Protein AF-A0A0N0D772-F1 (afdb_monomer_lite)

Secondary structure (DSSP, 8-state):
--SHHHHHHHHHHHHHTTSSS---------------SS----EEEETPBPP-B-TT-PBPPGGGB-TTT-B--TTTEEEETTTTEEEE-SSEEEEEEEEBTTS-EEEEEEEEEEEESSPPEEEEE-TT--PPPEE-TTSSEEEEE--SSSBPPPSSGGG--TTS-EEEEETTEEEEE--S----EEEEEEEESS-TT-GGGEEEEEEEEEEESS-SS--EEEETTPBP--SSPPPHHHHTTT-EEEESSSSS--STT---EEE---TT-TTTT-EEE-S-BS-GGGSEEEEEEE-GGG-EEEEEEEEEEEE--SS-TTTS------SSSSPPPPEEEPTTS--EEEEEEESSTT--EEEEEETTEEEEEE-S-SEEEEEEEEETTTTTSSEEEE-

Sequence (395 aa):
MKKICLMILLLLLCTNAFAEMDNGVSRYGMMEWGTDPWGDTNIFRFGEEIPLEDMQGNALTWDNINWEETILPSPHVIKVTHAKKIFTGDIGKFTINWSLTNGVKFIREYETGDTPAKDPVIIYYNTETKAPQVNISSIPKKKLHYNSLVNEPPDDPKDEDPTKKYMDVSRELITAKGPDDITLTYIILQCDEHNPDSENDFLGIEIIQIKEYIPDVPDEEVHVGSRLFPFRNFSDSDVYSGIYAHILTGNDAIGEGKKLIYQHNVANSPQYKYVWAIGENDNPAKMEIIWMRKGIRDVEWPYEYRQYTSRWPLDAPEKYQLYVRGDETVQGPSVTIPSDLNPEIVKQNFISAFHDAEVSVSAKGHIFKTNGSPGWVLLKYATGPQPGRFWVGFE

pLDDT: mean 83.37, std 18.25, range [31.27, 97.88]

Foldseek 3Di:
DVPPVVVVVVVVVVVVVPVPPPPPPPPPPPPPPPPPPPDDAQEAEAFDWDFQADPVRHGDFLLQFPPVPKDDDPPQWDDLPLLSIITGFEAAKDKIFTATPVGDTDIGIYGYHHHHPDQAFEAADDPDDPDDWWAQVLQPDKDKRDHPQEDDQDPDVVPDDQAHWYWDCPPRTTHIGHDQPDDWDKIKMWGFQHDSNHSVGGQGIGIYTYHHPDFPDDAEEDAAQDWDDDPDDDPPVQLVQDKAKDWSAQCDLDPPGHRQKDADCDPQASRHRTIGGHDFDPDQVRTWIFIWGADGSRTITGNGIYTYGYDHDPDCCVVDPDDDFDPDPDTDAWDADAQQKDKDFRDWDFPDPVKDWDWAADPRHITIDIDDGDTDTKIWIAGDPPGNRHHIGID

Radius of gyration: 27.89 Å; chains: 1; bounding box: 60×58×84 Å

Structure (mmCIF, N/CA/C/O backbone):
data_AF-A0A0N0D772-F1
#
_entry.id   AF-A0A0N0D772-F1
#
loop_
_atom_site.group_PDB
_atom_site.id
_atom_site.type_symbol
_atom_site.label_atom_id
_atom_site.label_alt_id
_atom_site.label_comp_id
_atom_site.label_asym_id
_atom_site.label_entity_id
_atom_site.label_seq_id
_atom_site.pdbx_PDB_ins_code
_atom_site.Cartn_x
_atom_site.Cartn_y
_atom_site.Cartn_z
_atom_site.occupancy
_atom_site.B_iso_or_equiv
_atom_site.auth_seq_id
_atom_site.auth_comp_id
_atom_site.auth_asym_id
_atom_site.auth_atom_id
_atom_site.pdbx_PDB_model_num
ATOM 1 N N . MET A 1 1 ? -0.936 -28.942 -38.586 1.00 41.19 1 MET A N 1
ATOM 2 C CA . MET A 1 1 ? -0.401 -29.663 -37.406 1.00 41.19 1 MET A CA 1
ATOM 3 C C . MET A 1 1 ? 0.941 -29.146 -36.859 1.00 41.19 1 MET A C 1
ATOM 5 O O . MET A 1 1 ? 1.228 -29.447 -35.717 1.00 41.19 1 MET A O 1
ATOM 9 N N . LYS A 1 2 ? 1.728 -28.309 -37.564 1.00 37.78 2 LYS A N 1
ATOM 10 C CA . LYS A 1 2 ? 2.999 -27.738 -37.040 1.00 37.78 2 LYS A CA 1
ATOM 11 C C . LYS A 1 2 ? 2.887 -26.406 -36.259 1.00 37.78 2 LYS A C 1
ATOM 13 O O . LYS A 1 2 ? 3.903 -25.879 -35.833 1.00 37.78 2 LYS A O 1
ATOM 18 N N . LYS A 1 3 ? 1.680 -25.857 -36.058 1.00 37.44 3 LYS A N 1
ATOM 19 C CA . LYS A 1 3 ? 1.467 -24.569 -35.355 1.00 37.44 3 LYS A CA 1
ATOM 20 C C . LYS A 1 3 ? 1.206 -24.694 -33.844 1.00 37.44 3 LYS A C 1
ATOM 22 O O . LYS A 1 3 ? 1.274 -23.692 -33.152 1.00 37.44 3 LYS A O 1
ATOM 27 N N . ILE A 1 4 ? 0.953 -25.900 -33.328 1.00 38.31 4 ILE A N 1
ATOM 28 C CA . ILE A 1 4 ? 0.631 -26.115 -31.902 1.00 38.31 4 ILE A CA 1
ATOM 29 C C . ILE A 1 4 ? 1.900 -26.311 -31.046 1.00 38.31 4 ILE A C 1
ATOM 31 O O . ILE A 1 4 ? 1.901 -25.962 -29.872 1.00 38.31 4 ILE A O 1
ATOM 35 N N . CYS A 1 5 ? 3.025 -26.753 -31.625 1.00 34.69 5 CYS A N 1
ATOM 36 C CA . CYS A 1 5 ? 4.267 -26.950 -30.862 1.00 34.69 5 CYS A CA 1
ATOM 37 C C . CYS A 1 5 ? 4.992 -25.653 -30.462 1.00 34.69 5 CYS A C 1
ATOM 39 O O . CYS A 1 5 ? 5.739 -25.678 -29.492 1.00 34.69 5 CYS A O 1
ATOM 41 N N . LEU A 1 6 ? 4.780 -24.526 -31.154 1.00 38.41 6 LEU A N 1
ATOM 42 C CA . LEU A 1 6 ? 5.487 -23.277 -30.827 1.00 38.41 6 LEU A CA 1
ATOM 43 C C . LEU A 1 6 ? 4.849 -22.533 -29.638 1.00 38.41 6 LEU A C 1
ATOM 45 O O . LEU A 1 6 ? 5.562 -21.939 -28.840 1.00 38.41 6 LEU A O 1
ATOM 49 N N . MET A 1 7 ? 3.525 -22.641 -29.459 1.00 37.19 7 MET A N 1
ATOM 50 C CA . MET A 1 7 ? 2.833 -22.077 -28.288 1.00 37.19 7 MET A CA 1
ATOM 51 C C . MET A 1 7 ? 3.170 -22.821 -26.991 1.00 37.19 7 MET A C 1
ATOM 53 O O . MET A 1 7 ? 3.253 -22.195 -25.942 1.00 37.19 7 MET A O 1
ATOM 57 N N . ILE A 1 8 ? 3.414 -24.135 -27.057 1.00 40.94 8 ILE A N 1
ATOM 58 C CA . ILE A 1 8 ? 3.824 -24.922 -25.884 1.00 40.94 8 ILE A CA 1
ATOM 59 C C . ILE A 1 8 ? 5.274 -24.594 -25.491 1.00 40.94 8 ILE A C 1
ATOM 61 O O . ILE A 1 8 ? 5.576 -24.534 -24.306 1.00 40.94 8 ILE A O 1
ATOM 65 N N . LEU A 1 9 ? 6.153 -24.291 -26.456 1.00 38.09 9 LEU A N 1
ATOM 66 C CA . LEU A 1 9 ? 7.538 -23.905 -26.165 1.00 38.09 9 LEU A CA 1
ATOM 67 C C . LEU A 1 9 ? 7.649 -22.488 -25.566 1.00 38.09 9 LEU A C 1
ATOM 69 O O . LEU A 1 9 ? 8.492 -22.267 -24.704 1.00 38.09 9 LEU A O 1
ATOM 73 N N . LEU A 1 10 ? 6.772 -21.552 -25.960 1.00 40.00 10 LEU A N 1
ATOM 74 C CA . LEU A 1 10 ? 6.711 -20.221 -25.339 1.00 40.00 10 LEU A CA 1
ATOM 75 C C . LEU A 1 10 ? 6.108 -20.265 -23.923 1.00 40.00 10 LEU A C 1
ATOM 77 O O . LEU A 1 10 ? 6.593 -19.566 -23.040 1.00 40.00 10 LEU A O 1
ATOM 81 N N . LEU A 1 11 ? 5.112 -21.129 -23.675 1.00 37.97 11 LEU A N 1
ATOM 82 C CA . LEU A 1 11 ? 4.590 -21.345 -22.318 1.00 37.97 11 LEU A CA 1
ATOM 83 C C . LEU A 1 11 ? 5.617 -22.017 -21.389 1.00 37.97 11 LEU A C 1
ATOM 85 O O . LEU A 1 11 ? 5.654 -21.682 -20.211 1.00 37.97 11 LEU A O 1
ATOM 89 N N . LEU A 1 12 ? 6.477 -22.902 -21.910 1.00 35.94 12 LEU A N 1
ATOM 90 C CA . LEU A 1 12 ? 7.550 -23.546 -21.135 1.00 35.94 12 LEU A CA 1
ATOM 91 C C . LEU A 1 12 ? 8.741 -22.618 -20.833 1.00 35.94 12 LEU A C 1
ATOM 93 O O . LEU A 1 12 ? 9.416 -22.802 -19.821 1.00 35.94 12 LEU A O 1
ATOM 97 N N . LEU A 1 13 ? 8.988 -21.600 -21.664 1.00 38.12 13 LEU A N 1
ATOM 98 C CA . LEU A 1 13 ? 10.008 -20.580 -21.390 1.00 38.12 13 LEU A CA 1
ATOM 99 C C . LEU A 1 13 ? 9.526 -19.538 -20.369 1.00 38.12 13 LEU A C 1
ATOM 101 O O . LEU A 1 13 ? 10.320 -19.091 -19.546 1.00 38.12 13 LEU A O 1
ATOM 105 N N . CYS A 1 14 ? 8.225 -19.227 -20.328 1.00 37.94 14 CYS A N 1
ATOM 106 C CA . CYS A 1 14 ? 7.662 -18.370 -19.280 1.00 37.94 14 CYS A CA 1
ATOM 107 C C . CYS A 1 14 ? 7.604 -19.048 -17.898 1.00 37.94 14 CYS A C 1
ATOM 109 O O . CYS A 1 14 ? 7.660 -18.345 -16.895 1.00 37.94 14 CYS A O 1
ATOM 111 N N . THR A 1 15 ? 7.532 -20.383 -17.816 1.00 36.00 15 THR A N 1
ATOM 112 C CA . THR A 1 15 ? 7.575 -21.096 -16.525 1.00 36.00 15 THR A CA 1
ATOM 113 C C . THR A 1 15 ? 8.991 -21.288 -15.982 1.00 36.00 15 THR A C 1
ATOM 115 O O . THR A 1 15 ? 9.167 -21.301 -14.770 1.00 36.00 15 THR A O 1
ATOM 118 N N . ASN A 1 16 ? 10.012 -21.390 -16.841 1.00 32.59 16 ASN A N 1
ATOM 119 C CA . ASN A 1 16 ? 11.394 -21.592 -16.383 1.00 32.59 16 ASN A CA 1
ATOM 120 C C . ASN A 1 16 ? 12.110 -20.291 -15.989 1.00 32.59 16 ASN A C 1
ATOM 122 O O . ASN A 1 16 ? 12.996 -20.339 -15.145 1.00 32.59 16 ASN A O 1
ATOM 126 N N . ALA A 1 17 ? 11.686 -19.130 -16.500 1.00 38.84 17 ALA A N 1
ATOM 127 C CA . ALA A 1 17 ? 12.181 -17.833 -16.021 1.00 38.84 17 ALA A CA 1
ATOM 128 C C . ALA A 1 17 ? 11.658 -17.452 -14.615 1.00 38.84 17 ALA A C 1
ATOM 130 O O . ALA A 1 17 ? 12.123 -16.479 -14.031 1.00 38.84 17 ALA A O 1
ATOM 131 N N . PHE A 1 18 ? 10.711 -18.218 -14.060 1.00 42.06 18 PHE A N 1
ATOM 132 C CA . PHE A 1 18 ? 10.199 -18.050 -12.693 1.00 42.06 18 PHE A CA 1
ATOM 133 C C . PHE A 1 18 ? 10.819 -19.026 -11.676 1.00 42.06 18 PHE A C 1
ATOM 135 O O . PHE A 1 18 ? 10.530 -18.924 -10.490 1.00 42.06 18 PHE A O 1
ATOM 142 N N . ALA A 1 19 ? 11.683 -19.953 -12.110 1.00 34.72 19 ALA A N 1
ATOM 143 C CA . ALA A 1 19 ? 12.221 -21.017 -11.257 1.00 34.72 19 ALA A CA 1
ATOM 144 C C . ALA A 1 19 ? 13.585 -20.698 -10.600 1.00 34.72 19 ALA A C 1
ATOM 146 O O . ALA A 1 19 ? 14.115 -21.536 -9.877 1.00 34.72 19 ALA A O 1
ATOM 147 N N . GLU A 1 20 ? 14.157 -19.506 -10.813 1.00 35.88 20 GLU A N 1
ATOM 148 C CA . GLU A 1 20 ? 15.493 -19.129 -10.299 1.00 35.88 20 GLU A CA 1
ATOM 149 C C . GLU A 1 20 ? 15.500 -17.937 -9.320 1.00 35.88 20 GLU A C 1
ATOM 151 O O . GLU A 1 20 ? 16.535 -17.322 -9.079 1.00 35.88 20 GLU A O 1
ATOM 156 N N . MET A 1 21 ? 14.367 -17.649 -8.670 1.00 38.44 21 MET A N 1
ATOM 157 C CA . MET A 1 21 ? 14.293 -16.741 -7.510 1.00 38.44 21 MET A CA 1
ATOM 158 C C . MET A 1 21 ? 13.787 -17.450 -6.243 1.00 38.44 21 MET A C 1
ATOM 160 O O . MET A 1 21 ? 13.085 -16.857 -5.435 1.00 38.44 21 MET A O 1
ATOM 164 N N . ASP A 1 2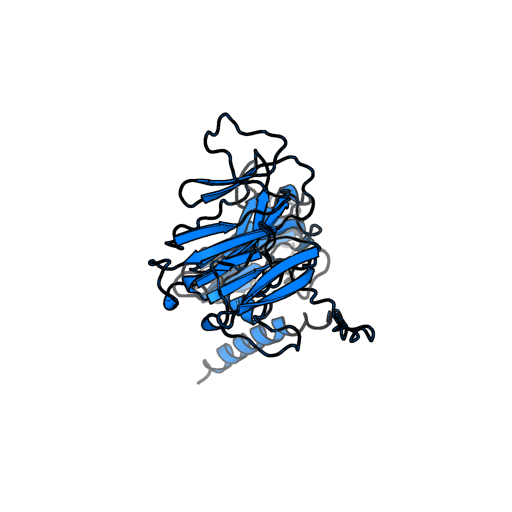2 ? 14.158 -18.720 -6.045 1.00 36.88 22 ASP A N 1
ATOM 165 C CA . ASP A 1 22 ? 13.683 -19.530 -4.909 1.00 36.88 22 ASP A CA 1
ATOM 166 C C . ASP A 1 22 ? 14.828 -20.147 -4.082 1.00 36.88 22 ASP A C 1
ATOM 168 O O . ASP A 1 22 ? 14.834 -21.327 -3.753 1.00 36.88 22 ASP A O 1
ATOM 172 N N . ASN A 1 23 ? 15.857 -19.351 -3.765 1.00 33.88 23 ASN A N 1
ATOM 173 C CA . ASN A 1 23 ? 16.928 -19.747 -2.830 1.00 33.88 23 ASN A CA 1
ATOM 174 C C . ASN A 1 23 ? 17.295 -18.643 -1.826 1.00 33.88 23 ASN A C 1
ATOM 176 O O . ASN A 1 23 ? 18.426 -18.541 -1.353 1.00 33.88 23 ASN A O 1
ATOM 180 N N . GLY A 1 24 ? 16.303 -17.834 -1.467 1.00 33.56 24 GLY A N 1
ATOM 181 C CA . GLY A 1 24 ? 16.378 -16.865 -0.383 1.00 33.56 24 GLY A CA 1
ATOM 182 C C . GLY A 1 24 ? 15.265 -17.093 0.626 1.00 33.56 24 GLY A C 1
ATOM 183 O O . GLY A 1 24 ? 14.633 -16.127 1.036 1.00 33.56 24 GLY A O 1
ATOM 184 N N . VAL A 1 25 ? 14.989 -18.351 1.002 1.00 35.34 25 VAL A N 1
ATOM 185 C CA . VAL A 1 25 ? 14.146 -18.650 2.167 1.00 35.34 25 VAL A CA 1
ATOM 186 C C . VAL A 1 25 ? 14.867 -18.077 3.383 1.00 35.34 25 VAL A C 1
ATOM 188 O O . VAL A 1 25 ? 15.677 -18.744 4.035 1.00 35.34 25 VAL A O 1
ATOM 191 N N . SER A 1 26 ? 14.594 -16.808 3.681 1.00 36.91 26 SER A N 1
ATOM 192 C CA . SER A 1 26 ? 14.757 -16.289 5.018 1.00 36.91 26 SER A CA 1
ATOM 193 C C . SER A 1 26 ? 13.885 -17.186 5.880 1.00 36.91 26 SER A C 1
ATOM 195 O O . SER A 1 26 ? 12.657 -17.208 5.804 1.00 36.91 26 SER A O 1
ATOM 197 N N . ARG A 1 27 ? 14.560 -18.025 6.663 1.00 34.03 27 ARG A N 1
ATOM 198 C CA . ARG A 1 27 ? 13.983 -18.647 7.840 1.00 34.03 27 ARG A CA 1
ATOM 199 C C . ARG A 1 27 ? 13.551 -17.503 8.755 1.00 34.03 27 ARG A C 1
ATOM 201 O O . ARG A 1 27 ? 14.263 -17.162 9.694 1.00 34.03 27 ARG A O 1
ATOM 208 N N . TYR A 1 28 ? 12.392 -16.909 8.490 1.00 38.12 28 TYR A N 1
ATOM 209 C CA . TYR A 1 28 ? 11.564 -16.411 9.566 1.00 38.12 28 TYR A CA 1
ATOM 210 C C . TYR A 1 28 ? 11.218 -17.656 10.356 1.00 38.12 28 TYR A C 1
ATOM 212 O O . TYR A 1 28 ? 10.336 -18.432 9.993 1.00 38.12 28 TYR A O 1
ATOM 220 N N . GLY A 1 29 ? 12.038 -17.917 11.375 1.00 34.28 29 GLY A N 1
ATOM 221 C CA . GLY A 1 29 ? 11.661 -18.840 12.414 1.00 34.28 29 GLY A CA 1
ATOM 222 C C . GLY A 1 29 ? 10.266 -18.421 12.831 1.00 34.28 29 GLY A C 1
ATOM 223 O O . GLY A 1 29 ? 10.069 -17.292 13.281 1.00 34.28 29 GLY A O 1
ATOM 224 N N . MET A 1 30 ? 9.299 -19.315 12.642 1.00 31.27 30 MET A N 1
ATOM 225 C CA . MET A 1 30 ? 8.180 -19.355 13.557 1.00 31.27 30 MET A CA 1
ATOM 226 C C . MET A 1 30 ? 8.838 -19.443 14.930 1.00 31.27 30 MET A C 1
ATOM 228 O O . MET A 1 30 ? 9.332 -20.499 15.320 1.00 31.27 30 MET A O 1
ATOM 232 N N . MET A 1 31 ? 8.971 -18.298 15.602 1.00 37.09 31 MET A N 1
ATOM 233 C CA . MET A 1 31 ? 9.077 -18.291 17.043 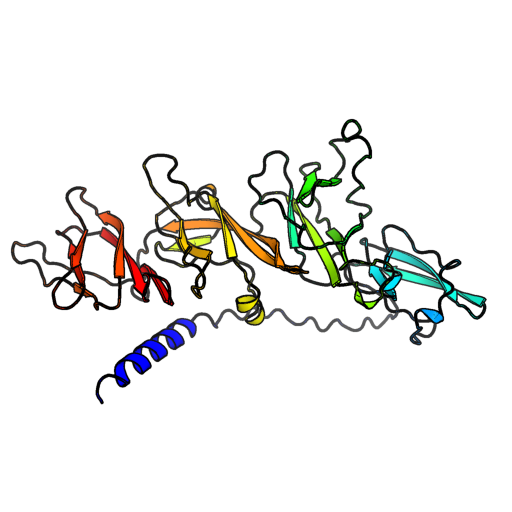1.00 37.09 31 MET A CA 1
ATOM 234 C C . MET A 1 31 ? 7.807 -19.001 17.475 1.00 37.09 31 MET A C 1
ATOM 236 O O . MET A 1 31 ? 6.715 -18.437 17.421 1.00 37.09 31 MET A O 1
ATOM 240 N N . GLU A 1 32 ? 7.947 -20.290 17.782 1.00 37.28 32 GLU A N 1
ATOM 241 C CA . GLU A 1 32 ? 7.067 -20.944 18.725 1.00 37.28 32 GLU A CA 1
ATOM 242 C C . GLU A 1 32 ? 7.082 -20.020 19.933 1.00 37.28 32 GLU A C 1
ATOM 244 O O . GLU A 1 32 ? 8.088 -19.916 20.639 1.00 37.28 32 GLU A O 1
ATOM 249 N N . TRP A 1 33 ? 6.019 -19.227 20.061 1.00 46.59 33 TRP A N 1
ATOM 250 C CA . TRP A 1 33 ? 5.774 -18.416 21.231 1.00 46.59 33 TRP A CA 1
ATOM 251 C C . TRP A 1 33 ? 5.792 -19.399 22.387 1.00 46.59 33 TRP A C 1
ATOM 253 O O . TRP A 1 33 ? 4.879 -20.213 22.532 1.00 46.59 33 TRP A O 1
ATOM 263 N N . GLY A 1 34 ? 6.907 -19.399 23.120 1.00 37.78 34 GLY A N 1
ATOM 264 C CA . GLY A 1 34 ? 7.041 -20.173 24.334 1.00 37.78 34 GLY A CA 1
ATOM 265 C C . GLY A 1 34 ? 5.851 -19.794 25.187 1.00 37.78 34 GLY A C 1
ATOM 266 O O . GLY A 1 34 ? 5.691 -18.624 25.525 1.00 37.78 34 GLY A O 1
ATOM 267 N N . THR A 1 35 ? 4.980 -20.763 25.448 1.00 42.25 35 THR A N 1
ATOM 268 C CA . THR A 1 35 ? 3.912 -20.620 26.426 1.00 42.25 35 THR A CA 1
ATOM 269 C C . THR A 1 35 ? 4.588 -20.175 27.710 1.00 42.25 35 THR A C 1
ATOM 271 O O . THR A 1 35 ? 5.331 -20.967 28.299 1.00 42.25 35 THR A O 1
ATOM 274 N N . ASP A 1 36 ? 4.429 -18.902 28.071 1.00 45.81 36 ASP A N 1
ATOM 275 C CA . ASP A 1 36 ? 4.971 -18.374 29.311 1.00 45.81 36 ASP A CA 1
ATOM 276 C C . ASP A 1 36 ? 4.448 -19.278 30.439 1.00 45.81 36 ASP A C 1
ATOM 278 O O . ASP A 1 36 ? 3.232 -19.434 30.588 1.00 45.81 36 ASP A O 1
ATOM 282 N N . PRO A 1 37 ? 5.332 -19.965 31.185 1.00 45.09 37 PRO A N 1
ATOM 283 C CA . PRO A 1 37 ? 4.916 -20.840 32.274 1.00 45.09 37 PRO A CA 1
ATOM 284 C C . PRO A 1 37 ? 4.299 -20.063 33.452 1.00 45.09 37 PRO A C 1
ATOM 286 O O . PRO A 1 37 ? 3.809 -20.689 34.394 1.00 45.09 37 PRO A O 1
ATOM 289 N N . TRP A 1 38 ? 4.289 -18.728 33.399 1.00 47.34 38 TRP A N 1
ATOM 290 C CA . TRP A 1 38 ? 3.615 -17.831 34.333 1.00 47.34 38 TRP A CA 1
ATOM 291 C C . TRP A 1 38 ? 2.407 -17.193 33.637 1.00 47.34 38 TRP A C 1
ATOM 293 O O . TRP A 1 38 ? 2.489 -16.092 33.107 1.00 47.34 38 TRP A O 1
ATOM 303 N N . GLY A 1 39 ? 1.298 -17.934 33.592 1.00 50.47 39 GLY A N 1
ATOM 304 C CA . GLY A 1 39 ? 0.083 -17.554 32.870 1.00 50.47 39 GLY A CA 1
ATOM 305 C C . GLY A 1 39 ? -0.462 -16.145 33.152 1.00 50.47 39 GLY A C 1
ATOM 306 O O . GLY A 1 39 ? -0.204 -15.543 34.194 1.00 50.47 39 GLY A O 1
ATOM 307 N N . ASP A 1 40 ? -1.297 -15.702 32.208 1.00 54.41 40 ASP A N 1
ATOM 308 C CA . ASP A 1 40 ? -2.269 -14.602 32.305 1.00 54.41 40 ASP A CA 1
ATOM 309 C C . ASP A 1 40 ? -1.824 -13.178 31.926 1.00 54.41 40 ASP A C 1
ATOM 311 O O . ASP A 1 40 ? -2.352 -12.207 32.470 1.00 54.41 40 ASP A O 1
ATOM 315 N N . THR A 1 41 ? -0.964 -12.988 30.923 1.00 58.72 41 THR A N 1
ATOM 316 C CA . THR A 1 41 ? -1.017 -11.728 30.157 1.00 58.72 41 THR A CA 1
ATOM 317 C C . THR A 1 41 ? -1.715 -11.960 28.823 1.00 58.72 41 THR A C 1
ATOM 319 O O . THR A 1 41 ? -1.176 -12.547 27.887 1.00 58.72 41 THR A O 1
ATOM 322 N N . ASN A 1 42 ? -2.964 -11.492 28.747 1.00 84.19 42 ASN A N 1
ATOM 323 C CA . ASN A 1 42 ? -3.716 -11.346 27.503 1.00 84.19 42 ASN A CA 1
ATOM 324 C C . ASN A 1 42 ? -3.075 -10.219 26.678 1.00 84.19 42 ASN A C 1
ATOM 326 O O . ASN A 1 42 ? -3.572 -9.088 26.669 1.00 84.19 42 ASN A O 1
ATOM 330 N N . ILE A 1 43 ? -1.919 -10.514 26.079 1.00 92.00 43 ILE A N 1
ATOM 331 C CA . ILE A 1 43 ? -1.200 -9.598 25.198 1.00 92.00 43 ILE A CA 1
ATOM 332 C C . ILE A 1 43 ? -1.826 -9.710 23.813 1.00 92.00 43 ILE A C 1
ATOM 334 O O . ILE A 1 43 ? -1.656 -10.708 23.115 1.00 92.00 43 ILE A O 1
ATOM 338 N N . PHE A 1 44 ? -2.535 -8.664 23.424 1.00 95.56 44 PHE A N 1
ATOM 339 C CA . PHE A 1 44 ? -3.137 -8.516 22.112 1.00 95.56 44 PHE A CA 1
ATOM 340 C C . PHE A 1 44 ? -2.238 -7.710 21.186 1.00 95.56 44 PHE A C 1
ATOM 342 O O . PHE A 1 44 ? -1.434 -6.877 21.606 1.00 95.56 44 PHE A O 1
ATOM 349 N N . ARG A 1 45 ? -2.414 -7.914 19.891 1.00 96.00 45 ARG A N 1
ATOM 350 C CA . ARG A 1 45 ? -1.895 -7.036 18.848 1.00 96.00 45 ARG A CA 1
ATOM 351 C C . ARG A 1 45 ? -2.776 -5.794 18.720 1.00 96.00 45 ARG A C 1
ATOM 353 O O . ARG A 1 45 ? -3.953 -5.807 19.078 1.00 96.00 45 ARG A O 1
ATOM 360 N N . PHE A 1 46 ? -2.226 -4.710 18.186 1.00 95.81 46 PHE A N 1
ATOM 361 C CA . PHE A 1 46 ? -2.989 -3.491 17.910 1.00 95.81 46 PHE A CA 1
ATOM 362 C C . PHE A 1 46 ? -4.065 -3.752 16.843 1.00 95.81 46 PHE A C 1
ATOM 364 O O . PHE A 1 46 ? -3.759 -4.289 15.778 1.00 95.81 46 PHE A O 1
ATOM 371 N N . GLY A 1 47 ? -5.318 -3.374 17.104 1.00 96.25 47 GLY A N 1
ATOM 372 C CA . GLY A 1 47 ? -6.467 -3.673 16.245 1.00 96.25 47 GLY A CA 1
ATOM 373 C C . GLY A 1 47 ? -6.965 -5.118 16.320 1.00 96.25 47 GLY A C 1
ATOM 374 O O . GLY A 1 47 ? -7.779 -5.517 15.490 1.00 96.25 47 GLY A O 1
ATOM 375 N N . GLU A 1 48 ? -6.489 -5.920 17.272 1.00 96.81 48 GLU A N 1
ATOM 376 C CA . GLU A 1 48 ? -7.001 -7.274 17.489 1.00 96.81 48 GLU A CA 1
ATOM 377 C C . GLU A 1 48 ? -8.373 -7.237 18.174 1.00 96.81 48 GLU A C 1
ATOM 379 O O . GLU A 1 48 ? -8.649 -6.358 18.994 1.00 96.81 48 GLU A O 1
ATOM 384 N N . GLU A 1 49 ? -9.248 -8.180 17.816 1.00 97.19 49 GLU A N 1
ATOM 385 C CA . GLU A 1 49 ? -10.545 -8.348 18.471 1.00 97.19 49 GLU A CA 1
ATOM 386 C C . GLU A 1 49 ? -10.339 -8.909 19.882 1.00 97.19 49 GLU A C 1
ATOM 388 O O . GLU A 1 49 ? -9.683 -9.934 20.057 1.00 97.19 49 GLU A O 1
ATOM 393 N N . ILE A 1 50 ? -10.905 -8.246 20.890 1.00 96.25 50 ILE A N 1
ATOM 394 C CA . ILE A 1 50 ? -10.806 -8.699 22.279 1.00 96.25 50 ILE A CA 1
ATOM 395 C C . ILE A 1 50 ? -11.923 -9.731 22.516 1.00 96.25 50 ILE A C 1
ATOM 397 O O . ILE A 1 50 ? -13.103 -9.372 22.415 1.00 96.25 50 ILE A O 1
ATOM 401 N N . PRO A 1 51 ? -11.599 -10.994 22.848 1.00 94.38 51 PRO A N 1
ATOM 402 C CA . PRO A 1 51 ? -12.600 -12.012 23.120 1.00 94.38 51 PRO A CA 1
ATOM 403 C C . PRO A 1 51 ? -13.418 -11.650 24.365 1.00 94.38 51 PRO A C 1
ATOM 405 O O . PRO A 1 51 ? -12.908 -11.114 25.353 1.00 94.38 51 PRO A O 1
ATOM 408 N N . LEU A 1 52 ? -14.715 -11.955 24.323 1.00 93.50 52 LEU A N 1
ATOM 409 C CA . LEU A 1 52 ? -15.602 -11.803 25.471 1.00 93.50 52 LEU A CA 1
ATOM 410 C C . LEU A 1 52 ? -15.495 -13.063 26.332 1.00 93.50 52 LEU A C 1
ATOM 412 O O . LEU A 1 52 ? -15.970 -14.120 25.931 1.00 93.50 52 LEU A O 1
ATOM 416 N N . GLU A 1 53 ? -14.887 -12.960 27.511 1.00 93.38 53 GLU A N 1
ATOM 417 C CA . GLU A 1 53 ? -14.664 -14.099 28.409 1.00 93.38 53 GLU A CA 1
ATOM 418 C C . GLU A 1 53 ? -14.836 -13.702 29.883 1.00 93.38 53 GLU A C 1
ATOM 420 O O . GLU A 1 53 ? -14.518 -12.577 30.278 1.00 93.38 53 GLU A O 1
ATOM 425 N N . ASP A 1 54 ? -15.332 -14.626 30.711 1.00 90.75 54 ASP A N 1
ATOM 426 C CA . ASP A 1 54 ? -15.432 -14.440 32.164 1.00 90.75 54 ASP A CA 1
ATOM 427 C C . ASP A 1 54 ? -14.099 -14.708 32.879 1.00 90.75 54 ASP A C 1
ATOM 429 O O . ASP A 1 54 ? -13.137 -15.168 32.269 1.00 90.75 54 ASP A O 1
ATOM 433 N N . MET A 1 55 ? -14.039 -14.470 34.196 1.00 88.81 55 MET A N 1
ATOM 434 C CA . MET A 1 55 ? -12.841 -14.682 35.032 1.00 88.81 55 MET A CA 1
ATOM 435 C C . MET A 1 55 ? -12.281 -16.114 35.016 1.00 88.81 55 MET A C 1
ATOM 437 O O . MET A 1 55 ? -11.158 -16.314 35.468 1.00 88.81 55 MET A O 1
ATOM 441 N N . GLN A 1 56 ? -13.041 -17.099 34.540 1.00 90.00 56 GLN A N 1
ATOM 442 C CA . GLN A 1 56 ? -12.619 -18.492 34.406 1.00 90.00 56 GLN A CA 1
ATOM 443 C C . GLN A 1 56 ? -12.204 -18.841 32.964 1.00 90.00 56 GLN A C 1
ATOM 445 O O . GLN A 1 56 ? -11.858 -19.991 32.703 1.00 90.00 56 GLN A O 1
ATOM 450 N N . GLY A 1 57 ? -12.230 -17.871 32.042 1.00 88.25 57 GLY A N 1
ATOM 451 C CA . GLY A 1 57 ? -11.936 -18.070 30.621 1.00 88.25 57 GLY A CA 1
ATOM 452 C C . GLY A 1 57 ? -13.101 -18.691 29.849 1.00 88.25 57 GLY A C 1
ATOM 453 O O . GLY A 1 57 ? -12.914 -19.167 28.732 1.00 88.25 57 GLY A O 1
ATOM 454 N N . ASN A 1 58 ? -14.310 -18.728 30.422 1.00 92.69 58 ASN A N 1
ATOM 455 C CA . ASN A 1 58 ? -15.470 -19.201 29.679 1.00 92.69 58 ASN A CA 1
ATOM 456 C C . ASN A 1 58 ? -15.909 -18.118 28.694 1.00 92.69 58 ASN A C 1
ATOM 458 O O . ASN A 1 58 ? -16.074 -16.957 29.075 1.00 92.69 58 ASN A O 1
ATOM 462 N N . ALA A 1 59 ? -16.164 -18.519 27.448 1.00 95.12 59 ALA A N 1
ATOM 463 C CA . ALA A 1 59 ? -16.677 -17.626 26.420 1.00 95.12 59 ALA A CA 1
ATOM 464 C C . ALA A 1 59 ? -18.020 -17.006 26.843 1.00 95.12 59 ALA A C 1
ATOM 466 O O . ALA A 1 59 ? -18.968 -17.702 27.217 1.00 95.12 59 ALA A O 1
ATOM 467 N N . LEU A 1 60 ? -18.094 -15.686 26.740 1.00 94.94 60 LEU A N 1
ATOM 468 C CA . LEU A 1 60 ? -19.291 -14.878 26.897 1.00 94.94 60 LEU A CA 1
ATOM 469 C C . LEU A 1 60 ? -19.811 -14.475 25.516 1.00 94.94 60 LEU A C 1
ATOM 471 O O . LEU A 1 60 ? -19.073 -14.350 24.542 1.00 94.94 60 LEU A O 1
ATOM 475 N N . THR A 1 61 ? -21.111 -14.238 25.435 1.00 95.94 61 THR A N 1
ATOM 476 C CA . THR A 1 61 ? -21.753 -13.631 24.269 1.00 95.94 61 THR A CA 1
ATOM 477 C C . THR A 1 61 ? -22.010 -12.153 24.527 1.00 95.94 61 THR A C 1
ATOM 479 O O . THR A 1 61 ? -22.034 -11.698 25.673 1.00 95.94 61 THR A O 1
ATOM 482 N N . TRP A 1 62 ? -22.270 -11.399 23.461 1.00 95.81 62 TRP A N 1
ATOM 483 C CA . TRP A 1 62 ? -22.627 -9.984 23.560 1.00 95.81 62 TRP A CA 1
ATOM 484 C C . TRP A 1 62 ? -23.818 -9.721 24.498 1.00 95.81 62 TRP A C 1
ATOM 486 O O . TRP A 1 62 ? -23.814 -8.729 25.225 1.00 95.81 62 TRP A O 1
ATOM 496 N N . ASP A 1 63 ? -24.793 -10.638 24.530 1.00 97.00 63 ASP A N 1
ATOM 497 C CA . ASP A 1 63 ? -26.010 -10.549 25.353 1.00 97.00 63 ASP A CA 1
ATOM 498 C C . ASP A 1 63 ? -25.754 -10.864 26.838 1.00 97.00 63 ASP A C 1
ATOM 500 O O . ASP A 1 63 ? -26.590 -10.596 27.706 1.00 97.00 63 ASP A O 1
ATOM 504 N N . ASN A 1 64 ? -24.589 -11.431 27.167 1.00 97.19 64 ASN A N 1
ATOM 505 C CA . ASN A 1 64 ? -24.186 -11.635 28.555 1.00 97.19 64 ASN A CA 1
ATOM 506 C C . ASN A 1 64 ? -23.653 -10.352 29.201 1.00 97.19 64 ASN A C 1
ATOM 508 O O . ASN A 1 64 ? -23.570 -10.298 30.428 1.00 97.19 64 ASN A O 1
ATOM 512 N N . ILE A 1 65 ? -23.318 -9.326 28.414 1.00 96.50 65 ILE A N 1
ATOM 513 C CA . ILE A 1 65 ? -22.697 -8.094 28.900 1.00 96.50 65 ILE A CA 1
ATOM 514 C C . ILE A 1 65 ? -23.757 -7.010 29.124 1.00 96.50 65 ILE A C 1
ATOM 516 O O . ILE A 1 65 ? -24.507 -6.636 28.223 1.00 96.50 65 ILE A O 1
ATOM 520 N N . ASN A 1 66 ? -23.787 -6.449 30.330 1.00 96.56 66 ASN A N 1
ATOM 521 C CA . ASN A 1 66 ? -24.478 -5.200 30.613 1.00 96.56 66 ASN A CA 1
ATOM 522 C C . ASN A 1 66 ? -23.613 -4.033 30.112 1.00 96.56 66 ASN A C 1
ATOM 524 O O . ASN A 1 66 ? -22.738 -3.514 30.809 1.00 96.56 66 ASN A O 1
ATOM 528 N N . TRP A 1 67 ? -23.852 -3.642 28.863 1.00 95.19 67 TRP A N 1
ATOM 529 C CA . TRP A 1 67 ? -23.090 -2.605 28.172 1.00 95.19 67 TRP A CA 1
ATOM 530 C C . TRP A 1 67 ? -23.278 -1.188 28.715 1.00 95.19 67 TRP A C 1
ATOM 532 O O . TRP A 1 67 ? -22.433 -0.345 28.426 1.00 95.19 67 TRP A O 1
ATOM 542 N N . GLU A 1 68 ? -24.354 -0.917 29.456 1.00 95.38 68 GLU A N 1
ATOM 543 C CA . GLU A 1 68 ? -24.581 0.386 30.099 1.00 95.38 68 GLU A CA 1
ATOM 544 C C . GLU A 1 68 ? -23.702 0.553 31.342 1.00 95.38 68 GLU A C 1
ATOM 546 O O . GLU A 1 68 ? -23.271 1.657 31.665 1.00 95.38 68 GLU A O 1
ATOM 551 N N . GLU A 1 69 ? -23.407 -0.554 32.025 1.00 96.69 69 GLU A N 1
ATOM 552 C CA . GLU A 1 69 ? -22.573 -0.567 33.227 1.00 96.69 69 GLU A CA 1
ATOM 553 C C . GLU A 1 69 ? -21.110 -0.947 32.964 1.00 96.69 69 GLU A C 1
ATOM 555 O O . GLU A 1 69 ? -20.263 -0.766 33.842 1.00 96.69 69 GLU A O 1
ATOM 560 N N . THR A 1 70 ? -20.805 -1.500 31.789 1.00 95.62 70 THR A N 1
ATOM 561 C CA . THR A 1 70 ? -19.437 -1.865 31.403 1.00 95.62 70 THR A CA 1
ATOM 562 C C . THR A 1 70 ? -18.635 -0.613 31.056 1.00 95.62 70 THR A C 1
ATOM 564 O O . THR A 1 70 ? -19.036 0.169 30.196 1.00 95.62 70 THR A O 1
ATOM 567 N N . ILE A 1 71 ? -17.475 -0.440 31.692 1.00 96.81 71 ILE A N 1
ATOM 568 C CA . ILE A 1 71 ? -16.594 0.716 31.471 1.00 96.81 71 ILE A CA 1
ATOM 569 C C . ILE A 1 71 ? -15.421 0.283 30.595 1.00 96.81 71 ILE A C 1
ATOM 571 O O . ILE A 1 71 ? -14.597 -0.532 31.014 1.00 96.81 71 ILE A O 1
ATOM 575 N N . LEU A 1 72 ? -15.348 0.854 29.392 1.00 95.88 72 LEU A N 1
ATOM 576 C CA . LEU A 1 72 ? -14.259 0.642 28.442 1.00 95.88 72 LEU A CA 1
ATOM 577 C C . LEU A 1 72 ? -13.259 1.808 28.526 1.00 95.88 72 LEU A C 1
ATOM 579 O O . LEU A 1 72 ? -13.684 2.965 28.454 1.00 95.88 72 LEU A O 1
ATOM 583 N N . PRO A 1 73 ? -11.949 1.545 28.668 1.00 93.38 73 PRO A N 1
ATOM 584 C CA . PRO A 1 73 ? -10.945 2.599 28.716 1.00 93.38 73 PRO A CA 1
ATOM 585 C C . PRO A 1 73 ? -10.691 3.150 27.307 1.00 93.38 73 PRO A C 1
ATOM 587 O O . PRO A 1 73 ? -10.030 2.516 26.488 1.00 93.38 73 PRO A O 1
ATOM 590 N N . SER A 1 74 ? -11.207 4.343 27.015 1.00 88.81 74 SER A N 1
ATOM 591 C CA . SER A 1 74 ? -10.841 5.089 25.805 1.00 88.81 74 SER A CA 1
ATOM 592 C C . SER A 1 74 ? -9.454 5.727 25.984 1.00 88.81 74 SER A C 1
ATOM 594 O O . SER A 1 74 ? -9.203 6.271 27.062 1.00 88.81 74 SER A O 1
ATOM 596 N N . PRO A 1 75 ? -8.565 5.715 24.972 1.00 89.69 75 PRO A N 1
ATOM 597 C CA . PRO A 1 75 ? -8.760 5.196 23.611 1.00 89.69 75 PRO A CA 1
ATOM 598 C C . PRO A 1 75 ? -8.348 3.722 23.403 1.00 89.69 75 PRO A C 1
ATOM 600 O O . PRO A 1 75 ? -8.411 3.220 22.285 1.00 89.69 75 PRO A O 1
ATOM 603 N N . HIS A 1 76 ? -7.944 3.006 24.457 1.00 91.06 76 HIS A N 1
ATOM 604 C CA . HIS A 1 76 ? -7.425 1.634 24.360 1.00 91.06 76 HIS A CA 1
ATOM 605 C C . HIS A 1 76 ? -8.422 0.601 23.825 1.00 91.06 76 HIS A C 1
ATOM 607 O O . HIS A 1 76 ? -7.988 -0.429 23.311 1.00 91.06 76 HIS A O 1
ATOM 613 N N . VAL A 1 77 ? -9.732 0.838 23.941 1.00 95.75 77 VAL A N 1
ATOM 614 C CA . VAL A 1 77 ? -10.762 -0.096 23.468 1.00 95.75 77 VAL A CA 1
ATOM 615 C C . VAL A 1 77 ? -11.760 0.594 22.552 1.00 95.75 77 VAL A C 1
ATOM 617 O O . VAL A 1 77 ? -12.415 1.567 22.927 1.00 95.75 77 VAL A O 1
ATOM 620 N N . ILE A 1 78 ? -11.937 0.017 21.369 1.00 96.19 78 ILE A N 1
ATOM 621 C CA . ILE A 1 78 ? -12.913 0.443 20.372 1.00 96.19 78 ILE A CA 1
ATOM 622 C C . ILE A 1 78 ? -14.114 -0.486 20.433 1.00 96.19 78 ILE A C 1
ATOM 624 O O . ILE A 1 78 ? -13.981 -1.691 20.240 1.00 96.19 78 ILE A O 1
ATOM 628 N N . LYS A 1 79 ? -15.303 0.079 20.647 1.00 96.06 79 LYS A N 1
ATOM 629 C CA . LYS A 1 79 ? -16.566 -0.663 20.633 1.00 96.06 79 LYS A CA 1
ATOM 630 C C . LYS A 1 79 ? -17.321 -0.439 19.329 1.00 96.06 79 LYS A C 1
ATOM 632 O O . LYS A 1 79 ? -17.704 0.690 19.024 1.00 96.06 79 LYS A O 1
ATOM 637 N N . VAL A 1 80 ? -17.609 -1.528 18.619 1.00 95.19 80 VAL A N 1
ATOM 638 C CA . VAL A 1 80 ? -18.448 -1.541 17.414 1.00 95.19 80 VAL A CA 1
ATOM 639 C C . VAL A 1 80 ? -19.756 -2.251 17.757 1.00 95.19 80 VAL A C 1
ATOM 641 O O . VAL A 1 80 ? -19.888 -3.465 17.619 1.00 95.19 80 VAL A O 1
ATOM 644 N N . THR A 1 81 ? -20.709 -1.483 18.296 1.00 93.81 81 THR A N 1
ATOM 645 C CA . THR A 1 81 ? -21.912 -2.022 18.951 1.00 93.81 81 THR A CA 1
ATOM 646 C C . THR A 1 81 ? -22.778 -2.873 18.027 1.00 93.81 81 THR A C 1
ATOM 648 O O . THR A 1 81 ? -23.203 -3.951 18.433 1.00 93.81 81 THR A O 1
ATOM 651 N N . HIS A 1 82 ? -23.038 -2.423 16.798 1.00 91.50 82 HIS A N 1
ATOM 652 C CA . HIS A 1 82 ? -23.875 -3.157 15.843 1.00 91.50 82 HIS A CA 1
ATOM 653 C C . HIS A 1 82 ? -23.232 -4.451 15.371 1.00 91.50 82 HIS A C 1
ATOM 655 O O . HIS A 1 82 ? -23.927 -5.445 15.218 1.00 91.50 82 HIS A O 1
ATOM 661 N N . ALA A 1 83 ? -21.910 -4.452 15.209 1.00 93.69 83 ALA A N 1
ATOM 662 C CA . ALA A 1 83 ? -21.139 -5.637 14.848 1.00 93.69 83 ALA A CA 1
ATOM 663 C C . ALA A 1 83 ? -20.901 -6.587 16.028 1.00 93.69 83 ALA A C 1
ATOM 665 O O . ALA A 1 83 ? -20.300 -7.641 15.839 1.00 93.69 83 ALA A O 1
ATOM 666 N N . LYS A 1 84 ? -21.305 -6.191 17.243 1.00 95.50 84 LYS A N 1
ATOM 667 C CA . LYS A 1 84 ? -21.063 -6.924 18.488 1.00 95.50 84 LYS A CA 1
ATOM 668 C C . LYS A 1 84 ? -19.587 -7.280 18.700 1.00 95.50 84 LYS A C 1
ATOM 670 O O . LYS A 1 84 ? -19.257 -8.383 19.132 1.00 95.50 84 LYS A O 1
ATOM 675 N N . LYS A 1 85 ? -18.697 -6.328 18.409 1.00 95.81 85 LYS A N 1
ATOM 676 C CA . LYS A 1 85 ? -17.241 -6.501 18.501 1.00 95.81 85 LYS A CA 1
ATOM 677 C C . LYS A 1 85 ? -16.586 -5.410 19.336 1.00 95.81 85 LYS A C 1
ATOM 679 O O . LYS A 1 85 ? -17.068 -4.272 19.397 1.00 95.81 85 LYS A O 1
ATOM 684 N N . ILE A 1 86 ? -15.459 -5.761 19.945 1.00 97.06 86 ILE A N 1
ATOM 685 C CA . ILE A 1 86 ? -14.530 -4.819 20.564 1.00 97.06 86 ILE A CA 1
ATOM 686 C C . ILE A 1 86 ? -13.113 -5.083 20.058 1.00 97.06 86 ILE A C 1
ATOM 688 O O . ILE A 1 86 ? -12.734 -6.233 19.864 1.00 97.06 86 ILE A O 1
ATOM 692 N N . PHE A 1 87 ? -12.340 -4.025 19.846 1.00 97.56 87 PHE A N 1
ATOM 693 C CA . PHE A 1 87 ? -10.969 -4.099 19.339 1.00 97.56 87 PHE A CA 1
ATOM 694 C C . PHE A 1 87 ? -10.018 -3.317 20.240 1.00 97.56 87 PHE A C 1
ATOM 696 O O . PHE A 1 87 ? -10.438 -2.357 20.893 1.00 97.56 87 PHE A O 1
ATOM 703 N N . THR A 1 88 ? -8.738 -3.682 20.245 1.00 97.31 88 THR A N 1
ATOM 704 C CA . THR A 1 88 ? -7.690 -2.835 20.828 1.00 97.31 88 THR A CA 1
ATOM 705 C C . THR A 1 88 ? -7.472 -1.589 19.963 1.00 97.31 88 THR A C 1
ATOM 707 O O . THR A 1 88 ? -7.435 -1.673 18.737 1.00 97.31 88 THR A O 1
ATOM 710 N N . GLY A 1 89 ? -7.357 -0.421 20.596 1.00 94.25 89 GLY A N 1
ATOM 711 C CA . GLY A 1 89 ? -7.223 0.887 19.940 1.00 94.25 89 GLY A CA 1
ATOM 712 C C . GLY A 1 89 ? -5.966 1.671 20.309 1.00 94.25 89 GLY A C 1
ATOM 713 O O . GLY A 1 89 ? -5.657 2.662 19.652 1.00 94.25 89 GLY A O 1
ATOM 714 N N . ASP A 1 90 ? -5.220 1.231 21.325 1.00 94.44 90 ASP A N 1
ATOM 715 C CA . ASP A 1 90 ? -3.986 1.881 21.774 1.00 94.44 90 ASP A CA 1
ATOM 716 C C . ASP A 1 90 ? -3.017 0.870 22.409 1.00 94.44 90 ASP A C 1
ATOM 718 O O . ASP A 1 90 ? -3.445 -0.198 22.854 1.00 94.44 90 ASP A O 1
ATOM 722 N N . ILE A 1 91 ? -1.725 1.207 22.431 1.00 92.88 91 ILE A N 1
ATOM 723 C CA . ILE A 1 91 ? -0.616 0.374 22.925 1.00 92.88 91 ILE A CA 1
ATOM 724 C C . ILE A 1 91 ? -0.498 0.505 24.451 1.00 92.88 91 ILE A C 1
ATOM 726 O O . ILE A 1 91 ? -0.728 1.569 25.022 1.00 92.88 91 ILE A O 1
ATOM 730 N N . GLY A 1 92 ? -0.095 -0.573 25.120 1.00 94.12 92 GLY A N 1
ATOM 731 C CA . GLY A 1 92 ? 0.155 -0.613 26.557 1.00 94.12 92 GLY A CA 1
ATOM 732 C C . GLY A 1 92 ? -0.958 -1.292 27.349 1.00 94.12 92 GLY A C 1
ATOM 733 O O . GLY A 1 92 ? -1.849 -1.939 26.796 1.00 94.12 92 GLY A O 1
ATOM 734 N N . LYS A 1 93 ? -0.873 -1.177 28.676 1.00 95.19 93 LYS A N 1
ATOM 735 C CA . LYS A 1 93 ? -1.794 -1.830 29.610 1.00 95.19 93 LYS A CA 1
ATOM 736 C C . LYS A 1 93 ? -3.081 -1.041 29.791 1.00 95.19 93 LYS A C 1
ATOM 738 O O . LYS A 1 93 ? -3.049 0.177 29.949 1.00 95.19 93 LYS A O 1
ATOM 743 N N . PHE A 1 94 ? -4.202 -1.747 29.852 1.00 95.88 94 PHE A N 1
ATOM 744 C CA . PHE A 1 94 ? -5.513 -1.163 30.109 1.00 95.88 94 PHE A CA 1
ATOM 745 C C . PHE A 1 94 ? -6.418 -2.141 30.855 1.00 95.88 94 PHE A C 1
ATOM 747 O O . PHE A 1 94 ? -6.185 -3.347 30.886 1.00 95.88 94 PHE A O 1
ATOM 754 N N . THR A 1 95 ? -7.485 -1.617 31.450 1.00 95.88 95 THR A N 1
ATOM 755 C CA . THR A 1 95 ? -8.388 -2.401 32.292 1.00 95.88 95 THR A CA 1
ATOM 756 C C . THR A 1 95 ? -9.830 -2.195 31.860 1.00 95.88 95 THR A C 1
ATOM 758 O O . THR A 1 95 ? -10.279 -1.055 31.753 1.00 95.88 95 THR A O 1
ATOM 761 N N . ILE A 1 96 ? -10.576 -3.284 31.656 1.00 96.50 96 ILE A N 1
ATOM 762 C CA . ILE A 1 96 ? -12.026 -3.228 31.424 1.00 96.50 96 ILE A CA 1
ATOM 763 C C . ILE A 1 96 ? -12.754 -3.612 32.712 1.00 96.50 96 ILE A C 1
ATOM 765 O O . ILE A 1 96 ? -12.487 -4.665 33.299 1.00 96.50 96 ILE A O 1
ATOM 769 N N . ASN A 1 97 ? -13.712 -2.775 33.120 1.00 97.38 97 ASN A N 1
ATOM 770 C CA . ASN A 1 97 ? -14.634 -3.101 34.205 1.00 97.38 97 ASN A CA 1
ATOM 771 C C . ASN A 1 97 ? -15.891 -3.716 33.589 1.00 97.38 97 ASN A C 1
ATOM 773 O O . ASN A 1 97 ? -16.787 -2.999 33.140 1.00 97.38 97 ASN A O 1
ATOM 777 N N . TRP A 1 98 ? -15.931 -5.043 33.542 1.00 96.69 98 TRP A N 1
ATOM 778 C CA . TRP A 1 98 ? -17.035 -5.811 32.988 1.00 96.69 98 TRP A CA 1
ATOM 779 C C . TRP A 1 98 ? -18.220 -5.839 33.952 1.00 96.69 98 TRP A C 1
ATOM 781 O O . TRP A 1 98 ? -18.063 -6.121 35.143 1.00 96.69 98 TRP A O 1
ATOM 791 N N . SER A 1 99 ? -19.417 -5.596 33.421 1.00 97.62 99 SER A N 1
ATOM 792 C CA . SER A 1 99 ? -20.681 -5.849 34.113 1.00 97.62 99 SER A CA 1
ATOM 793 C C . SER A 1 99 ? -21.497 -6.834 33.287 1.00 97.62 99 SER A C 1
ATOM 795 O O . SER A 1 99 ? -21.694 -6.620 32.094 1.00 97.62 99 SER A O 1
ATOM 797 N N . LEU A 1 100 ? -21.945 -7.931 33.894 1.00 97.31 100 LEU A N 1
ATOM 798 C CA . LEU A 1 100 ? -22.753 -8.959 33.241 1.00 97.31 100 LEU A CA 1
ATOM 799 C C . LEU A 1 100 ? -24.246 -8.744 33.516 1.00 97.31 100 LEU A C 1
ATOM 801 O O . LEU A 1 100 ? -24.637 -8.192 34.545 1.00 97.31 100 LEU A O 1
ATOM 805 N N . THR A 1 101 ? -25.109 -9.239 32.629 1.00 97.31 101 THR A N 1
ATOM 806 C CA . THR A 1 101 ? -26.575 -9.111 32.758 1.00 97.31 101 THR A CA 1
ATOM 807 C C . THR A 1 101 ? -27.159 -9.861 33.961 1.00 97.31 101 THR A C 1
ATOM 809 O O . THR A 1 101 ? -28.254 -9.540 34.416 1.00 97.31 101 THR A O 1
ATOM 812 N N . ASN A 1 102 ? -26.418 -10.813 34.534 1.00 96.69 102 ASN A N 1
ATOM 813 C CA . ASN A 1 102 ? -26.771 -11.506 35.778 1.00 96.69 102 ASN A CA 1
ATOM 814 C C . ASN A 1 102 ? -26.334 -10.753 37.057 1.00 96.69 102 ASN A C 1
ATOM 816 O O . ASN A 1 102 ? -26.484 -11.285 38.156 1.00 96.69 102 ASN A O 1
ATOM 820 N N . GLY A 1 103 ? -25.774 -9.545 36.925 1.00 97.00 103 GLY A N 1
ATOM 821 C CA . GLY A 1 103 ? -25.315 -8.702 38.032 1.00 97.00 103 GLY A CA 1
ATOM 822 C C . GLY A 1 103 ? -23.880 -8.966 38.503 1.00 97.00 103 GLY A C 1
ATOM 823 O O . GLY A 1 103 ? -23.394 -8.249 39.379 1.00 97.00 103 GLY A O 1
ATOM 824 N N . VAL A 1 104 ? -23.182 -9.960 37.942 1.00 96.75 104 VAL A N 1
ATOM 825 C CA . VAL A 1 104 ? -21.760 -10.201 38.230 1.00 96.75 104 VAL A CA 1
ATOM 826 C C . VAL A 1 104 ? -20.915 -9.076 37.632 1.00 96.75 104 VAL A C 1
ATOM 828 O O . VAL A 1 104 ? -21.105 -8.694 36.480 1.00 96.75 104 VAL A O 1
ATOM 831 N N . LYS A 1 105 ? -19.949 -8.571 38.405 1.00 97.25 105 LYS A N 1
ATOM 832 C CA . LYS A 1 105 ? -18.979 -7.562 37.965 1.00 97.25 105 LYS A CA 1
ATOM 833 C C . LYS A 1 105 ? -17.568 -8.060 38.199 1.00 97.25 105 LYS A C 1
ATOM 835 O O . LYS A 1 105 ? -17.295 -8.653 39.242 1.00 97.25 105 LYS A O 1
ATOM 840 N N . PHE A 1 106 ? -16.675 -7.798 37.257 1.00 95.69 106 PHE A N 1
ATOM 841 C CA . PHE A 1 106 ? -15.265 -8.131 37.402 1.00 95.69 106 PHE A CA 1
ATOM 842 C C . PHE A 1 106 ? -14.385 -7.147 36.640 1.00 95.69 106 PHE A C 1
ATOM 844 O O . PHE A 1 106 ? -14.828 -6.446 35.734 1.00 95.69 106 PHE A O 1
ATOM 851 N N . ILE A 1 107 ? -13.127 -7.085 37.052 1.00 94.94 107 ILE A N 1
ATOM 852 C CA . ILE A 1 107 ? -12.112 -6.216 36.472 1.00 94.94 107 ILE A CA 1
ATOM 853 C C . ILE A 1 107 ? -11.068 -7.123 35.837 1.00 94.94 107 ILE A C 1
ATOM 855 O O . ILE A 1 107 ? -10.601 -8.058 36.488 1.00 94.94 107 ILE A O 1
ATOM 859 N N . ARG A 1 108 ? -10.709 -6.850 34.583 1.00 93.69 108 ARG A N 1
ATOM 860 C CA . ARG A 1 108 ? -9.667 -7.595 33.871 1.00 93.69 108 ARG A CA 1
ATOM 861 C C . ARG A 1 108 ? -8.659 -6.635 33.251 1.00 93.69 108 ARG A C 1
ATOM 863 O O . ARG A 1 108 ? -9.056 -5.690 32.570 1.00 93.69 108 ARG A O 1
ATOM 870 N N . GLU A 1 109 ? -7.381 -6.889 33.523 1.00 94.12 109 GLU A N 1
ATOM 871 C CA . GLU A 1 109 ? -6.249 -6.210 32.889 1.00 94.12 109 GLU A CA 1
ATOM 872 C C . GLU A 1 109 ? -5.921 -6.896 31.557 1.00 94.12 109 GLU A C 1
ATOM 874 O O . GLU A 1 109 ? -5.993 -8.121 31.429 1.00 94.12 109 GLU A O 1
ATOM 879 N N . TYR A 1 110 ? -5.578 -6.077 30.576 1.00 95.31 110 TYR A N 1
ATOM 880 C CA . TYR A 1 110 ? -5.176 -6.450 29.233 1.00 95.31 110 TYR A CA 1
ATOM 881 C C . TYR A 1 110 ? -3.948 -5.636 28.838 1.00 95.31 110 TYR A C 1
ATOM 883 O O . TYR A 1 110 ? -3.678 -4.577 29.412 1.00 95.31 110 TYR A O 1
ATOM 891 N N . GLU A 1 111 ? -3.224 -6.103 27.829 1.00 95.38 111 GLU A N 1
ATOM 892 C CA . GLU A 1 111 ? -2.084 -5.386 27.272 1.00 95.38 111 GLU A CA 1
ATOM 893 C C . GLU A 1 111 ? -2.145 -5.436 25.750 1.00 95.38 111 GLU A C 1
ATOM 895 O O . GLU A 1 111 ? -2.390 -6.489 25.173 1.00 95.38 111 GLU A O 1
ATOM 900 N N . THR A 1 112 ? -1.931 -4.302 25.091 1.00 95.50 112 THR A N 1
ATOM 901 C CA . THR A 1 112 ? -1.766 -4.249 23.636 1.00 95.50 112 THR A CA 1
ATOM 902 C C . THR A 1 112 ? -0.295 -4.023 23.316 1.00 95.50 112 THR A C 1
ATOM 904 O O . THR A 1 112 ? 0.282 -3.021 23.741 1.00 95.50 112 THR A O 1
ATOM 907 N N . GLY A 1 113 ? 0.314 -4.921 22.549 1.00 94.00 113 GLY A N 1
ATOM 908 C CA . GLY A 1 113 ? 1.656 -4.739 22.003 1.00 94.00 113 GLY A CA 1
ATOM 909 C C . GLY A 1 113 ? 1.705 -3.721 20.858 1.00 94.00 113 GLY A C 1
ATOM 910 O O . GLY A 1 113 ? 0.689 -3.246 20.357 1.00 94.00 113 GLY A O 1
ATOM 911 N N . ASP A 1 114 ? 2.912 -3.414 20.395 1.00 92.38 114 ASP A N 1
ATOM 912 C CA . ASP A 1 114 ? 3.174 -2.507 19.266 1.00 92.38 114 ASP A CA 1
ATOM 913 C C . ASP A 1 114 ? 3.041 -3.171 17.882 1.00 92.38 114 ASP A C 1
ATOM 915 O O . ASP A 1 114 ? 3.163 -2.523 16.839 1.00 92.38 114 ASP A O 1
ATOM 919 N N . THR A 1 115 ? 2.792 -4.478 17.862 1.00 93.19 115 THR A N 1
ATOM 920 C CA . THR A 1 115 ? 2.613 -5.251 16.638 1.00 93.19 115 THR A CA 1
ATOM 921 C C . THR A 1 115 ? 1.145 -5.194 16.217 1.00 93.19 115 THR A C 1
ATOM 923 O O . THR A 1 115 ? 0.280 -5.538 17.023 1.00 93.19 115 THR A O 1
ATOM 926 N N . PRO A 1 116 ? 0.823 -4.792 14.977 1.00 94.94 116 PRO A N 1
ATOM 927 C CA . PRO A 1 116 ? -0.555 -4.745 14.508 1.00 94.94 116 PRO A CA 1
ATOM 928 C C . PRO A 1 116 ? -1.102 -6.148 14.211 1.00 94.94 116 PRO A C 1
ATOM 930 O O . PRO A 1 116 ? -0.369 -7.067 13.843 1.00 94.94 116 PRO A O 1
ATOM 933 N N . ALA A 1 117 ? -2.415 -6.324 14.368 1.00 94.19 117 ALA A N 1
ATOM 934 C CA . ALA A 1 117 ? -3.094 -7.607 14.170 1.00 94.19 117 ALA A CA 1
ATOM 935 C C . ALA A 1 117 ? -3.078 -8.073 12.704 1.00 94.19 117 ALA A C 1
ATOM 937 O O . ALA A 1 117 ? -3.176 -9.267 12.424 1.00 94.19 117 ALA A O 1
ATOM 938 N N . LYS A 1 118 ? -2.912 -7.127 11.776 1.00 91.44 118 LYS A N 1
ATOM 939 C CA . LYS A 1 118 ? -2.715 -7.341 10.340 1.00 91.44 118 LYS A CA 1
ATOM 940 C C . LYS A 1 118 ? -1.755 -6.293 9.783 1.00 91.44 118 LYS A C 1
ATOM 942 O O . LYS A 1 118 ? -1.543 -5.262 10.419 1.00 91.44 118 LYS A O 1
ATOM 947 N N . ASP A 1 119 ? -1.235 -6.526 8.581 1.00 90.12 119 ASP A N 1
ATOM 948 C CA . ASP A 1 119 ? -0.376 -5.555 7.902 1.00 90.12 119 ASP A CA 1
ATOM 949 C C . ASP A 1 119 ? -1.080 -4.198 7.790 1.00 90.12 119 ASP A C 1
ATOM 951 O O . ASP A 1 119 ? -2.152 -4.121 7.174 1.00 90.12 119 ASP A O 1
ATOM 955 N N . PRO A 1 120 ? -0.500 -3.118 8.332 1.00 93.19 120 PRO A N 1
ATOM 956 C CA . PRO A 1 120 ? -1.127 -1.813 8.297 1.00 93.19 120 PRO A CA 1
ATOM 957 C C . PRO A 1 120 ? -1.051 -1.212 6.892 1.00 93.19 120 PRO A C 1
ATOM 959 O O . PRO A 1 120 ? -0.104 -1.439 6.137 1.00 93.19 120 PRO A O 1
ATOM 962 N N . VAL A 1 121 ? -2.067 -0.438 6.529 1.00 93.12 121 VAL A N 1
ATOM 963 C CA . VAL A 1 121 ? -1.997 0.487 5.392 1.00 93.12 121 VAL A CA 1
ATOM 964 C C . VAL A 1 121 ? -1.257 1.751 5.818 1.00 93.12 121 VAL A C 1
ATOM 966 O O . VAL A 1 121 ? -1.281 2.100 6.996 1.00 93.12 121 VAL A O 1
ATOM 969 N N . ILE A 1 122 ? -0.581 2.431 4.897 1.00 93.75 122 ILE A N 1
ATOM 970 C CA . ILE A 1 122 ? 0.296 3.552 5.241 1.00 93.75 122 ILE A CA 1
ATOM 971 C C . ILE A 1 122 ? -0.327 4.873 4.801 1.00 93.75 122 ILE A C 1
ATOM 973 O O . ILE A 1 122 ? -0.884 4.987 3.712 1.00 93.75 122 ILE A O 1
ATOM 977 N N . ILE A 1 123 ? -0.187 5.893 5.642 1.00 92.06 123 ILE A N 1
ATOM 978 C CA . ILE A 1 123 ? -0.310 7.291 5.240 1.00 92.06 123 ILE A CA 1
ATOM 979 C C . ILE A 1 123 ? 1.025 7.963 5.524 1.00 92.06 123 ILE A C 1
ATOM 981 O O . ILE A 1 123 ? 1.486 7.990 6.667 1.00 92.06 123 ILE A O 1
ATOM 985 N N . TYR A 1 124 ? 1.638 8.509 4.475 1.00 89.69 124 TYR A N 1
ATOM 986 C CA . TYR A 1 124 ? 2.844 9.307 4.627 1.00 89.69 124 TYR A CA 1
ATOM 987 C C . TYR A 1 124 ? 2.472 10.732 5.013 1.00 89.69 124 TYR A C 1
ATOM 989 O O . TYR A 1 124 ? 1.703 11.411 4.333 1.00 89.69 124 TYR A O 1
ATOM 997 N N . TYR A 1 125 ? 3.033 11.165 6.126 1.00 78.62 125 TYR A N 1
ATOM 998 C CA . TYR A 1 125 ? 2.937 12.500 6.659 1.00 78.62 125 TYR A CA 1
ATOM 999 C C . TYR A 1 125 ? 4.068 13.385 6.121 1.00 78.62 125 TYR A C 1
ATOM 1001 O O . TYR A 1 125 ? 5.230 12.989 6.210 1.00 78.62 125 TYR A O 1
ATOM 1009 N N . ASN A 1 126 ? 3.721 14.581 5.621 1.00 65.12 126 ASN A N 1
ATOM 1010 C CA . ASN A 1 126 ? 4.492 15.837 5.717 1.00 65.12 126 ASN A CA 1
ATOM 1011 C C . ASN A 1 126 ? 3.704 16.973 5.004 1.00 65.12 126 ASN A C 1
ATOM 1013 O O . ASN A 1 126 ? 2.926 16.725 4.075 1.00 65.12 126 ASN A O 1
ATOM 1017 N N . THR A 1 127 ? 3.864 18.209 5.483 1.00 56.66 127 THR A N 1
ATOM 1018 C CA . THR A 1 127 ? 3.211 19.448 5.017 1.00 56.66 127 THR A CA 1
ATOM 1019 C C . THR A 1 127 ? 3.399 19.782 3.528 1.00 56.66 127 THR A C 1
ATOM 1021 O O . THR A 1 127 ? 2.616 20.564 2.989 1.00 56.66 127 THR A O 1
ATOM 1024 N N . GLU A 1 128 ? 4.384 19.188 2.849 1.00 66.50 128 GLU A N 1
ATOM 1025 C CA . GLU A 1 128 ? 4.750 19.468 1.449 1.00 66.50 128 GLU A CA 1
ATOM 1026 C C . GLU A 1 128 ? 4.766 18.216 0.548 1.00 66.50 128 GLU A C 1
ATOM 1028 O O . GLU A 1 128 ? 5.305 18.237 -0.562 1.00 66.50 128 GLU A O 1
ATOM 1033 N N . THR A 1 129 ? 4.218 17.089 1.013 1.00 63.16 129 THR A N 1
ATOM 1034 C CA . THR A 1 129 ? 4.451 15.803 0.338 1.00 63.16 129 THR A CA 1
ATOM 1035 C C . THR A 1 129 ? 3.787 15.685 -1.029 1.00 63.16 129 THR A C 1
ATOM 1037 O O . THR A 1 129 ? 2.677 16.152 -1.277 1.00 63.16 129 THR A O 1
ATOM 1040 N N . LYS A 1 130 ? 4.470 14.952 -1.914 1.00 76.31 130 LYS A N 1
ATOM 1041 C CA . LYS A 1 130 ? 3.900 14.392 -3.146 1.00 76.31 130 LYS A CA 1
ATOM 1042 C C . LYS A 1 130 ? 3.170 13.066 -2.898 1.00 76.31 130 LYS A C 1
ATOM 1044 O O . LYS A 1 130 ? 2.778 12.412 -3.861 1.00 76.31 130 LYS A O 1
ATOM 1049 N N . ALA A 1 131 ? 3.035 12.637 -1.640 1.00 82.12 131 ALA A N 1
ATOM 1050 C CA . ALA A 1 131 ? 2.405 11.368 -1.318 1.00 82.12 131 ALA A CA 1
ATOM 1051 C C . ALA A 1 131 ? 0.952 11.362 -1.819 1.00 82.12 131 ALA A C 1
ATOM 1053 O O . ALA A 1 131 ? 0.253 12.373 -1.700 1.00 82.12 131 ALA A O 1
ATOM 1054 N N . PRO A 1 132 ? 0.476 10.245 -2.390 1.00 86.38 132 PRO A N 1
ATOM 1055 C CA . PRO A 1 132 ? -0.891 10.164 -2.860 1.00 86.38 132 PRO A CA 1
ATOM 1056 C C . PRO A 1 132 ? -1.848 10.276 -1.673 1.00 86.38 132 PRO A C 1
ATOM 1058 O O . PRO A 1 132 ? -1.703 9.586 -0.663 1.00 86.38 132 PRO A O 1
ATOM 1061 N N . GLN A 1 133 ? -2.852 11.138 -1.815 1.00 87.69 133 GLN A N 1
ATOM 1062 C CA . GLN A 1 133 ? -3.973 11.180 -0.884 1.00 87.69 133 GLN A CA 1
ATOM 1063 C C . GLN A 1 133 ? -4.794 9.895 -1.016 1.00 87.69 133 GLN A C 1
ATOM 1065 O O . GLN A 1 133 ? -5.022 9.408 -2.126 1.00 87.69 133 GLN A O 1
ATOM 1070 N N . VAL A 1 134 ? -5.275 9.371 0.111 1.00 92.12 134 VAL A N 1
ATOM 1071 C CA . VAL A 1 134 ? -6.128 8.179 0.118 1.00 92.12 134 VAL A CA 1
ATOM 1072 C C . VAL A 1 134 ? -7.581 8.600 -0.024 1.00 92.12 134 VAL A C 1
ATOM 1074 O O . VAL A 1 134 ? -8.115 9.289 0.845 1.00 92.12 134 VAL A O 1
ATOM 1077 N N . ASN A 1 135 ? -8.223 8.162 -1.107 1.00 93.12 135 ASN A N 1
ATOM 1078 C CA . ASN A 1 135 ? -9.645 8.374 -1.342 1.00 93.12 135 ASN A CA 1
ATOM 1079 C C . ASN A 1 135 ? -10.465 7.212 -0.772 1.00 93.12 135 ASN A C 1
ATOM 1081 O O . ASN A 1 135 ? -10.416 6.100 -1.292 1.00 93.12 135 ASN A O 1
ATOM 1085 N N . ILE A 1 136 ? -11.264 7.499 0.252 1.00 94.38 136 ILE A N 1
ATOM 1086 C CA . ILE A 1 136 ? -12.112 6.519 0.946 1.00 94.38 136 ILE A CA 1
ATOM 1087 C C . ILE A 1 136 ? -13.598 6.652 0.598 1.00 94.38 136 ILE A C 1
ATOM 1089 O O . ILE A 1 136 ? -14.438 6.077 1.283 1.00 94.38 136 ILE A O 1
ATOM 1093 N N . SER A 1 137 ? -13.939 7.383 -0.466 1.00 94.38 137 SER A N 1
ATOM 1094 C CA . SER A 1 137 ? -15.333 7.620 -0.883 1.00 94.38 137 SER A CA 1
ATOM 1095 C C . SER A 1 137 ? -16.117 6.354 -1.230 1.00 94.38 137 SER A C 1
ATOM 1097 O O . SER A 1 137 ? -17.347 6.377 -1.226 1.00 94.38 137 SER A O 1
ATOM 1099 N N . SER A 1 138 ? -15.433 5.241 -1.514 1.00 94.00 138 SER A N 1
ATOM 1100 C CA . SER A 1 138 ? -16.074 3.937 -1.706 1.00 94.00 138 SER A CA 1
ATOM 1101 C C . SER A 1 138 ? -16.558 3.297 -0.401 1.00 94.00 138 SER A C 1
ATOM 1103 O O . SER A 1 138 ? -17.303 2.320 -0.462 1.00 94.00 138 SER A O 1
ATOM 1105 N N . ILE A 1 139 ? -16.164 3.834 0.761 1.00 93.69 139 ILE A N 1
ATOM 1106 C CA . ILE A 1 139 ? -16.626 3.427 2.090 1.00 93.69 139 ILE A CA 1
ATOM 1107 C C . ILE A 1 139 ? -17.744 4.394 2.519 1.00 93.69 139 ILE A C 1
ATOM 1109 O O . ILE A 1 139 ? -17.457 5.538 2.891 1.00 93.69 139 ILE A O 1
ATOM 1113 N N . PRO A 1 140 ? -19.022 3.973 2.491 1.00 91.88 140 PRO A N 1
ATOM 1114 C CA . PRO A 1 140 ? -20.135 4.903 2.683 1.00 91.88 140 PRO A CA 1
ATOM 1115 C C . PRO A 1 140 ? -20.189 5.494 4.091 1.00 91.88 140 PRO A C 1
ATOM 1117 O O . PRO A 1 140 ? -20.439 6.690 4.255 1.00 91.88 140 PRO A O 1
ATOM 1120 N N . LYS A 1 141 ? -19.930 4.673 5.114 1.00 92.12 141 LYS A N 1
ATOM 1121 C CA . LYS A 1 141 ? -19.828 5.123 6.497 1.00 92.12 141 LYS A CA 1
ATOM 1122 C C . LYS A 1 141 ? -18.490 4.707 7.088 1.00 92.12 141 LYS A C 1
ATOM 1124 O O . LYS A 1 141 ? -18.036 3.579 6.953 1.00 92.12 141 LYS A O 1
ATOM 1129 N N . LYS A 1 142 ? -17.856 5.658 7.758 1.00 92.62 142 LYS A N 1
ATOM 1130 C CA . LYS A 1 142 ? -16.496 5.532 8.260 1.00 92.62 142 LYS A CA 1
ATOM 1131 C C . LYS A 1 142 ? -16.344 6.282 9.567 1.00 92.62 142 LYS A C 1
ATOM 1133 O O . LYS A 1 142 ? -16.964 7.330 9.756 1.00 92.62 142 LYS A O 1
ATOM 1138 N N . LYS A 1 143 ? -15.517 5.747 10.456 1.00 92.94 143 LYS A N 1
ATOM 1139 C CA . LYS A 1 143 ? -15.169 6.385 11.724 1.00 92.94 143 LYS A CA 1
ATOM 1140 C C . LYS A 1 143 ? -13.693 6.152 12.008 1.00 92.94 143 LYS A C 1
ATOM 1142 O O . LYS A 1 143 ? -13.256 5.005 12.048 1.00 92.94 143 LYS A O 1
ATOM 1147 N N . LEU A 1 144 ? -12.946 7.232 12.208 1.00 93.12 144 LEU A N 1
ATOM 1148 C CA . LEU A 1 144 ? -11.598 7.139 12.751 1.00 93.12 144 LEU A CA 1
ATOM 1149 C C . LEU A 1 144 ? -11.662 6.997 14.267 1.00 93.12 144 LEU A C 1
ATOM 1151 O O . LEU A 1 144 ? -12.417 7.701 14.938 1.00 93.12 144 LEU A O 1
ATOM 1155 N N . HIS A 1 145 ? -10.858 6.077 14.778 1.00 93.81 145 HIS A N 1
ATOM 1156 C CA . HIS A 1 145 ? -10.606 5.886 16.194 1.00 93.81 145 HIS A CA 1
ATOM 1157 C C . HIS A 1 145 ? -9.157 6.278 16.460 1.00 93.81 145 HIS A C 1
ATOM 1159 O O . HIS A 1 145 ? -8.219 5.635 15.981 1.00 93.81 145 HIS A O 1
ATOM 1165 N N . TYR A 1 146 ? -9.024 7.388 17.170 1.00 91.62 146 TYR A N 1
ATOM 1166 C CA . TYR A 1 146 ? -7.771 8.018 17.561 1.00 91.62 146 TYR A CA 1
ATOM 1167 C C . TYR A 1 146 ? -7.206 7.355 18.820 1.00 91.62 146 TYR A C 1
ATOM 1169 O O . TYR A 1 146 ? -7.935 6.666 19.534 1.00 91.62 146 TYR A O 1
ATOM 1177 N N . ASN A 1 147 ? -5.921 7.566 19.102 1.00 89.81 147 ASN A N 1
ATOM 1178 C CA . ASN A 1 147 ? -5.248 6.999 20.272 1.00 89.81 147 ASN A CA 1
ATOM 1179 C C . ASN A 1 147 ? -4.490 8.064 21.070 1.00 89.81 147 ASN A C 1
ATOM 1181 O O . ASN A 1 147 ? -4.572 9.249 20.764 1.00 89.81 147 ASN A O 1
ATOM 1185 N N . SER A 1 148 ? -3.758 7.673 22.114 1.00 89.62 148 SER A N 1
ATOM 1186 C CA . SER A 1 148 ? -3.020 8.638 22.940 1.00 89.62 148 SER A CA 1
ATOM 1187 C C . SER A 1 148 ? -1.913 9.393 22.187 1.00 89.62 148 SER A C 1
ATOM 1189 O O . SER A 1 148 ? -1.475 10.448 22.648 1.00 89.62 148 SER A O 1
ATOM 1191 N N . LEU A 1 149 ? -1.470 8.884 21.030 1.00 87.94 149 LEU A N 1
ATOM 1192 C CA . LEU A 1 149 ? -0.408 9.472 20.209 1.00 87.94 149 LEU A CA 1
ATOM 1193 C C . LEU A 1 149 ? -0.932 10.330 19.046 1.00 87.94 149 LEU A C 1
ATOM 1195 O O . LEU A 1 149 ? -0.217 11.227 18.594 1.00 87.94 149 LEU A O 1
ATOM 1199 N N . VAL A 1 150 ? -2.149 10.078 18.557 1.00 87.62 150 VAL A N 1
ATOM 1200 C CA . VAL A 1 150 ? -2.810 10.857 17.493 1.00 87.62 150 VAL A CA 1
ATOM 1201 C C . VAL A 1 150 ? -4.083 11.448 18.044 1.00 87.62 150 VAL A C 1
ATOM 1203 O O . VAL A 1 150 ? -5.004 10.711 18.366 1.00 87.62 150 VAL A O 1
ATOM 1206 N N . ASN A 1 151 ? -4.162 12.772 18.097 1.00 85.69 151 ASN A N 1
ATOM 1207 C CA . ASN A 1 151 ? -5.347 13.441 18.610 1.00 85.69 151 ASN A CA 1
ATOM 1208 C C . ASN A 1 151 ? -6.415 13.588 17.524 1.00 85.69 151 ASN A C 1
ATOM 1210 O O . ASN A 1 151 ? -6.112 13.652 16.327 1.00 85.69 151 ASN A 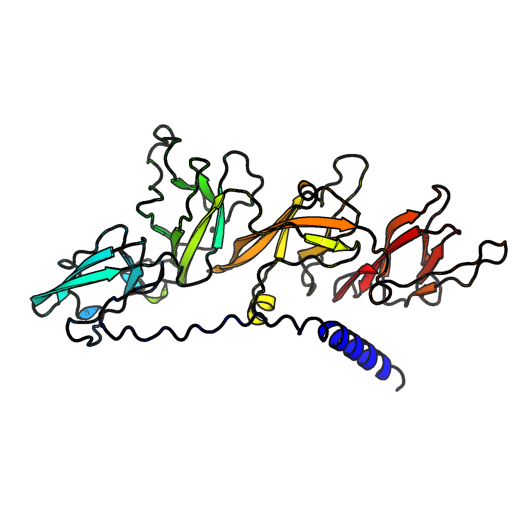O 1
ATOM 1214 N N . GLU A 1 152 ? -7.663 13.711 17.970 1.00 87.19 152 GLU A N 1
ATOM 1215 C CA . GLU A 1 152 ? -8.752 14.207 17.131 1.00 87.19 152 GLU A CA 1
ATOM 1216 C C . GLU A 1 152 ? -8.408 15.606 16.592 1.00 87.19 152 GLU A C 1
ATOM 1218 O O . GLU A 1 152 ? -7.859 16.425 17.342 1.00 87.19 152 GLU A O 1
ATOM 1223 N N . PRO A 1 153 ? -8.689 15.892 15.306 1.00 85.69 153 PRO A N 1
ATOM 1224 C CA . PRO A 1 153 ? -8.532 17.234 14.765 1.00 85.69 153 PRO A CA 1
ATOM 1225 C C . PRO A 1 153 ? -9.446 18.212 15.522 1.00 85.69 153 PRO A C 1
ATOM 1227 O O . PRO A 1 153 ? -10.546 17.827 15.926 1.00 85.69 153 PRO A O 1
ATOM 1230 N N . PRO A 1 154 ? -9.019 19.468 15.732 1.00 86.88 154 PRO A N 1
ATOM 1231 C CA . PRO A 1 154 ? -9.860 20.464 16.387 1.00 86.88 154 PRO A CA 1
ATOM 1232 C C . PRO A 1 154 ? -11.092 20.798 15.534 1.00 86.88 154 PRO A C 1
ATOM 1234 O O . PRO A 1 154 ? -11.030 20.779 14.304 1.00 86.88 154 PRO A O 1
ATOM 1237 N N . ASP A 1 155 ? -12.198 21.164 16.190 1.00 87.88 155 ASP A N 1
ATOM 1238 C CA . ASP A 1 155 ? -13.446 21.549 15.513 1.00 87.88 155 ASP A CA 1
ATOM 1239 C C . ASP A 1 155 ? -13.274 22.789 14.606 1.00 87.88 155 ASP A C 1
ATOM 1241 O O . ASP A 1 155 ? -13.883 22.865 13.535 1.00 87.88 155 ASP A O 1
ATOM 1245 N N . ASP A 1 156 ? -12.450 23.766 15.017 1.00 86.50 156 ASP A N 1
ATOM 1246 C CA . ASP A 1 156 ? -12.045 24.915 14.192 1.00 86.50 156 ASP A CA 1
ATOM 1247 C C . ASP A 1 156 ? -10.595 24.715 13.708 1.00 86.50 156 ASP A C 1
ATOM 1249 O O . ASP A 1 156 ? -9.682 24.647 14.534 1.00 86.50 156 ASP A O 1
ATOM 1253 N N . PRO A 1 157 ? -10.333 24.692 12.385 1.00 84.75 157 PRO A N 1
ATOM 1254 C CA . PRO A 1 157 ? -8.978 24.609 11.838 1.00 84.75 157 PRO A CA 1
ATOM 1255 C C . PRO A 1 157 ? -8.017 25.704 12.331 1.00 84.75 157 PRO A C 1
ATOM 1257 O O . PRO A 1 157 ? -6.804 25.561 12.210 1.00 84.75 157 PRO A O 1
ATOM 1260 N N . LYS A 1 158 ? -8.525 26.824 12.861 1.00 86.94 158 LYS A N 1
ATOM 1261 C CA . LYS A 1 158 ? -7.694 27.882 13.463 1.00 86.94 158 LYS A CA 1
ATOM 1262 C C . LYS A 1 158 ? -7.110 27.501 14.820 1.00 86.94 158 LYS A C 1
ATOM 1264 O O . LYS A 1 158 ? -6.124 28.113 15.223 1.00 86.94 158 LYS A O 1
ATOM 1269 N N . ASP A 1 159 ? -7.699 26.515 15.489 1.00 87.00 159 ASP A N 1
ATOM 1270 C CA . ASP A 1 159 ? -7.232 25.982 16.767 1.00 87.00 159 ASP A CA 1
ATOM 1271 C C . ASP A 1 159 ? -6.234 24.819 16.569 1.00 87.00 159 ASP A C 1
ATOM 1273 O O . ASP A 1 159 ? -5.850 24.152 17.533 1.00 87.00 159 ASP A O 1
ATOM 1277 N N . GLU A 1 160 ? -5.792 24.564 15.327 1.00 83.88 160 GLU A N 1
ATOM 1278 C CA . GLU A 1 160 ? -4.740 23.589 15.018 1.00 83.88 160 GLU A CA 1
ATOM 1279 C C . GLU A 1 160 ? -3.426 23.961 15.726 1.00 83.88 160 GLU A C 1
ATOM 1281 O O . GLU A 1 160 ? -2.729 24.907 15.362 1.00 83.88 160 GLU A O 1
ATOM 1286 N N . ASP A 1 161 ? -3.069 23.171 16.742 1.00 82.31 161 ASP A N 1
ATOM 1287 C CA . ASP A 1 161 ? -1.750 23.208 17.380 1.00 82.31 161 ASP A CA 1
ATOM 1288 C C . ASP A 1 161 ? -0.724 22.460 16.507 1.00 82.31 161 ASP A C 1
ATOM 1290 O O . ASP A 1 161 ? -0.766 21.229 16.457 1.00 82.31 161 ASP A O 1
ATOM 1294 N N . PRO A 1 162 ? 0.232 23.145 15.855 1.00 78.88 162 PRO A N 1
ATOM 1295 C CA . PRO A 1 162 ? 1.181 22.511 14.936 1.00 78.88 162 PRO A CA 1
ATOM 1296 C C . PRO A 1 162 ? 2.114 21.498 15.619 1.00 78.88 162 PRO A C 1
ATOM 1298 O O . PRO A 1 162 ? 2.791 20.732 14.938 1.00 78.88 162 PRO A O 1
ATOM 1301 N N . THR A 1 163 ? 2.176 21.487 16.954 1.00 78.19 163 THR A N 1
ATOM 1302 C CA . THR A 1 163 ? 2.981 20.520 17.714 1.00 78.19 163 THR A CA 1
ATOM 1303 C C . THR A 1 163 ? 2.277 19.180 17.910 1.00 78.19 163 THR A C 1
ATOM 1305 O O . THR A 1 163 ? 2.914 18.194 18.284 1.00 78.19 163 THR A O 1
ATOM 1308 N N . LYS A 1 164 ? 0.967 19.118 17.656 1.00 76.50 164 LYS A N 1
ATOM 1309 C CA . LYS A 1 164 ? 0.165 17.911 17.825 1.00 76.50 164 LYS A CA 1
ATOM 1310 C C . LYS A 1 164 ? -0.002 17.172 16.507 1.00 76.50 164 LYS A C 1
ATOM 1312 O O . LYS A 1 164 ? -0.087 17.762 15.433 1.00 76.50 164 LYS A O 1
ATOM 1317 N N . LYS A 1 165 ? -0.073 15.846 16.619 1.00 73.56 165 LYS A N 1
ATOM 1318 C CA . LYS A 1 165 ? -0.413 14.960 15.511 1.00 73.56 165 LYS A CA 1
ATOM 1319 C C . LYS A 1 165 ? -1.927 14.928 15.347 1.00 73.56 165 LYS A C 1
ATOM 1321 O O . LYS A 1 165 ? -2.633 14.649 16.318 1.00 73.56 165 LYS A O 1
ATOM 1326 N N . TYR A 1 166 ? -2.387 15.152 14.125 1.00 77.88 166 TYR A N 1
ATOM 1327 C CA . TYR A 1 166 ? -3.784 15.028 13.739 1.00 77.88 166 TYR A CA 1
ATOM 1328 C C . TYR A 1 166 ? -3.895 14.204 12.469 1.00 77.88 166 TYR A C 1
ATOM 1330 O O . TYR A 1 166 ? -3.032 14.259 11.590 1.00 77.88 166 TYR A O 1
ATOM 1338 N N . MET A 1 167 ? -4.996 13.477 12.352 1.00 77.62 167 MET A N 1
ATOM 1339 C CA . MET A 1 167 ? -5.440 12.964 11.069 1.00 77.62 167 MET A CA 1
ATOM 1340 C C . MET A 1 167 ? -6.700 13.718 10.673 1.00 77.62 167 MET A C 1
ATOM 1342 O O . MET A 1 167 ? -7.656 13.763 11.441 1.00 77.62 167 MET A O 1
ATOM 1346 N N . ASP A 1 168 ? -6.683 14.323 9.492 1.00 74.31 168 ASP A N 1
ATOM 1347 C CA . ASP A 1 168 ? -7.851 14.984 8.928 1.00 74.31 168 ASP A CA 1
ATOM 1348 C C . ASP A 1 168 ? -8.488 14.070 7.881 1.00 74.31 168 ASP A C 1
ATOM 1350 O O . ASP A 1 168 ? -7.817 13.559 6.978 1.00 74.31 168 ASP A O 1
ATOM 1354 N N . VAL A 1 169 ? -9.800 13.885 8.017 1.00 73.25 169 VAL A N 1
ATOM 1355 C CA . VAL A 1 169 ? -10.659 13.256 7.014 1.00 73.25 169 VAL A CA 1
ATOM 1356 C C . VAL A 1 169 ? -11.562 14.337 6.456 1.00 73.25 169 VAL A C 1
ATOM 1358 O O . VAL A 1 169 ? -12.754 14.415 6.764 1.00 73.25 169 VAL A O 1
ATOM 1361 N N . SER A 1 170 ? -10.995 15.193 5.615 1.00 71.44 170 SER A N 1
ATOM 1362 C CA . SER A 1 170 ? -11.767 16.206 4.919 1.00 71.44 170 SER A CA 1
ATOM 1363 C C . SER A 1 170 ? -12.229 15.657 3.573 1.00 71.44 170 SER A C 1
ATOM 1365 O O . SER A 1 170 ? -11.444 15.261 2.717 1.00 71.44 170 SER A O 1
ATOM 1367 N N . ARG A 1 171 ? -13.553 15.646 3.364 1.00 69.56 171 ARG A N 1
ATOM 1368 C CA . ARG A 1 171 ? -14.180 15.350 2.060 1.00 69.56 171 ARG A CA 1
ATOM 1369 C C . ARG A 1 171 ? -13.705 14.039 1.416 1.00 69.56 171 ARG A C 1
ATOM 1371 O O . ARG A 1 171 ? -13.368 14.035 0.237 1.00 69.56 171 ARG A O 1
ATOM 1378 N N . GLU A 1 172 ? -13.719 12.937 2.164 1.00 83.94 172 GLU A N 1
ATOM 1379 C CA . GLU A 1 172 ? -13.334 11.603 1.658 1.00 83.94 172 GLU A CA 1
ATOM 1380 C C . GLU A 1 172 ? -11.834 11.404 1.396 1.00 83.94 172 GLU A C 1
ATOM 1382 O O . GLU A 1 172 ? -11.444 10.389 0.819 1.00 83.94 172 GLU A O 1
ATOM 1387 N N . LEU A 1 173 ? -10.990 12.342 1.825 1.00 83.00 173 LEU A N 1
ATOM 1388 C CA . LEU A 1 173 ? -9.541 12.234 1.718 1.00 83.00 173 LEU A CA 1
ATOM 1389 C C . LEU A 1 173 ? -8.941 12.144 3.111 1.00 83.00 173 LEU A C 1
ATOM 1391 O O . LEU A 1 173 ? -9.256 12.967 3.967 1.00 83.00 173 LEU A O 1
ATOM 1395 N N . ILE A 1 174 ? -8.075 11.157 3.329 1.00 81.69 174 ILE A N 1
ATOM 1396 C CA . ILE A 1 174 ? -7.308 11.073 4.571 1.00 81.69 174 ILE A CA 1
ATOM 1397 C C . ILE A 1 174 ? -5.950 11.727 4.376 1.00 81.69 174 ILE A C 1
ATOM 1399 O O . ILE A 1 174 ? -5.217 11.398 3.440 1.00 81.69 174 ILE A O 1
ATOM 1403 N N . THR A 1 175 ? -5.609 12.628 5.293 1.00 79.62 175 THR A N 1
ATOM 1404 C CA . THR A 1 175 ? -4.287 13.248 5.391 1.00 79.62 175 THR A CA 1
ATOM 1405 C C . THR A 1 175 ? -3.810 13.241 6.838 1.00 79.62 175 THR A C 1
ATOM 1407 O O . THR A 1 175 ? -4.614 13.304 7.764 1.00 79.62 175 THR A O 1
ATOM 1410 N N . ALA A 1 176 ? -2.499 13.155 7.043 1.00 81.06 176 ALA A N 1
ATOM 1411 C CA . ALA A 1 176 ? -1.891 13.310 8.360 1.00 81.06 176 ALA A CA 1
ATOM 1412 C C . ALA A 1 176 ? -1.244 14.701 8.486 1.00 81.06 176 ALA A C 1
ATOM 1414 O O . ALA A 1 176 ? -0.785 15.261 7.488 1.00 81.06 176 ALA A O 1
ATOM 1415 N N . LYS A 1 177 ? -1.196 15.239 9.709 1.00 76.12 177 LYS A N 1
ATOM 1416 C CA . LYS A 1 177 ? -0.495 16.468 10.126 1.00 76.12 177 LYS A CA 1
ATOM 1417 C C . LYS A 1 177 ? 0.278 16.220 11.434 1.00 76.12 177 LYS A C 1
ATOM 1419 O O . LYS A 1 177 ? -0.237 15.492 12.278 1.00 76.12 177 LYS A O 1
ATOM 1424 N N . GLY A 1 178 ? 1.469 16.798 11.644 1.00 71.25 178 GLY A N 1
ATOM 1425 C CA . GLY A 1 178 ? 2.207 16.660 12.917 1.00 71.25 178 GLY A CA 1
ATOM 1426 C C . GLY A 1 178 ? 3.681 17.118 12.922 1.00 71.25 178 GLY A C 1
ATOM 1427 O O . GLY A 1 178 ? 4.192 17.614 11.931 1.00 71.25 178 GLY A O 1
ATOM 1428 N N . PRO A 1 179 ? 4.415 16.997 14.034 1.00 70.62 179 PRO A N 1
ATOM 1429 C CA . PRO A 1 179 ? 5.859 17.252 14.046 1.00 70.62 179 PRO A CA 1
ATOM 1430 C C . PRO A 1 179 ? 6.643 16.145 13.314 1.00 70.62 179 PRO A C 1
ATOM 1432 O O . PRO A 1 179 ? 6.171 15.011 13.232 1.00 70.62 179 PRO A O 1
ATOM 1435 N N . ASP A 1 180 ? 7.853 16.461 12.838 1.00 68.31 180 ASP A N 1
ATOM 1436 C CA . ASP A 1 180 ? 8.708 15.553 12.044 1.00 68.31 180 ASP A CA 1
ATOM 1437 C C . ASP A 1 180 ? 9.194 14.307 12.821 1.00 68.31 180 ASP A C 1
ATOM 1439 O O . ASP A 1 180 ? 9.527 13.290 12.224 1.00 68.31 180 ASP A O 1
ATOM 1443 N N . ASP A 1 181 ? 9.182 14.335 14.159 1.00 70.62 181 ASP A N 1
ATOM 1444 C CA . ASP A 1 181 ? 9.579 13.201 15.010 1.00 70.62 181 ASP A CA 1
ATOM 1445 C C . ASP A 1 181 ? 8.417 12.206 15.206 1.00 70.62 181 ASP A C 1
ATOM 1447 O O . ASP A 1 181 ? 7.772 12.112 16.263 1.00 70.62 181 ASP A O 1
ATOM 1451 N N . ILE A 1 182 ? 8.075 11.488 14.134 1.00 63.75 182 ILE A N 1
ATOM 1452 C CA . ILE A 1 182 ? 7.023 10.472 14.177 1.00 63.75 182 ILE A CA 1
ATOM 1453 C C . ILE A 1 182 ? 7.595 9.156 14.702 1.00 63.75 182 ILE A C 1
ATOM 1455 O O . ILE A 1 182 ? 8.057 8.295 13.956 1.00 63.75 182 ILE A O 1
ATOM 1459 N N . THR A 1 183 ? 7.445 8.948 16.011 1.00 72.12 183 THR A N 1
ATOM 1460 C CA . THR A 1 183 ? 7.382 7.598 16.581 1.00 72.12 183 THR A CA 1
ATOM 1461 C C . THR A 1 183 ? 6.309 6.773 15.870 1.00 72.12 183 THR A C 1
ATOM 1463 O O . THR A 1 183 ? 5.260 7.302 15.499 1.00 72.12 183 THR A O 1
ATOM 1466 N N . LEU A 1 184 ? 6.566 5.475 15.679 1.00 71.69 184 LEU A N 1
ATOM 1467 C CA . LEU A 1 184 ? 5.627 4.514 15.095 1.00 71.69 184 LEU A CA 1
ATOM 1468 C C . LEU A 1 184 ? 4.224 4.711 15.682 1.00 71.69 184 LEU A C 1
ATOM 1470 O O . LEU A 1 184 ? 4.020 4.503 16.875 1.00 71.69 184 LEU A O 1
ATOM 1474 N N . THR A 1 185 ? 3.277 5.153 14.854 1.00 87.88 185 THR A N 1
ATOM 1475 C CA . THR A 1 185 ? 1.936 5.502 15.319 1.00 87.88 185 THR A CA 1
ATOM 1476 C C . THR A 1 185 ? 0.884 4.826 14.450 1.00 87.88 185 THR A C 1
ATOM 1478 O O . THR A 1 185 ? 0.907 4.958 13.224 1.00 87.88 185 THR A O 1
ATOM 1481 N N . TYR A 1 186 ? -0.043 4.118 15.092 1.00 92.50 186 TYR A N 1
ATOM 1482 C CA . TYR A 1 186 ? -1.182 3.480 14.437 1.00 92.50 186 TYR A CA 1
ATOM 1483 C C . TYR A 1 186 ? -2.485 4.169 14.811 1.00 92.50 186 TYR A C 1
ATOM 1485 O O . TYR A 1 186 ? -2.592 4.717 15.900 1.00 92.50 186 TYR A O 1
ATOM 1493 N N . ILE A 1 187 ? -3.489 4.089 13.949 1.00 94.12 187 ILE A N 1
ATOM 1494 C CA . ILE A 1 187 ? -4.884 4.375 14.287 1.00 94.12 187 ILE A CA 1
ATOM 1495 C C . ILE A 1 187 ? -5.797 3.359 13.600 1.00 94.12 187 ILE A C 1
ATOM 1497 O O . ILE A 1 187 ? -5.342 2.569 12.765 1.00 94.12 187 ILE A O 1
ATOM 1501 N N . ILE A 1 188 ? -7.092 3.396 13.913 1.00 95.94 188 ILE A N 1
ATOM 1502 C CA . ILE A 1 188 ? -8.072 2.478 13.328 1.00 95.94 188 ILE A CA 1
ATOM 1503 C C . ILE A 1 188 ? -9.136 3.240 12.547 1.00 95.94 188 ILE A C 1
ATOM 1505 O O . ILE A 1 188 ? -9.770 4.159 13.060 1.00 95.94 188 ILE A O 1
ATOM 1509 N N . LEU A 1 189 ? -9.374 2.811 11.310 1.00 95.81 189 LEU A N 1
ATOM 1510 C CA . LEU A 1 189 ? -10.522 3.211 10.505 1.00 95.81 189 LEU A CA 1
ATOM 1511 C C . LEU A 1 189 ? -11.567 2.099 10.554 1.00 95.81 189 LEU A C 1
ATOM 1513 O O . LEU A 1 189 ? -11.359 1.020 10.011 1.00 95.81 189 LEU A O 1
ATOM 1517 N N . GLN A 1 190 ? -12.702 2.367 11.187 1.00 95.38 190 GLN A N 1
ATOM 1518 C CA . GLN A 1 190 ? -13.887 1.519 11.106 1.00 95.38 190 GLN A CA 1
ATOM 1519 C C . GLN A 1 190 ? -14.637 1.802 9.799 1.00 95.38 190 GLN A C 1
ATOM 1521 O O . GLN A 1 190 ? -14.894 2.968 9.487 1.00 95.38 190 GLN A O 1
ATOM 1526 N N . CYS A 1 191 ? -15.024 0.741 9.086 1.00 95.19 191 CYS A N 1
ATOM 1527 C CA . CYS A 1 191 ? -15.702 0.795 7.791 1.00 95.19 191 CYS A CA 1
ATOM 1528 C C . CYS A 1 191 ? -17.081 0.117 7.859 1.00 95.19 191 CYS A C 1
ATOM 1530 O O . CYS A 1 191 ? -17.179 -1.046 8.252 1.00 95.19 191 CYS A O 1
ATOM 1532 N N . ASP A 1 192 ? -18.126 0.814 7.408 1.00 94.56 192 ASP A N 1
ATOM 1533 C CA . ASP A 1 192 ? -19.521 0.360 7.420 1.00 94.56 192 ASP A CA 1
ATOM 1534 C C . ASP A 1 192 ? -20.239 0.664 6.079 1.00 94.56 192 ASP A C 1
ATOM 1536 O O . ASP A 1 192 ? -19.925 1.644 5.396 1.00 94.56 192 ASP A O 1
ATOM 1540 N N . GLU A 1 193 ? -21.229 -0.155 5.706 1.00 90.00 193 GLU A N 1
ATOM 1541 C CA . GLU A 1 193 ? -21.940 -0.101 4.415 1.00 90.00 193 GLU A CA 1
ATOM 1542 C C . GLU A 1 193 ? -23.013 0.994 4.327 1.00 90.00 193 GLU A C 1
ATOM 1544 O O . GLU A 1 193 ? -23.069 1.724 3.339 1.00 90.00 193 GLU A O 1
ATOM 1549 N N . HIS A 1 194 ? -23.925 1.110 5.299 1.00 81.06 194 HIS A N 1
ATOM 1550 C CA . HIS A 1 194 ? -24.982 2.127 5.216 1.00 81.06 194 HIS A CA 1
ATOM 1551 C C . HIS A 1 194 ? -25.651 2.430 6.553 1.00 81.06 194 HIS A C 1
ATOM 1553 O O . HIS A 1 194 ? -25.754 3.593 6.949 1.00 81.06 194 HIS A O 1
ATOM 1559 N N . ASN A 1 195 ? -26.097 1.394 7.260 1.00 74.25 195 ASN A N 1
ATOM 1560 C CA . ASN A 1 195 ? -26.786 1.515 8.528 1.00 74.25 195 ASN A CA 1
ATOM 1561 C C . ASN A 1 195 ? -25.857 1.091 9.676 1.00 74.25 195 ASN A C 1
ATOM 1563 O O . ASN A 1 195 ? -25.598 -0.099 9.842 1.00 74.25 195 ASN A O 1
ATOM 1567 N N . PRO A 1 196 ? -25.401 2.030 10.522 1.00 66.56 196 PRO A N 1
ATOM 1568 C CA . PRO A 1 196 ? -24.569 1.696 11.676 1.00 66.56 196 PRO A CA 1
ATOM 1569 C C . PRO A 1 196 ? -25.264 0.863 12.741 1.00 66.56 196 PRO A C 1
ATOM 1571 O O . PRO A 1 196 ? -24.617 0.543 13.722 1.00 66.56 196 PRO A O 1
ATOM 1574 N N . ASP A 1 197 ? -26.555 0.576 12.600 1.00 75.19 197 ASP A N 1
ATOM 1575 C CA . ASP A 1 197 ? -27.309 -0.217 13.565 1.00 75.19 197 ASP A CA 1
ATOM 1576 C C . ASP A 1 197 ? -27.563 -1.652 13.061 1.00 75.19 197 ASP A C 1
ATOM 1578 O O . ASP A 1 197 ? -28.131 -2.472 13.781 1.00 75.19 197 ASP A O 1
ATOM 1582 N N . SER A 1 198 ? -27.147 -1.975 11.830 1.00 81.75 198 SER A N 1
ATOM 1583 C CA . SER A 1 198 ? -27.279 -3.308 11.230 1.00 81.75 198 SER A CA 1
ATOM 1584 C C . SER A 1 198 ? -25.981 -4.096 11.385 1.00 81.75 198 SER A C 1
ATOM 1586 O O . SER A 1 198 ? -24.945 -3.699 10.865 1.00 81.75 198 SER A O 1
ATOM 1588 N N . GLU A 1 199 ? -26.035 -5.251 12.050 1.00 80.69 199 GLU A N 1
ATOM 1589 C CA . GLU A 1 199 ? -24.879 -6.149 12.227 1.00 80.69 199 GLU A CA 1
ATOM 1590 C C . GLU A 1 199 ? -24.235 -6.567 10.892 1.00 80.69 199 GLU A C 1
ATOM 1592 O O . GLU A 1 199 ? -23.019 -6.721 10.812 1.00 80.69 199 GLU A O 1
ATOM 1597 N N . ASN A 1 200 ? -25.029 -6.664 9.819 1.00 85.81 200 ASN A N 1
ATOM 1598 C CA . ASN A 1 200 ? -24.558 -7.043 8.481 1.00 85.81 200 ASN A CA 1
ATOM 1599 C C . ASN A 1 200 ? -23.827 -5.918 7.733 1.00 85.81 200 ASN A C 1
ATOM 1601 O O . ASN A 1 200 ? -23.291 -6.160 6.652 1.00 85.81 200 ASN A O 1
ATOM 1605 N N . ASP A 1 201 ? -23.818 -4.702 8.275 1.00 90.38 201 ASP A N 1
ATOM 1606 C CA . ASP A 1 201 ? -23.271 -3.534 7.589 1.00 90.38 201 ASP A CA 1
ATOM 1607 C C . ASP A 1 201 ? -21.817 -3.257 7.992 1.00 90.38 201 ASP A C 1
ATOM 1609 O O . ASP A 1 201 ? -21.181 -2.401 7.383 1.00 90.38 201 ASP A O 1
ATOM 1613 N N . PHE A 1 202 ? -21.264 -3.974 8.977 1.00 94.25 202 PHE A N 1
ATOM 1614 C CA . PHE A 1 202 ? -19.858 -3.842 9.355 1.00 94.25 202 PHE A CA 1
ATOM 1615 C C . PHE A 1 202 ? -18.949 -4.528 8.334 1.00 94.25 202 PHE A C 1
ATOM 1617 O O . PHE A 1 202 ? -18.949 -5.751 8.192 1.00 94.25 202 PHE A O 1
ATOM 1624 N N . LEU A 1 203 ? -18.136 -3.732 7.640 1.00 94.62 203 LEU A N 1
ATOM 1625 C CA . LEU A 1 203 ? -17.206 -4.227 6.623 1.00 94.62 203 LEU A CA 1
ATOM 1626 C C . LEU A 1 203 ? -15.874 -4.679 7.225 1.00 94.62 203 LEU A C 1
ATOM 1628 O O . LEU A 1 203 ? -15.174 -5.495 6.628 1.00 94.62 203 LEU A O 1
ATOM 1632 N N . GLY A 1 204 ? -15.514 -4.134 8.388 1.00 95.50 204 GLY A N 1
ATOM 1633 C CA . GLY A 1 204 ? -14.257 -4.411 9.070 1.00 95.50 204 GLY A CA 1
ATOM 1634 C C . GLY A 1 204 ? -13.572 -3.146 9.577 1.00 95.50 204 GLY A C 1
ATOM 1635 O O . GLY A 1 204 ? -14.145 -2.054 9.605 1.00 95.50 204 GLY A O 1
ATOM 1636 N N . ILE A 1 205 ? -12.310 -3.309 9.963 1.00 96.81 205 ILE A N 1
ATOM 1637 C CA . ILE A 1 205 ? -11.407 -2.209 10.304 1.00 96.81 205 ILE A CA 1
ATOM 1638 C C . ILE A 1 205 ? -10.207 -2.189 9.360 1.00 96.81 205 ILE A C 1
ATOM 1640 O O . ILE A 1 205 ? -9.759 -3.247 8.916 1.00 96.81 205 ILE A O 1
ATOM 1644 N N . GLU A 1 206 ? -9.642 -1.013 9.110 1.00 96.31 206 GLU A N 1
ATOM 1645 C CA . GLU A 1 206 ? -8.285 -0.837 8.591 1.00 96.31 206 GLU A CA 1
ATOM 1646 C C . GLU A 1 206 ? -7.364 -0.307 9.691 1.00 96.31 206 GLU A C 1
ATOM 1648 O O . GLU A 1 206 ? -7.724 0.618 10.418 1.00 96.31 206 GLU A O 1
ATOM 1653 N N . ILE A 1 207 ? -6.170 -0.895 9.804 1.00 95.75 207 ILE A N 1
ATOM 1654 C CA . ILE A 1 207 ? -5.111 -0.398 10.688 1.00 95.75 207 ILE A CA 1
ATOM 1655 C C . ILE A 1 207 ? -4.253 0.540 9.854 1.00 95.75 207 ILE A C 1
ATOM 1657 O O . ILE A 1 207 ? -3.613 0.095 8.901 1.00 95.75 207 ILE A O 1
ATOM 1661 N N . ILE A 1 208 ? -4.245 1.823 10.198 1.00 95.00 208 ILE A N 1
ATOM 1662 C CA . ILE A 1 208 ? -3.484 2.840 9.477 1.00 95.00 208 ILE A CA 1
ATOM 1663 C C . ILE A 1 208 ? -2.214 3.138 10.260 1.00 95.00 208 ILE A C 1
ATOM 1665 O O . ILE A 1 208 ? -2.280 3.548 11.414 1.00 95.00 208 ILE A O 1
ATOM 1669 N N . GLN A 1 209 ? -1.062 2.965 9.624 1.00 93.81 209 GLN A N 1
ATOM 1670 C CA . GLN A 1 209 ? 0.231 3.411 10.118 1.00 93.81 209 GLN A CA 1
ATOM 1671 C C . GLN A 1 209 ? 0.540 4.794 9.545 1.00 93.81 209 GLN A C 1
ATOM 1673 O O . GLN A 1 209 ? 0.559 4.987 8.329 1.00 93.81 209 GLN A O 1
ATOM 1678 N N . ILE A 1 210 ? 0.821 5.750 10.424 1.00 90.38 210 ILE A N 1
ATOM 1679 C CA . ILE A 1 210 ? 1.301 7.076 10.037 1.00 90.38 210 ILE A CA 1
ATOM 1680 C C . ILE A 1 210 ? 2.827 7.030 10.033 1.00 90.38 210 ILE A C 1
ATOM 1682 O O . ILE A 1 210 ? 3.437 6.657 11.038 1.00 90.38 210 ILE A O 1
ATOM 1686 N N . LYS A 1 211 ? 3.446 7.392 8.908 1.00 89.75 211 LYS A N 1
ATOM 1687 C CA . LYS A 1 211 ? 4.908 7.425 8.758 1.00 89.75 211 LYS A CA 1
ATOM 1688 C C . LYS A 1 211 ? 5.362 8.770 8.227 1.00 89.75 211 LYS A C 1
ATOM 1690 O O . LYS A 1 211 ? 4.626 9.412 7.490 1.00 89.75 211 LYS A O 1
ATOM 1695 N N . GLU A 1 212 ? 6.581 9.170 8.553 1.00 86.44 212 GLU A N 1
ATOM 1696 C CA . GLU A 1 212 ? 7.244 10.261 7.840 1.00 86.44 212 GLU A CA 1
ATOM 1697 C C . GLU A 1 212 ? 7.397 9.903 6.349 1.00 86.44 212 GLU A C 1
ATOM 1699 O O . GLU A 1 212 ? 7.549 8.732 5.993 1.00 86.44 212 GLU A O 1
ATOM 1704 N N . TYR A 1 213 ? 7.347 10.902 5.467 1.00 88.81 213 TYR A N 1
ATOM 1705 C CA . TYR A 1 213 ? 7.591 10.743 4.032 1.00 88.81 213 TYR A CA 1
ATOM 1706 C C . TYR A 1 213 ? 9.083 10.536 3.709 1.00 88.81 213 TYR A C 1
ATOM 1708 O O . TYR A 1 213 ? 9.737 11.355 3.065 1.00 88.81 213 TYR A O 1
ATOM 1716 N N . ILE A 1 214 ? 9.617 9.403 4.153 1.00 90.94 214 ILE A N 1
ATOM 1717 C CA . ILE A 1 214 ? 10.954 8.898 3.830 1.00 90.94 214 ILE A CA 1
ATOM 1718 C C . ILE A 1 214 ? 10.836 7.459 3.310 1.00 90.94 214 ILE A C 1
ATOM 1720 O O . ILE A 1 214 ? 9.860 6.783 3.648 1.00 90.94 214 ILE A O 1
ATOM 1724 N N . PRO A 1 215 ? 11.779 6.973 2.481 1.00 94.00 215 PRO A N 1
ATOM 1725 C CA . PRO A 1 215 ? 11.728 5.603 1.979 1.00 94.00 215 PRO A CA 1
ATOM 1726 C C . PRO A 1 215 ? 11.639 4.590 3.125 1.00 94.00 215 PRO A C 1
ATOM 1728 O O . PRO A 1 215 ? 12.369 4.680 4.111 1.00 94.00 215 PRO A O 1
ATOM 1731 N N . ASP A 1 216 ? 10.747 3.611 2.992 1.00 93.69 216 ASP A N 1
ATOM 1732 C CA . ASP A 1 216 ? 10.491 2.611 4.034 1.00 93.69 216 ASP A CA 1
ATOM 1733 C C . ASP A 1 216 ? 11.622 1.590 4.172 1.00 93.69 216 ASP A C 1
ATOM 1735 O O . ASP A 1 216 ? 11.708 0.873 5.172 1.00 93.69 216 ASP A O 1
ATOM 1739 N N . VAL A 1 217 ? 12.437 1.492 3.127 1.00 94.62 217 VAL A N 1
ATOM 1740 C CA . VAL A 1 217 ? 13.469 0.487 2.901 1.00 94.62 217 VAL A CA 1
ATOM 1741 C C . VAL A 1 217 ? 14.643 1.138 2.164 1.00 94.62 217 VAL A C 1
ATOM 1743 O O . VAL A 1 217 ? 14.453 2.184 1.533 1.00 94.62 217 VAL A O 1
ATOM 1746 N N . PRO A 1 218 ? 15.847 0.540 2.211 1.00 96.69 218 PRO A N 1
ATOM 1747 C CA . PRO A 1 218 ? 16.974 1.004 1.411 1.00 96.69 218 PRO A CA 1
ATOM 1748 C C . PRO A 1 218 ? 16.639 1.077 -0.083 1.00 96.69 218 PRO A C 1
ATOM 1750 O O . PRO A 1 218 ? 15.795 0.327 -0.592 1.00 96.69 218 PRO A O 1
ATOM 1753 N N . ASP A 1 219 ? 17.328 1.973 -0.782 1.00 96.56 219 ASP A N 1
ATOM 1754 C CA . ASP A 1 219 ? 17.242 2.085 -2.228 1.00 96.56 219 ASP A CA 1
ATOM 1755 C C . ASP A 1 219 ? 17.711 0.800 -2.922 1.00 96.56 219 ASP A C 1
ATOM 1757 O O . ASP A 1 219 ? 18.513 0.024 -2.399 1.00 96.56 219 ASP A O 1
ATOM 1761 N N . GLU A 1 220 ? 17.171 0.553 -4.114 1.00 96.75 220 GLU A N 1
ATOM 1762 C CA . GLU A 1 220 ? 17.523 -0.614 -4.919 1.00 96.75 220 GLU A CA 1
ATOM 1763 C C . GLU A 1 220 ? 18.146 -0.209 -6.241 1.00 96.75 220 GLU A C 1
ATOM 1765 O O . GLU A 1 220 ? 17.543 0.511 -7.038 1.00 96.75 220 GLU A O 1
ATOM 1770 N N . GLU A 1 221 ? 19.336 -0.735 -6.502 1.00 96.56 221 GLU A N 1
ATOM 1771 C CA . GLU A 1 221 ? 19.931 -0.679 -7.826 1.00 96.56 221 GLU A CA 1
ATOM 1772 C C . GLU A 1 221 ? 19.363 -1.807 -8.689 1.00 96.56 221 GLU A C 1
ATOM 1774 O O . GLU A 1 221 ? 19.516 -2.991 -8.386 1.00 96.56 221 GLU A O 1
ATOM 1779 N N . VAL A 1 222 ? 18.732 -1.441 -9.801 1.00 95.31 222 VAL A N 1
ATOM 1780 C CA . VAL A 1 222 ? 18.277 -2.391 -10.819 1.00 95.31 222 VAL A CA 1
ATOM 1781 C C . VAL A 1 222 ? 19.018 -2.173 -12.132 1.00 95.31 222 VAL A C 1
ATOM 1783 O O . VAL A 1 222 ? 19.679 -1.163 -12.361 1.00 95.31 222 VAL A O 1
ATOM 1786 N N . HIS A 1 223 ? 18.875 -3.102 -13.067 1.00 94.88 223 HIS A N 1
ATOM 1787 C CA . HIS A 1 223 ? 19.362 -2.863 -14.420 1.00 94.88 223 HIS A CA 1
ATOM 1788 C C . HIS A 1 223 ? 18.300 -2.177 -15.294 1.00 94.88 223 HIS A C 1
ATOM 1790 O O . HIS A 1 223 ? 17.100 -2.413 -15.118 1.00 94.88 223 HIS A O 1
ATOM 1796 N N . VAL A 1 224 ? 18.721 -1.389 -16.282 1.00 94.19 224 VAL A N 1
ATOM 1797 C CA . VAL A 1 224 ? 17.825 -0.889 -17.340 1.00 94.19 224 VAL A CA 1
ATOM 1798 C C . VAL A 1 224 ? 17.145 -2.073 -18.050 1.00 94.19 224 VAL A C 1
ATOM 1800 O O . VAL A 1 224 ? 17.786 -3.071 -18.355 1.00 94.19 224 VAL A O 1
ATOM 1803 N N . GLY A 1 225 ? 15.832 -1.985 -18.257 1.00 93.38 225 GLY A N 1
ATOM 1804 C CA . GLY A 1 225 ? 14.959 -3.055 -18.752 1.00 93.38 225 GLY A CA 1
ATOM 1805 C C . GLY A 1 225 ? 14.345 -3.935 -17.659 1.00 93.38 225 GLY A C 1
ATOM 1806 O O . GLY A 1 225 ? 13.393 -4.668 -17.917 1.00 93.38 225 GLY A O 1
ATOM 1807 N N . SER A 1 226 ? 14.812 -3.841 -16.411 1.00 94.94 226 SER A N 1
ATOM 1808 C CA . SER A 1 226 ? 14.253 -4.633 -15.307 1.00 94.94 226 SER A CA 1
ATOM 1809 C C . SER A 1 226 ? 12.865 -4.157 -14.913 1.00 94.94 226 SER A C 1
ATOM 1811 O O . SER A 1 226 ? 12.617 -2.954 -14.809 1.00 94.94 226 SER A O 1
ATOM 1813 N N . ARG A 1 227 ? 11.989 -5.111 -14.592 1.00 95.19 227 ARG A N 1
ATOM 1814 C CA . ARG A 1 227 ? 10.769 -4.825 -13.837 1.00 95.19 227 ARG A CA 1
ATOM 1815 C C . ARG A 1 227 ? 11.142 -4.387 -12.418 1.00 95.19 227 ARG A C 1
ATOM 1817 O O . ARG A 1 227 ? 12.029 -4.982 -11.814 1.00 95.19 227 ARG A O 1
ATOM 1824 N N . LEU A 1 228 ? 10.465 -3.358 -11.915 1.00 95.88 228 LEU A N 1
ATOM 1825 C CA . LEU A 1 228 ? 10.613 -2.875 -10.541 1.00 95.88 228 LEU A CA 1
ATOM 1826 C C . LEU A 1 228 ? 9.603 -3.583 -9.630 1.00 95.88 228 LEU A C 1
ATOM 1828 O O . LEU A 1 228 ? 8.492 -3.897 -10.073 1.00 95.88 228 LEU A O 1
ATOM 1832 N N . PHE A 1 229 ? 9.981 -3.807 -8.371 1.00 94.88 229 PHE A N 1
ATOM 1833 C CA . PHE A 1 229 ? 9.169 -4.505 -7.370 1.00 94.88 229 PHE A CA 1
ATOM 1834 C C . PHE A 1 229 ? 9.269 -3.835 -5.991 1.00 94.88 229 PHE A C 1
ATOM 1836 O O . PHE A 1 229 ? 10.310 -3.233 -5.694 1.00 94.88 229 PHE A O 1
ATOM 1843 N N . PRO A 1 230 ? 8.230 -3.934 -5.140 1.00 94.62 230 PRO A N 1
ATOM 1844 C CA . PRO A 1 230 ? 8.362 -3.586 -3.726 1.00 94.62 230 PRO A CA 1
ATOM 1845 C C . PRO A 1 230 ? 9.411 -4.479 -3.047 1.00 94.62 230 PRO A C 1
ATOM 1847 O O . PRO A 1 230 ? 9.728 -5.560 -3.541 1.00 94.62 230 PRO A O 1
ATOM 1850 N N . PHE A 1 231 ? 9.963 -4.019 -1.929 1.00 93.62 231 PHE A N 1
ATOM 1851 C CA . PHE A 1 231 ? 10.906 -4.772 -1.106 1.00 93.62 231 PHE A CA 1
ATOM 1852 C C . PHE A 1 231 ? 10.203 -5.852 -0.292 1.00 93.62 231 PHE A C 1
ATOM 1854 O O . PHE A 1 231 ? 10.703 -6.970 -0.168 1.00 93.62 231 PHE A O 1
ATOM 1861 N N . ARG A 1 232 ? 9.053 -5.524 0.302 1.00 88.50 232 ARG A N 1
ATOM 1862 C CA . ARG A 1 232 ? 8.280 -6.490 1.075 1.00 88.50 232 ARG A CA 1
ATOM 1863 C C . ARG A 1 232 ? 7.739 -7.563 0.137 1.00 88.50 232 ARG A C 1
ATOM 1865 O O . ARG A 1 232 ? 6.977 -7.276 -0.789 1.00 88.50 232 ARG A O 1
ATOM 1872 N N . ASN A 1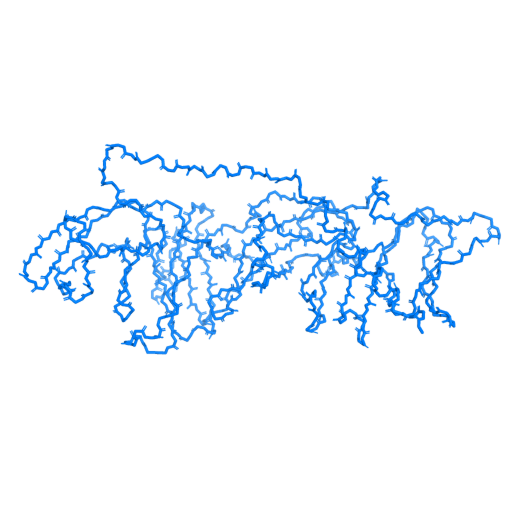 233 ? 8.134 -8.806 0.411 1.00 73.19 233 ASN A N 1
ATOM 1873 C CA . ASN A 1 233 ? 7.559 -9.971 -0.241 1.00 73.19 233 ASN A CA 1
ATOM 1874 C C . ASN A 1 233 ? 6.060 -9.982 0.036 1.00 73.19 233 ASN A C 1
ATOM 1876 O O . ASN A 1 233 ? 5.626 -9.989 1.187 1.00 73.19 233 ASN A O 1
ATOM 1880 N N . PHE A 1 234 ? 5.286 -9.989 -1.032 1.00 69.50 234 PHE A N 1
ATOM 1881 C CA . PHE A 1 234 ? 3.853 -10.165 -0.977 1.00 69.50 234 PHE A CA 1
ATOM 1882 C C . PHE A 1 234 ? 3.564 -11.635 -1.271 1.00 69.50 234 PHE A C 1
ATOM 1884 O O . PHE A 1 234 ? 4.276 -12.275 -2.048 1.00 69.50 234 PHE A O 1
ATOM 1891 N N . SER A 1 235 ? 2.580 -12.208 -0.586 1.00 60.62 235 SER A N 1
ATOM 1892 C CA . SER A 1 235 ? 2.219 -13.604 -0.815 1.00 60.62 235 SER A CA 1
ATOM 1893 C C . SER A 1 235 ? 1.683 -13.778 -2.240 1.00 60.62 235 SER A C 1
ATOM 1895 O O . SER A 1 235 ? 1.185 -12.828 -2.842 1.00 60.62 235 SER A O 1
ATOM 1897 N N . ASP A 1 236 ? 1.710 -14.988 -2.802 1.00 50.16 236 ASP A N 1
ATOM 1898 C CA . ASP A 1 236 ? 1.105 -15.209 -4.125 1.00 50.16 236 ASP A CA 1
ATOM 1899 C C . ASP A 1 236 ? -0.405 -14.891 -4.142 1.00 50.16 236 ASP A C 1
ATOM 1901 O O . ASP A 1 236 ? -0.960 -14.522 -5.179 1.00 50.16 236 ASP A O 1
ATOM 1905 N N . SER A 1 237 ? -1.075 -14.950 -2.982 1.00 52.69 237 SER A N 1
ATOM 1906 C CA . SER A 1 237 ? -2.441 -14.435 -2.816 1.00 52.69 237 SER A CA 1
ATOM 1907 C C . SER A 1 237 ? -2.543 -12.917 -2.993 1.00 52.69 237 SER A C 1
ATOM 1909 O O . SER A 1 237 ? -3.575 -12.430 -3.456 1.00 52.69 237 SER A O 1
ATOM 1911 N N . ASP A 1 238 ? -1.473 -12.176 -2.709 1.00 55.66 238 ASP A N 1
ATOM 1912 C CA . ASP A 1 238 ? -1.389 -10.728 -2.890 1.00 55.66 238 ASP A CA 1
ATOM 1913 C C . ASP A 1 238 ? -1.054 -10.316 -4.333 1.00 55.66 238 ASP A C 1
ATOM 1915 O O . ASP A 1 238 ? -1.369 -9.209 -4.768 1.00 55.66 238 ASP A O 1
ATOM 1919 N N . VAL A 1 239 ? -0.489 -11.215 -5.145 1.00 49.19 239 VAL A N 1
ATOM 1920 C CA . VAL A 1 239 ? -0.285 -10.962 -6.586 1.00 49.19 239 VAL A CA 1
ATOM 1921 C C . VAL A 1 239 ? -1.632 -10.694 -7.279 1.00 49.19 239 VAL A C 1
ATOM 1923 O O . VAL A 1 239 ? -1.715 -9.882 -8.204 1.00 49.19 239 VAL A O 1
ATOM 1926 N N . TYR A 1 240 ? -2.709 -11.320 -6.790 1.00 50.69 240 TYR A N 1
ATOM 1927 C CA . TYR A 1 240 ? -4.088 -11.057 -7.209 1.00 50.69 240 TYR A CA 1
ATOM 1928 C C . TYR A 1 240 ? -4.770 -9.927 -6.417 1.00 50.69 240 TYR A C 1
ATOM 1930 O O . TYR A 1 240 ? -5.830 -9.464 -6.841 1.00 50.69 240 TYR A O 1
ATOM 1938 N N . SER A 1 241 ? -4.181 -9.449 -5.311 1.00 54.44 241 SER A N 1
ATOM 1939 C CA . SER A 1 241 ? -4.756 -8.397 -4.452 1.00 54.44 241 SER A CA 1
ATOM 1940 C C . SER A 1 241 ? -4.559 -6.977 -4.992 1.00 54.44 241 SER A C 1
ATOM 1942 O O . SER A 1 241 ? -5.073 -6.013 -4.425 1.00 54.44 241 SER A O 1
ATOM 1944 N N . GLY A 1 242 ? -3.897 -6.829 -6.145 1.00 75.94 242 GLY A N 1
ATOM 1945 C CA . GLY A 1 242 ? -3.829 -5.554 -6.849 1.00 75.94 242 GLY A CA 1
ATOM 1946 C C . GLY A 1 242 ? -2.794 -4.606 -6.259 1.00 75.94 242 GLY A C 1
ATOM 1947 O O . GLY A 1 242 ? -3.111 -3.445 -6.012 1.00 75.94 242 GLY A O 1
ATOM 1948 N N . ILE A 1 243 ? -1.559 -5.084 -6.073 1.00 87.81 243 ILE A N 1
ATOM 1949 C CA . ILE A 1 243 ? -0.416 -4.193 -5.858 1.00 87.81 243 ILE A CA 1
ATOM 1950 C C . ILE A 1 243 ? -0.063 -3.492 -7.172 1.00 87.81 243 ILE A C 1
ATOM 1952 O O . ILE A 1 243 ? 0.111 -4.137 -8.210 1.00 87.81 243 ILE A O 1
ATOM 1956 N N . TYR A 1 244 ? 0.075 -2.170 -7.139 1.00 91.38 244 TYR A N 1
ATOM 1957 C CA . TYR A 1 244 ? 0.481 -1.389 -8.305 1.00 91.38 244 TYR A CA 1
ATOM 1958 C C . TYR A 1 244 ? 1.321 -0.169 -7.927 1.00 91.38 244 TYR A C 1
ATOM 1960 O O . TYR A 1 244 ? 1.322 0.288 -6.790 1.00 91.38 244 TYR A O 1
ATOM 1968 N N . ALA A 1 245 ? 2.066 0.360 -8.896 1.00 93.94 245 ALA A N 1
ATOM 1969 C CA . ALA A 1 245 ? 2.960 1.488 -8.671 1.00 93.94 245 ALA A CA 1
ATOM 1970 C C . ALA A 1 245 ? 2.245 2.839 -8.834 1.00 93.94 245 ALA A C 1
ATOM 1972 O O . ALA A 1 245 ? 1.620 3.109 -9.867 1.00 93.94 245 ALA A O 1
ATOM 1973 N N . HIS A 1 246 ? 2.425 3.725 -7.862 1.00 94.31 246 HIS A N 1
ATOM 1974 C CA . HIS A 1 246 ? 2.210 5.160 -7.982 1.00 94.31 246 HIS A CA 1
ATOM 1975 C C . HIS A 1 246 ? 3.576 5.848 -8.118 1.00 94.31 246 HIS A C 1
ATOM 1977 O O . HIS A 1 246 ? 4.342 5.937 -7.160 1.00 94.31 246 HIS A O 1
ATOM 1983 N N . ILE A 1 247 ? 3.916 6.283 -9.334 1.00 94.56 247 ILE A N 1
ATOM 1984 C CA . ILE A 1 247 ? 5.223 6.889 -9.621 1.00 94.56 247 ILE A CA 1
ATOM 1985 C C . ILE A 1 247 ? 5.193 8.363 -9.222 1.00 94.56 247 ILE A C 1
ATOM 1987 O O . ILE A 1 247 ? 4.421 9.132 -9.792 1.00 94.56 247 ILE A O 1
ATOM 1991 N N . LEU A 1 248 ? 6.069 8.747 -8.298 1.00 92.50 248 LEU A N 1
ATOM 1992 C CA . LEU A 1 248 ? 6.222 10.121 -7.821 1.00 92.50 248 LEU A CA 1
ATOM 1993 C C . LEU A 1 248 ? 7.223 10.910 -8.672 1.00 92.50 248 LEU A C 1
ATOM 1995 O O . LEU A 1 248 ? 7.006 12.083 -8.974 1.00 92.50 248 LEU A O 1
ATOM 1999 N N . THR A 1 249 ? 8.319 10.259 -9.075 1.00 91.81 249 THR A N 1
ATOM 2000 C CA . THR A 1 249 ? 9.349 10.808 -9.970 1.00 91.81 249 THR A CA 1
ATOM 2001 C C . THR A 1 249 ? 9.856 9.739 -10.938 1.00 91.81 249 THR A C 1
ATOM 2003 O O . THR A 1 249 ? 9.751 8.543 -10.687 1.00 91.81 249 THR A O 1
ATOM 2006 N N . GLY A 1 250 ? 10.364 10.164 -12.099 1.00 88.56 250 GLY A N 1
ATOM 2007 C CA . GLY A 1 250 ? 10.926 9.266 -13.120 1.00 88.56 250 GLY A CA 1
ATOM 2008 C C . GLY A 1 250 ? 9.992 8.944 -14.293 1.00 88.56 250 GLY A C 1
ATOM 2009 O O . GLY A 1 250 ? 10.456 8.421 -15.309 1.00 88.56 250 GLY A O 1
ATOM 2010 N N . ASN A 1 251 ? 8.704 9.300 -14.209 1.00 85.38 251 ASN A N 1
ATOM 2011 C CA . ASN A 1 251 ? 7.776 9.250 -15.351 1.00 85.38 251 ASN A CA 1
ATOM 2012 C C . ASN A 1 251 ? 7.701 10.583 -16.123 1.00 85.38 251 ASN A C 1
ATOM 2014 O O . ASN A 1 251 ? 7.306 10.584 -17.291 1.00 85.38 251 ASN A O 1
ATOM 2018 N N . ASP A 1 252 ? 8.110 11.693 -15.499 1.00 74.38 252 ASP A N 1
ATOM 2019 C CA . ASP A 1 252 ? 8.096 13.018 -16.118 1.00 74.38 252 ASP A CA 1
ATOM 2020 C C . ASP A 1 252 ? 9.371 13.294 -16.920 1.00 74.38 252 ASP A C 1
ATOM 2022 O O . ASP A 1 252 ? 10.484 12.948 -16.524 1.00 74.38 252 ASP A O 1
ATOM 2026 N N . ALA A 1 253 ? 9.212 13.988 -18.043 1.00 59.72 253 ALA A N 1
ATOM 2027 C CA . ALA A 1 253 ? 10.309 14.477 -18.870 1.00 59.72 253 ALA A CA 1
ATOM 2028 C C . ALA A 1 253 ? 10.769 15.873 -18.402 1.00 59.72 253 ALA A C 1
ATOM 2030 O O . ALA A 1 253 ? 10.671 16.836 -19.161 1.00 59.72 253 ALA A O 1
ATOM 2031 N N . ILE A 1 254 ? 11.214 16.034 -17.151 1.00 43.62 254 ILE A N 1
ATOM 2032 C CA . ILE A 1 254 ? 11.663 17.353 -16.664 1.00 43.62 254 ILE A CA 1
ATOM 2033 C C . ILE A 1 254 ? 13.171 17.510 -16.902 1.00 43.62 254 ILE A C 1
ATOM 2035 O O . ILE A 1 254 ? 13.982 16.890 -16.221 1.00 43.62 254 ILE A O 1
ATOM 2039 N N . GLY A 1 255 ? 13.530 18.359 -17.876 1.00 52.53 255 GLY A N 1
ATOM 2040 C CA . GLY A 1 255 ? 14.907 18.585 -18.347 1.00 52.53 255 GLY A CA 1
ATOM 2041 C C . GLY A 1 255 ? 15.380 17.497 -19.320 1.00 52.53 255 GLY A C 1
ATOM 2042 O O . GLY A 1 255 ? 15.117 16.326 -19.087 1.00 52.53 255 GLY A O 1
ATOM 2043 N N . GLU A 1 256 ? 16.000 17.883 -20.446 1.00 45.09 256 GLU A N 1
ATOM 2044 C CA . GLU A 1 256 ? 16.504 17.023 -21.551 1.00 45.09 256 GLU A CA 1
ATOM 2045 C C . GLU A 1 256 ? 15.850 15.623 -21.749 1.00 45.09 256 GLU A C 1
ATOM 2047 O O . GLU A 1 256 ? 16.508 14.651 -22.115 1.00 45.09 256 GLU A O 1
ATOM 2052 N N . GLY A 1 257 ? 14.532 15.497 -21.556 1.00 52.28 257 GLY A N 1
ATOM 2053 C CA . GLY A 1 257 ? 13.703 14.428 -22.112 1.00 52.28 257 GLY A CA 1
ATOM 2054 C C . GLY A 1 257 ? 13.978 12.978 -21.686 1.00 52.28 257 GLY A C 1
ATOM 2055 O O . GLY A 1 257 ? 13.627 12.079 -22.450 1.00 52.28 257 GLY A O 1
ATOM 2056 N N . LYS A 1 258 ? 14.575 12.679 -20.523 1.00 75.50 258 LYS A N 1
ATOM 2057 C CA . LYS A 1 258 ? 14.859 11.275 -20.142 1.00 75.50 258 LYS A CA 1
ATOM 2058 C C . LYS A 1 258 ? 13.831 10.714 -19.158 1.00 75.50 258 LYS A C 1
ATOM 2060 O O . LYS A 1 258 ? 14.019 10.779 -17.951 1.00 75.50 258 LYS A O 1
ATOM 2065 N N . LYS A 1 259 ? 12.776 10.094 -19.692 1.00 91.38 259 LYS A N 1
ATOM 2066 C CA . LYS A 1 259 ? 11.908 9.184 -18.930 1.00 91.38 259 LYS A CA 1
ATOM 2067 C C . LYS A 1 259 ? 12.751 8.028 -18.371 1.00 91.38 259 LYS A C 1
ATOM 2069 O O . LYS A 1 259 ? 13.481 7.397 -19.136 1.00 91.38 259 LYS A O 1
ATOM 2074 N N . LEU A 1 260 ? 12.664 7.774 -17.066 1.00 95.12 260 LEU A N 1
ATOM 2075 C CA . LEU A 1 260 ? 13.440 6.741 -16.362 1.00 95.12 260 LEU A CA 1
ATOM 2076 C C . LEU A 1 260 ? 12.603 5.502 -16.047 1.00 95.12 260 LEU A C 1
ATOM 2078 O O . LEU A 1 260 ? 13.142 4.402 -15.990 1.00 95.12 260 LEU A O 1
ATOM 2082 N N . ILE A 1 261 ? 11.288 5.665 -15.884 1.00 96.50 261 ILE A N 1
ATOM 2083 C CA . ILE A 1 261 ? 10.359 4.577 -15.574 1.00 96.50 261 ILE A CA 1
ATOM 2084 C C . ILE A 1 261 ? 9.298 4.488 -16.665 1.00 96.50 261 ILE A C 1
ATOM 2086 O O . ILE A 1 261 ? 8.634 5.470 -16.991 1.00 96.50 261 ILE A O 1
ATOM 2090 N N . TYR A 1 262 ? 9.084 3.294 -17.208 1.00 96.25 262 TYR A N 1
ATOM 2091 C CA . TYR A 1 262 ? 7.905 2.992 -18.011 1.00 96.25 262 TYR A CA 1
ATOM 2092 C C . TYR A 1 262 ? 6.832 2.362 -17.132 1.00 96.25 262 TYR A C 1
ATOM 2094 O O . TYR A 1 262 ? 7.083 1.334 -16.514 1.00 96.25 262 TYR A O 1
ATOM 2102 N N . GLN A 1 263 ? 5.628 2.938 -17.133 1.00 96.12 263 GLN A N 1
ATOM 2103 C CA . GLN A 1 263 ? 4.432 2.309 -16.579 1.00 96.12 263 GLN A CA 1
ATOM 2104 C C . GLN A 1 263 ? 3.522 1.815 -17.697 1.00 96.12 263 GLN A C 1
ATOM 2106 O O . GLN A 1 263 ? 3.137 2.579 -18.590 1.00 96.12 263 GLN A O 1
ATOM 2111 N N . HIS A 1 264 ? 3.127 0.550 -17.618 1.00 95.69 264 HIS A N 1
ATOM 2112 C CA . HIS A 1 264 ? 2.201 -0.026 -18.575 1.00 95.69 264 HIS A CA 1
ATOM 2113 C C . HIS A 1 264 ? 0.751 0.364 -18.256 1.00 95.69 264 HIS A C 1
ATOM 2115 O O . HIS A 1 264 ? 0.228 0.031 -17.200 1.00 95.69 264 HIS A O 1
ATOM 2121 N N . ASN A 1 265 ? 0.079 1.056 -19.180 1.00 95.31 265 ASN A N 1
ATOM 2122 C CA . ASN A 1 265 ? -1.270 1.602 -18.969 1.00 95.31 265 ASN A CA 1
ATOM 2123 C C . ASN A 1 265 ? -2.314 1.056 -19.967 1.00 95.31 265 ASN A C 1
ATOM 2125 O O . ASN A 1 265 ? -3.277 1.744 -20.298 1.00 95.31 265 ASN A O 1
ATOM 2129 N N . VAL A 1 266 ? -2.148 -0.176 -20.468 1.00 95.19 266 VAL A N 1
ATOM 2130 C CA . VAL A 1 266 ? -3.178 -0.818 -21.306 1.00 95.19 266 VAL A CA 1
ATOM 2131 C C . VAL A 1 266 ? -4.224 -1.470 -20.405 1.00 95.19 266 VAL A C 1
ATOM 2133 O O . VAL A 1 266 ? -3.930 -2.426 -19.690 1.00 95.19 266 VAL A O 1
ATOM 2136 N N . ALA A 1 267 ? -5.452 -0.949 -20.438 1.00 93.69 267 ALA A N 1
ATOM 2137 C CA . ALA A 1 267 ? -6.563 -1.473 -19.645 1.00 93.69 267 ALA A CA 1
ATOM 2138 C C . ALA A 1 267 ? -6.780 -2.976 -19.895 1.00 93.69 267 ALA A C 1
ATOM 2140 O O . ALA A 1 267 ? -6.630 -3.459 -21.021 1.00 93.69 267 ALA A O 1
ATOM 2141 N N . ASN A 1 268 ? -7.146 -3.705 -18.839 1.00 92.25 268 ASN A N 1
ATOM 2142 C CA . ASN A 1 268 ? -7.316 -5.165 -18.782 1.00 92.25 268 ASN A CA 1
ATOM 2143 C C . ASN A 1 268 ? -6.112 -5.983 -19.300 1.00 92.25 268 ASN A C 1
ATOM 2145 O O . ASN A 1 268 ? -6.280 -7.152 -19.652 1.00 92.25 268 ASN A O 1
ATOM 2149 N N . SER A 1 269 ? -4.921 -5.383 -19.386 1.00 94.19 269 SER A N 1
ATOM 2150 C CA . SER A 1 269 ? -3.675 -6.139 -19.491 1.00 94.19 269 SER A CA 1
ATOM 2151 C C . SER A 1 269 ? -3.375 -6.793 -18.137 1.00 94.19 269 SER A C 1
ATOM 2153 O O . SER A 1 269 ? -3.525 -6.122 -17.113 1.00 94.19 269 SER A O 1
ATOM 2155 N N . PRO A 1 270 ? -2.902 -8.051 -18.093 1.00 92.19 270 PRO A N 1
ATOM 2156 C CA . PRO A 1 270 ? -2.417 -8.677 -16.858 1.00 92.19 270 PRO A CA 1
ATOM 2157 C C . PRO A 1 270 ? -1.263 -7.909 -16.196 1.00 92.19 270 PRO A C 1
ATOM 2159 O O . PRO A 1 270 ? -1.002 -8.085 -15.013 1.00 92.19 270 PRO A O 1
ATOM 2162 N N . GLN A 1 271 ? -0.568 -7.060 -16.959 1.00 93.88 271 GLN A N 1
ATOM 2163 C CA . GLN A 1 271 ? 0.543 -6.238 -16.482 1.00 93.88 271 GLN A CA 1
ATOM 2164 C C . GLN A 1 271 ? 0.147 -4.767 -16.303 1.00 93.88 271 GLN A C 1
ATOM 2166 O O . GLN A 1 271 ? 1.008 -3.884 -16.297 1.00 93.88 271 GLN A O 1
ATOM 2171 N N . TYR A 1 272 ? -1.154 -4.462 -16.245 1.00 92.88 272 TYR A N 1
ATOM 2172 C CA . TYR A 1 272 ? -1.625 -3.101 -16.016 1.00 92.88 272 TYR A CA 1
ATOM 2173 C C . TYR A 1 272 ? -0.974 -2.528 -14.748 1.00 92.88 272 TYR A C 1
ATOM 2175 O O . TYR A 1 272 ? -0.942 -3.174 -13.706 1.00 92.88 272 TYR A O 1
ATOM 2183 N N . LYS A 1 273 ? -0.416 -1.321 -14.873 1.00 93.25 273 LYS A N 1
ATOM 2184 C CA . LYS A 1 273 ? 0.363 -0.591 -13.861 1.00 93.25 273 LYS A CA 1
ATOM 2185 C C . LYS A 1 273 ? 1.702 -1.199 -13.443 1.00 93.25 273 LYS A C 1
ATOM 2187 O O . LYS A 1 273 ? 2.364 -0.615 -12.585 1.00 93.25 273 LYS A O 1
ATOM 2192 N N . TYR A 1 274 ? 2.158 -2.279 -14.078 1.00 94.88 274 TYR A N 1
ATOM 2193 C CA . TYR A 1 274 ? 3.533 -2.741 -13.890 1.00 94.88 274 TYR A CA 1
ATOM 2194 C C . TYR A 1 274 ? 4.517 -1.686 -14.397 1.00 94.88 274 TYR A C 1
ATOM 2196 O O . TYR A 1 274 ? 4.206 -0.897 -15.301 1.00 94.88 274 TYR A O 1
ATOM 2204 N N . VAL A 1 275 ? 5.697 -1.673 -13.787 1.00 96.62 275 VAL A N 1
ATOM 2205 C CA . VAL A 1 275 ? 6.720 -0.653 -14.001 1.00 96.62 275 VAL A CA 1
ATOM 2206 C C . VAL A 1 275 ? 8.079 -1.270 -14.293 1.00 96.62 275 VAL A C 1
ATOM 2208 O O . VAL A 1 275 ? 8.433 -2.309 -13.739 1.00 96.62 275 VAL A O 1
ATOM 2211 N N . TRP A 1 276 ? 8.835 -0.613 -15.168 1.00 97.38 276 TRP A N 1
ATOM 2212 C CA . TRP A 1 276 ? 10.177 -1.018 -15.577 1.00 97.38 276 TRP A CA 1
ATOM 2213 C C . TRP A 1 276 ? 11.121 0.178 -15.562 1.00 97.38 276 TRP A C 1
ATOM 2215 O O . TRP A 1 276 ? 10.719 1.279 -15.948 1.00 97.38 276 TRP A O 1
ATOM 2225 N N . ALA A 1 277 ? 12.376 -0.046 -15.177 1.00 96.62 277 ALA A N 1
ATOM 2226 C CA . ALA A 1 277 ? 13.446 0.925 -15.383 1.00 96.62 277 ALA A CA 1
ATOM 2227 C C . ALA A 1 277 ? 13.799 0.974 -16.874 1.00 96.62 277 ALA A C 1
ATOM 2229 O O . ALA A 1 277 ? 14.059 -0.061 -17.477 1.00 96.62 277 ALA A O 1
ATOM 2230 N N . ILE A 1 278 ? 13.809 2.154 -17.488 1.00 95.69 278 ILE A N 1
ATOM 2231 C CA . ILE A 1 278 ? 14.064 2.331 -18.930 1.00 95.69 278 ILE A CA 1
ATOM 2232 C C . ILE A 1 278 ? 15.177 3.335 -19.248 1.00 95.69 278 ILE A C 1
ATOM 2234 O O . ILE A 1 278 ? 15.455 3.618 -20.414 1.00 95.69 278 ILE A O 1
ATOM 2238 N N . GLY A 1 279 ? 15.826 3.887 -18.227 1.00 93.31 279 GLY A N 1
ATOM 2239 C CA . GLY A 1 279 ? 16.947 4.797 -18.398 1.00 93.31 279 GLY A CA 1
ATOM 2240 C C . GLY A 1 279 ? 17.811 4.832 -17.154 1.00 93.31 279 GLY A C 1
ATOM 2241 O O . GLY A 1 279 ? 17.291 4.700 -16.056 1.00 93.31 279 GLY A O 1
ATOM 2242 N N . GLU A 1 280 ? 19.112 5.020 -17.350 1.00 93.19 280 GLU A N 1
ATOM 2243 C CA . GLU A 1 280 ? 20.083 5.052 -16.260 1.00 93.19 280 GLU A CA 1
ATOM 2244 C C . GLU A 1 280 ? 19.908 6.262 -15.349 1.00 93.19 280 GLU A C 1
ATOM 2246 O O . GLU A 1 280 ? 19.595 7.371 -15.798 1.00 93.19 280 GLU A O 1
ATOM 2251 N N . ASN A 1 281 ? 20.170 6.034 -14.069 1.00 93.81 281 ASN A N 1
ATOM 2252 C CA . ASN A 1 281 ? 20.097 7.022 -13.019 1.00 93.81 281 ASN A CA 1
ATOM 2253 C C . ASN A 1 281 ? 20.868 6.545 -11.780 1.00 93.81 281 ASN A C 1
ATOM 2255 O O . ASN A 1 281 ? 20.603 5.465 -11.263 1.00 93.81 281 ASN A O 1
ATOM 2259 N N . ASP A 1 282 ? 21.756 7.390 -11.272 1.00 95.19 282 ASP A N 1
ATOM 2260 C CA . ASP A 1 282 ? 22.552 7.181 -10.059 1.00 95.19 282 ASP A CA 1
ATOM 2261 C C . ASP A 1 282 ? 21.977 7.894 -8.823 1.00 95.19 282 ASP A C 1
ATOM 2263 O O . ASP A 1 282 ? 22.473 7.711 -7.715 1.00 95.19 282 ASP A O 1
ATOM 2267 N N . ASN A 1 283 ? 20.929 8.707 -8.993 1.00 95.06 283 ASN A N 1
ATOM 2268 C CA . ASN A 1 283 ? 20.291 9.449 -7.910 1.00 95.06 283 ASN A CA 1
ATOM 2269 C C . ASN A 1 283 ? 18.915 8.847 -7.565 1.00 95.06 283 ASN A C 1
ATOM 2271 O O . ASN A 1 283 ? 17.960 9.094 -8.308 1.00 95.06 283 ASN A O 1
ATOM 2275 N N . PRO A 1 284 ? 18.754 8.141 -6.433 1.00 96.06 284 PRO A N 1
ATOM 2276 C CA . PRO A 1 284 ? 17.506 7.453 -6.089 1.00 96.06 284 PRO A CA 1
ATOM 2277 C C . PRO A 1 284 ? 16.268 8.368 -6.048 1.00 96.06 284 PRO A C 1
ATOM 2279 O O . PRO A 1 284 ? 15.178 7.950 -6.438 1.00 96.06 284 PRO A O 1
ATOM 2282 N N . ALA A 1 285 ? 16.432 9.656 -5.723 1.00 93.31 285 ALA A N 1
ATOM 2283 C CA . ALA A 1 285 ? 15.344 10.640 -5.710 1.00 93.31 285 ALA A CA 1
ATOM 2284 C C . ALA A 1 285 ? 14.757 10.965 -7.104 1.00 93.31 285 ALA A C 1
ATOM 2286 O O . ALA A 1 285 ? 13.776 11.698 -7.211 1.00 93.31 285 ALA A O 1
ATOM 2287 N N . LYS A 1 286 ? 15.352 10.464 -8.197 1.00 93.69 286 LYS A N 1
ATOM 2288 C CA . LYS A 1 286 ? 14.793 10.589 -9.557 1.00 93.69 286 LYS A CA 1
ATOM 2289 C C . LYS A 1 286 ? 13.884 9.419 -9.955 1.00 93.69 286 LYS A C 1
ATOM 2291 O O . LYS A 1 286 ? 13.264 9.489 -11.017 1.00 93.69 286 LYS A O 1
ATOM 2296 N N . MET A 1 287 ? 13.821 8.354 -9.154 1.00 95.81 287 MET A N 1
ATOM 2297 C CA . MET A 1 287 ? 12.954 7.193 -9.372 1.00 95.81 287 MET A CA 1
ATOM 2298 C C . MET A 1 287 ? 12.289 6.799 -8.052 1.00 95.81 287 MET A C 1
ATOM 2300 O O . MET A 1 287 ? 12.671 5.831 -7.397 1.00 95.81 287 MET A O 1
ATOM 2304 N N . GLU A 1 288 ? 11.279 7.571 -7.671 1.00 95.44 288 GLU A N 1
ATOM 2305 C CA . GLU A 1 288 ? 10.502 7.375 -6.449 1.00 95.44 288 GLU A CA 1
ATOM 2306 C C . GLU A 1 288 ? 9.165 6.699 -6.779 1.00 95.44 288 GLU A C 1
ATOM 2308 O O . GLU A 1 288 ? 8.405 7.174 -7.633 1.00 95.44 288 GLU A O 1
ATOM 2313 N N . ILE A 1 289 ? 8.863 5.592 -6.096 1.00 96.31 289 ILE A N 1
ATOM 2314 C CA . ILE A 1 289 ? 7.613 4.845 -6.266 1.00 96.31 289 ILE A CA 1
ATOM 2315 C C . ILE A 1 289 ? 6.984 4.603 -4.902 1.00 96.31 289 ILE A C 1
ATOM 2317 O O . ILE A 1 289 ? 7.613 4.037 -4.010 1.00 96.31 289 ILE A O 1
ATOM 2321 N N . ILE A 1 290 ? 5.709 4.962 -4.779 1.00 95.88 290 ILE A N 1
ATOM 2322 C CA . ILE A 1 290 ? 4.850 4.431 -3.727 1.00 95.88 290 ILE A CA 1
ATOM 2323 C C . ILE A 1 290 ? 4.086 3.250 -4.307 1.00 95.88 290 ILE A C 1
ATOM 2325 O O . ILE A 1 290 ? 3.292 3.384 -5.239 1.00 95.88 290 ILE A O 1
ATOM 2329 N N . TRP A 1 291 ? 4.348 2.071 -3.769 1.00 95.31 291 TRP A N 1
ATOM 2330 C CA . TRP A 1 291 ? 3.563 0.882 -4.021 1.00 95.31 291 TRP A CA 1
ATOM 2331 C C . TRP A 1 291 ? 2.239 1.006 -3.289 1.00 95.31 291 TRP A C 1
ATOM 2333 O O . TRP A 1 291 ? 2.194 1.314 -2.100 1.00 95.31 291 TRP A O 1
ATOM 2343 N N . MET A 1 292 ? 1.167 0.778 -4.028 1.00 94.38 292 MET A N 1
ATOM 2344 C CA . MET A 1 292 ? -0.206 0.854 -3.563 1.00 94.38 292 MET A CA 1
ATOM 2345 C C . MET A 1 292 ? -0.789 -0.551 -3.508 1.00 94.38 292 MET A C 1
ATOM 2347 O O . MET A 1 292 ? -0.418 -1.392 -4.325 1.00 94.38 292 MET A O 1
ATOM 2351 N N . ARG A 1 293 ? -1.734 -0.793 -2.603 1.00 92.12 293 ARG A N 1
ATOM 2352 C CA . ARG A 1 293 ? -2.542 -2.016 -2.539 1.00 92.12 293 ARG A CA 1
ATOM 2353 C C . ARG A 1 293 ? -4.005 -1.677 -2.299 1.00 92.12 293 ARG A C 1
ATOM 2355 O O . ARG A 1 293 ? -4.318 -0.603 -1.790 1.00 92.12 293 ARG A O 1
ATOM 2362 N N . LYS A 1 294 ? -4.900 -2.606 -2.615 1.00 92.69 294 LYS A N 1
ATOM 2363 C CA . LYS A 1 294 ? -6.327 -2.448 -2.329 1.00 92.69 294 LYS A CA 1
ATOM 2364 C C . LYS A 1 294 ? -6.671 -2.934 -0.923 1.00 92.69 294 LYS A C 1
ATOM 2366 O O . LYS A 1 294 ? -6.224 -3.999 -0.508 1.00 92.69 294 LYS A O 1
ATOM 2371 N N . GLY A 1 295 ? -7.468 -2.148 -0.208 1.00 92.88 295 GLY A N 1
ATOM 2372 C CA . GLY A 1 295 ? -8.065 -2.503 1.078 1.00 92.88 295 GLY A CA 1
ATOM 2373 C C . GLY A 1 295 ? -9.562 -2.790 0.960 1.00 92.88 295 GLY A C 1
ATOM 2374 O O . GLY A 1 295 ? -10.078 -3.122 -0.113 1.00 92.88 295 GLY A O 1
ATOM 2375 N N . ILE A 1 296 ? -10.276 -2.627 2.073 1.00 93.31 296 ILE A N 1
ATOM 2376 C CA . ILE A 1 296 ? -11.740 -2.711 2.129 1.00 93.31 296 ILE A CA 1
ATOM 2377 C C . ILE A 1 296 ? -12.353 -1.790 1.062 1.00 93.31 296 ILE A C 1
ATOM 2379 O O . ILE A 1 296 ? -11.958 -0.633 0.922 1.00 93.31 296 ILE A O 1
ATOM 2383 N N . ARG A 1 297 ? -13.336 -2.310 0.310 1.00 93.56 297 ARG A N 1
ATOM 2384 C CA . ARG A 1 297 ? -14.064 -1.579 -0.750 1.00 93.56 297 ARG A CA 1
ATOM 2385 C C . ARG A 1 297 ? -13.159 -1.004 -1.848 1.00 93.56 297 ARG A C 1
ATOM 2387 O O . ARG A 1 297 ? -13.417 0.089 -2.351 1.00 93.56 297 ARG A O 1
ATOM 2394 N N . ASP A 1 298 ? -12.115 -1.747 -2.218 1.00 93.12 298 ASP A N 1
ATOM 2395 C CA . ASP A 1 298 ? -11.152 -1.366 -3.260 1.00 93.12 298 ASP A CA 1
ATOM 2396 C C . ASP A 1 298 ? -10.452 -0.018 -2.996 1.00 93.12 298 ASP A C 1
ATOM 2398 O O . ASP A 1 298 ? -9.907 0.577 -3.926 1.00 93.12 298 ASP A O 1
ATOM 2402 N N . VAL A 1 299 ? -10.448 0.473 -1.748 1.00 94.00 299 VAL A N 1
ATOM 2403 C CA . VAL A 1 299 ? -9.706 1.688 -1.398 1.00 94.00 299 VAL A CA 1
ATOM 2404 C C . VAL A 1 299 ? -8.229 1.458 -1.665 1.00 94.00 299 VAL A C 1
ATOM 2406 O O . VAL A 1 299 ? -7.649 0.452 -1.258 1.00 94.00 299 VAL A O 1
ATOM 2409 N N . GLU A 1 300 ? -7.631 2.411 -2.357 1.00 93.94 300 GLU A N 1
ATOM 2410 C CA . GLU A 1 300 ? -6.243 2.382 -2.776 1.00 93.94 300 GLU A CA 1
ATOM 2411 C C . GLU A 1 300 ? -5.347 2.965 -1.681 1.00 93.94 300 GLU A C 1
ATOM 2413 O O . GLU A 1 300 ? -5.361 4.168 -1.419 1.00 93.94 300 GLU A O 1
ATOM 2418 N N . TRP A 1 301 ? -4.557 2.107 -1.044 1.00 94.56 301 TRP A N 1
ATOM 2419 C CA . TRP A 1 301 ? -3.714 2.458 0.091 1.00 94.56 301 TRP A CA 1
ATOM 2420 C C . TRP A 1 301 ? -2.232 2.395 -0.254 1.00 94.56 301 TRP A C 1
ATOM 2422 O O . TRP A 1 301 ? -1.794 1.388 -0.816 1.00 94.56 301 TRP A O 1
ATOM 2432 N N . PRO A 1 302 ? -1.431 3.389 0.158 1.00 94.94 302 PRO A N 1
ATOM 2433 C CA . PRO A 1 302 ? 0.010 3.240 0.202 1.00 94.94 302 PRO A CA 1
ATOM 2434 C C . PRO A 1 302 ? 0.404 2.031 1.055 1.00 94.94 302 PRO A C 1
ATOM 2436 O O . PRO A 1 302 ? -0.153 1.773 2.125 1.00 94.94 302 PRO A O 1
ATOM 2439 N N . TYR A 1 303 ? 1.357 1.269 0.542 1.00 90.75 303 TYR A N 1
ATOM 2440 C CA . TYR A 1 303 ? 1.853 0.031 1.131 1.00 90.75 303 TYR A CA 1
ATOM 2441 C C . TYR A 1 303 ? 3.351 0.098 1.416 1.00 90.75 303 TYR A C 1
ATOM 2443 O O . TYR A 1 303 ? 3.801 -0.403 2.446 1.00 90.75 303 TYR A O 1
ATOM 2451 N N . GLU A 1 304 ? 4.113 0.698 0.501 1.00 94.06 304 GLU A N 1
ATOM 2452 C CA . GLU A 1 304 ? 5.558 0.843 0.634 1.00 94.06 304 GLU A CA 1
ATOM 2453 C C . GLU A 1 304 ? 6.069 2.001 -0.226 1.00 94.06 304 GLU A C 1
ATOM 2455 O O . GLU A 1 304 ? 5.719 2.107 -1.399 1.00 94.06 304 GLU A O 1
ATOM 2460 N N . TYR A 1 305 ? 6.942 2.833 0.326 1.00 95.56 305 TYR A N 1
ATOM 2461 C CA . TYR A 1 305 ? 7.669 3.864 -0.394 1.00 95.56 305 TYR A CA 1
ATOM 2462 C C . TYR A 1 305 ? 9.103 3.392 -0.611 1.00 95.56 305 TYR A C 1
ATOM 2464 O O . TYR A 1 305 ? 9.831 3.120 0.345 1.00 95.56 305 TYR A O 1
ATOM 2472 N N . ARG A 1 306 ? 9.514 3.310 -1.878 1.00 96.75 306 ARG A N 1
ATOM 2473 C CA . ARG A 1 306 ? 10.849 2.870 -2.274 1.00 96.75 306 ARG A CA 1
ATOM 2474 C C . ARG A 1 306 ? 11.444 3.774 -3.347 1.00 96.75 306 ARG A C 1
ATOM 2476 O O . ARG A 1 306 ? 10.737 4.315 -4.202 1.00 96.75 306 ARG A O 1
ATOM 2483 N N . GLN A 1 307 ? 12.763 3.908 -3.299 1.00 97.44 307 GLN A N 1
ATOM 2484 C CA . GLN A 1 307 ? 13.553 4.602 -4.309 1.00 97.44 307 GLN A CA 1
ATOM 2485 C C . GLN A 1 307 ? 14.441 3.618 -5.065 1.00 97.44 307 GLN A C 1
ATOM 2487 O O . GLN A 1 307 ? 14.830 2.579 -4.527 1.00 97.44 307 GLN A O 1
ATOM 2492 N N . TYR A 1 308 ? 14.766 3.960 -6.309 1.00 97.88 308 TYR A N 1
ATOM 2493 C CA . TYR A 1 308 ? 15.547 3.096 -7.187 1.00 97.88 308 TYR A CA 1
ATOM 2494 C C . TYR A 1 308 ? 16.672 3.857 -7.877 1.00 97.88 308 TYR A C 1
ATOM 2496 O O . TYR A 1 308 ? 16.528 5.006 -8.294 1.00 97.88 308 TYR A O 1
ATOM 2504 N N . THR A 1 309 ? 17.783 3.175 -8.092 1.00 97.19 309 THR A N 1
ATOM 2505 C CA . THR A 1 309 ? 18.791 3.567 -9.076 1.00 97.19 309 THR A CA 1
ATOM 2506 C C . THR A 1 309 ? 18.779 2.556 -10.211 1.00 97.19 309 THR A C 1
ATOM 2508 O O . THR A 1 309 ? 18.246 1.449 -10.088 1.00 97.19 309 THR A O 1
ATOM 2511 N N . SER A 1 310 ? 19.305 2.936 -11.371 1.00 95.69 310 SER A N 1
ATOM 2512 C CA . SER A 1 310 ? 19.468 1.969 -12.444 1.00 95.69 310 SER A CA 1
ATOM 2513 C C . SER A 1 310 ? 20.667 2.242 -13.331 1.00 95.69 310 SER A C 1
ATOM 2515 O O . SER A 1 310 ? 21.024 3.388 -13.598 1.00 95.69 310 SER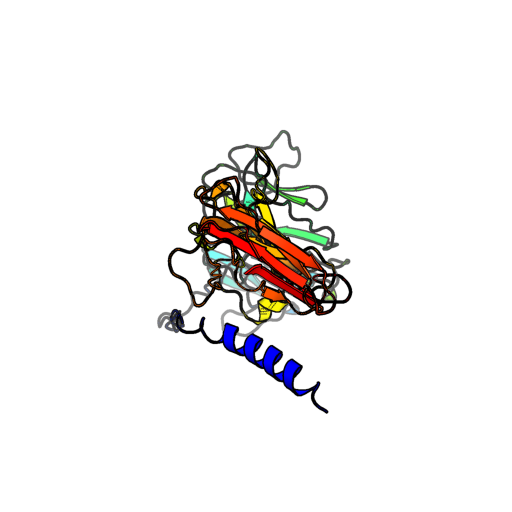 A O 1
ATOM 2517 N N . ARG A 1 311 ? 21.275 1.163 -13.814 1.00 94.75 311 ARG A N 1
ATOM 2518 C CA . ARG A 1 311 ? 22.440 1.196 -14.705 1.00 94.75 311 ARG A CA 1
ATOM 2519 C C . ARG A 1 311 ? 22.278 0.207 -15.846 1.00 94.75 311 ARG A C 1
ATOM 2521 O O . ARG A 1 311 ? 21.542 -0.776 -15.713 1.00 94.75 311 ARG A O 1
ATOM 2528 N N . TRP A 1 312 ? 22.965 0.430 -16.962 1.00 91.38 312 TRP A N 1
ATOM 2529 C CA . TRP A 1 312 ? 23.145 -0.663 -17.910 1.00 91.38 312 TRP A CA 1
ATOM 2530 C C . TRP A 1 312 ? 23.911 -1.807 -17.227 1.00 91.38 312 TRP A C 1
ATOM 2532 O O . TRP A 1 312 ? 24.808 -1.565 -16.414 1.00 91.38 312 TRP A O 1
ATOM 2542 N N . PRO A 1 313 ? 23.548 -3.060 -17.513 1.00 84.88 313 PRO A N 1
ATOM 2543 C CA . PRO A 1 313 ? 24.295 -4.219 -17.037 1.00 84.88 313 PRO A CA 1
ATOM 2544 C C . PRO A 1 313 ? 25.740 -4.164 -17.557 1.00 84.88 313 PRO A C 1
ATOM 2546 O O . PRO A 1 313 ? 25.972 -3.797 -18.704 1.00 84.88 313 PRO A O 1
ATOM 2549 N N . LEU A 1 314 ? 26.717 -4.546 -16.734 1.00 81.44 314 LEU A N 1
ATOM 2550 C CA . LEU A 1 314 ? 28.100 -4.705 -17.202 1.00 81.44 314 LEU A CA 1
ATOM 2551 C C . LEU A 1 314 ? 28.364 -6.143 -17.672 1.00 81.44 314 LEU A C 1
ATOM 2553 O O . LEU A 1 314 ? 28.952 -6.321 -18.730 1.00 81.44 314 LEU A O 1
ATOM 2557 N N . ASP A 1 315 ? 27.841 -7.144 -16.950 1.00 70.62 315 ASP A N 1
ATOM 2558 C CA . ASP A 1 315 ? 28.104 -8.572 -17.182 1.00 70.62 315 ASP A CA 1
ATOM 2559 C C . ASP A 1 315 ? 26.885 -9.445 -16.799 1.00 70.62 315 ASP A C 1
ATOM 2561 O O . ASP A 1 315 ? 26.917 -10.159 -15.802 1.00 70.62 315 ASP A O 1
ATOM 2565 N N . ALA A 1 316 ? 25.782 -9.366 -17.555 1.00 73.12 316 ALA A N 1
ATOM 2566 C CA . ALA A 1 316 ? 24.559 -10.151 -17.286 1.00 73.12 316 ALA A CA 1
ATOM 2567 C C . ALA A 1 316 ? 24.006 -10.855 -18.550 1.00 73.12 316 ALA A C 1
ATOM 2569 O O . ALA A 1 316 ? 22.893 -10.557 -18.996 1.00 73.12 316 ALA A O 1
ATOM 2570 N N . PRO A 1 317 ? 24.778 -11.748 -19.200 1.00 73.88 317 PRO A N 1
ATOM 2571 C CA . PRO A 1 317 ? 24.381 -12.394 -20.458 1.00 73.88 317 PRO A CA 1
ATOM 2572 C C . PRO A 1 317 ? 23.116 -13.262 -20.348 1.00 73.88 317 PRO A C 1
ATOM 2574 O O . PRO A 1 317 ? 22.475 -13.541 -21.357 1.00 73.88 317 PRO A O 1
ATOM 2577 N N . GLU A 1 318 ? 22.740 -13.689 -19.143 1.00 78.31 318 GLU A N 1
ATOM 2578 C CA . GLU A 1 318 ? 21.489 -14.398 -18.856 1.00 78.31 318 GLU A CA 1
ATOM 2579 C C . GLU A 1 318 ? 20.242 -13.523 -19.031 1.00 78.31 318 GLU A C 1
ATOM 2581 O O . GLU A 1 318 ? 19.139 -14.044 -19.183 1.00 78.31 318 GLU A O 1
ATOM 2586 N N . LYS A 1 319 ? 20.416 -12.198 -19.021 1.00 72.88 319 LYS A N 1
ATOM 2587 C CA . LYS A 1 319 ? 19.327 -11.223 -19.068 1.00 72.88 319 LYS A CA 1
ATOM 2588 C C . LYS A 1 319 ? 19.310 -10.377 -20.339 1.00 72.88 319 LYS A C 1
ATOM 2590 O O . LYS A 1 319 ? 18.273 -9.812 -20.657 1.00 72.88 319 LYS A O 1
ATOM 2595 N N . TYR A 1 320 ? 20.431 -10.285 -21.055 1.00 79.44 320 TYR A N 1
ATOM 2596 C CA . TYR A 1 320 ? 20.564 -9.417 -22.227 1.00 79.44 320 TYR A CA 1
ATOM 2597 C C . TYR A 1 320 ? 21.180 -10.148 -23.405 1.00 79.44 320 TYR A C 1
ATOM 2599 O O . TYR A 1 320 ? 22.075 -10.982 -23.262 1.00 79.44 320 TYR A O 1
ATOM 2607 N N . GLN A 1 321 ? 20.736 -9.778 -24.601 1.00 83.00 321 GLN A N 1
ATOM 2608 C CA . GLN A 1 321 ? 21.199 -10.400 -25.832 1.00 83.00 321 GLN A CA 1
ATOM 2609 C C . GLN A 1 321 ? 22.337 -9.591 -26.447 1.00 83.00 321 GLN A C 1
ATOM 2611 O O . GLN A 1 321 ? 22.170 -8.440 -26.848 1.00 83.00 321 GLN A O 1
ATOM 2616 N N . LEU A 1 322 ? 23.504 -10.222 -26.576 1.00 82.81 322 LEU A N 1
ATOM 2617 C CA . LEU A 1 322 ? 24.622 -9.625 -27.291 1.00 82.81 322 LEU A CA 1
ATOM 2618 C C . LEU A 1 322 ? 24.301 -9.546 -28.791 1.00 82.81 322 LEU A C 1
ATOM 2620 O O . LEU A 1 322 ? 24.206 -10.567 -29.477 1.00 82.81 322 LEU A O 1
ATOM 2624 N N . TYR A 1 323 ? 24.194 -8.326 -29.315 1.00 82.19 323 TYR A N 1
ATOM 2625 C CA . TYR A 1 323 ? 24.067 -8.073 -30.747 1.00 82.19 323 TYR A CA 1
ATOM 2626 C C . TYR A 1 323 ? 25.413 -7.647 -31.339 1.00 82.19 323 TYR A C 1
ATOM 2628 O O . TYR A 1 323 ? 25.905 -6.553 -31.069 1.00 82.19 323 TYR A O 1
ATOM 2636 N N . VAL A 1 324 ? 26.004 -8.506 -32.173 1.00 79.94 324 VAL A N 1
ATOM 2637 C CA . VAL A 1 324 ? 27.280 -8.230 -32.850 1.00 79.94 324 VAL A CA 1
ATOM 2638 C C . VAL A 1 324 ? 27.038 -7.964 -34.330 1.00 79.94 324 VAL A C 1
ATOM 2640 O O . VAL A 1 324 ? 26.403 -8.760 -35.026 1.00 79.94 324 VAL A O 1
ATOM 2643 N N . ARG A 1 325 ? 27.597 -6.861 -34.833 1.00 73.44 325 ARG A N 1
ATOM 2644 C CA . ARG A 1 325 ? 27.619 -6.515 -36.257 1.00 73.44 325 ARG A CA 1
ATOM 2645 C C . ARG A 1 325 ? 29.050 -6.172 -36.661 1.00 73.44 325 ARG A C 1
ATOM 2647 O O . ARG A 1 325 ? 29.775 -5.583 -35.868 1.00 73.44 325 ARG A O 1
ATOM 2654 N N . GLY A 1 326 ? 29.447 -6.564 -37.872 1.00 67.44 326 GLY A N 1
ATOM 2655 C CA . GLY A 1 326 ? 30.754 -6.201 -38.425 1.00 67.44 326 GLY A CA 1
ATOM 2656 C C . GLY A 1 326 ? 30.924 -4.683 -38.539 1.00 67.44 326 GLY A C 1
ATOM 2657 O O . GLY A 1 326 ? 29.947 -3.962 -38.747 1.00 67.44 326 GLY A O 1
ATOM 2658 N N . ASP A 1 327 ? 32.165 -4.232 -38.400 1.00 66.69 327 ASP A N 1
ATOM 2659 C CA . ASP A 1 327 ? 32.636 -2.844 -38.489 1.00 66.69 327 ASP A CA 1
ATOM 2660 C C . ASP A 1 327 ? 32.941 -2.394 -39.935 1.00 66.69 327 ASP A C 1
ATOM 2662 O O . ASP A 1 327 ? 33.184 -1.214 -40.188 1.00 66.69 327 ASP A O 1
ATOM 2666 N N . GLU A 1 328 ? 32.881 -3.316 -40.901 1.00 65.38 328 GLU A N 1
ATOM 2667 C CA . GLU A 1 328 ? 33.165 -3.073 -42.319 1.00 65.38 328 GLU A CA 1
ATOM 2668 C C . GLU A 1 328 ? 31.920 -2.732 -43.175 1.00 65.38 328 GLU A C 1
ATOM 2670 O O . GLU A 1 328 ? 30.769 -2.762 -42.737 1.00 65.38 328 GLU A O 1
ATOM 2675 N N . THR A 1 329 ? 32.147 -2.468 -44.472 1.00 63.06 329 THR A N 1
ATOM 2676 C CA . THR A 1 329 ? 31.094 -2.292 -45.501 1.00 63.06 329 THR A CA 1
ATOM 2677 C C . THR A 1 329 ? 30.123 -3.476 -45.612 1.00 63.06 329 THR A C 1
ATOM 2679 O O . THR A 1 329 ? 29.002 -3.309 -46.100 1.00 63.06 329 THR A O 1
ATOM 2682 N N . VAL A 1 330 ? 30.515 -4.664 -45.140 1.00 64.38 330 VAL A N 1
ATOM 2683 C CA . VAL A 1 330 ? 29.660 -5.854 -45.079 1.00 64.38 330 VAL A CA 1
ATOM 2684 C C . VAL A 1 330 ? 29.026 -5.937 -43.698 1.00 64.38 330 VAL A C 1
ATOM 2686 O O . VAL A 1 330 ? 29.508 -6.606 -42.786 1.00 64.38 330 VAL A O 1
ATOM 2689 N N . GLN A 1 331 ? 27.904 -5.246 -43.544 1.00 68.06 331 GLN A N 1
ATOM 2690 C CA . GLN A 1 331 ? 27.138 -5.331 -42.315 1.00 68.06 331 GLN A CA 1
ATOM 2691 C C . GLN A 1 331 ? 26.507 -6.729 -42.180 1.00 68.06 331 GLN A C 1
ATOM 2693 O O . GLN A 1 331 ? 25.830 -7.202 -43.095 1.00 68.06 331 GLN A O 1
ATOM 2698 N N . GLY A 1 332 ? 26.692 -7.376 -41.025 1.00 70.12 332 GLY A N 1
ATOM 2699 C CA . GLY A 1 332 ? 26.045 -8.654 -40.703 1.00 70.12 332 GLY A CA 1
ATOM 2700 C C . GLY A 1 332 ? 24.510 -8.596 -40.816 1.00 70.12 332 GLY A C 1
ATOM 2701 O O . GLY A 1 332 ? 23.932 -7.494 -40.849 1.00 70.12 332 GLY A O 1
ATOM 2702 N N . PRO A 1 333 ? 23.835 -9.763 -40.885 1.00 78.69 333 PRO A N 1
ATOM 2703 C CA . PRO A 1 333 ? 22.394 -9.828 -41.091 1.00 78.69 333 PRO A CA 1
ATOM 2704 C C . PRO A 1 333 ? 21.647 -9.091 -39.978 1.00 78.69 333 PRO A C 1
ATOM 2706 O O . PRO A 1 333 ? 22.023 -9.125 -38.806 1.00 78.69 333 PRO A O 1
ATOM 2709 N N . SER A 1 334 ? 20.573 -8.408 -40.354 1.00 86.56 334 SER A N 1
ATOM 2710 C CA . SER A 1 334 ? 19.664 -7.798 -39.390 1.00 86.56 334 SER A CA 1
ATOM 2711 C C . SER A 1 334 ? 18.909 -8.870 -38.598 1.00 86.56 334 SER A C 1
ATOM 2713 O O . SER A 1 334 ? 18.662 -9.969 -39.104 1.00 86.56 334 SER A O 1
ATOM 2715 N N . VAL A 1 335 ? 18.504 -8.545 -37.371 1.00 89.69 335 VAL A N 1
ATOM 2716 C CA . VAL A 1 335 ? 17.712 -9.458 -36.538 1.00 89.69 335 VAL A CA 1
ATOM 2717 C C . VAL A 1 335 ? 16.268 -9.414 -37.014 1.00 89.69 335 VAL A C 1
ATOM 2719 O O . VAL A 1 335 ? 15.670 -8.342 -37.090 1.00 89.69 335 VAL A O 1
ATOM 2722 N N . THR A 1 336 ? 15.706 -10.573 -37.354 1.00 93.50 336 THR A N 1
ATOM 2723 C CA . THR A 1 336 ? 14.273 -10.683 -37.653 1.00 93.50 336 THR A CA 1
ATOM 2724 C C . THR A 1 336 ? 13.515 -10.909 -36.353 1.00 93.50 336 THR A C 1
ATOM 2726 O O . THR A 1 336 ? 13.767 -11.886 -35.654 1.00 93.50 336 THR A O 1
ATOM 2729 N N . ILE A 1 337 ? 12.570 -10.026 -36.062 1.00 94.38 337 ILE A N 1
ATOM 2730 C CA . ILE A 1 337 ? 11.667 -10.106 -34.918 1.00 94.38 337 ILE A CA 1
ATOM 2731 C C . ILE A 1 337 ? 10.304 -10.603 -35.437 1.00 94.38 337 ILE A C 1
ATOM 2733 O O . ILE A 1 337 ? 9.794 -10.050 -36.420 1.00 94.38 337 ILE A O 1
ATOM 2737 N N . PRO A 1 338 ? 9.712 -11.647 -34.829 1.00 95.06 338 PRO A N 1
ATOM 2738 C CA . PRO A 1 338 ? 8.398 -12.160 -35.210 1.00 95.06 338 PRO A CA 1
ATOM 2739 C C . PRO A 1 338 ? 7.321 -11.071 -35.324 1.00 95.06 338 PRO A C 1
ATOM 2741 O O . PRO A 1 338 ? 7.306 -10.114 -34.557 1.00 95.06 338 PRO A O 1
ATOM 2744 N N . SER A 1 339 ? 6.410 -11.210 -36.292 1.00 94.38 339 SER A N 1
ATOM 2745 C CA . SER A 1 339 ? 5.367 -10.209 -36.583 1.00 94.38 339 SER A CA 1
ATOM 2746 C C . SER A 1 339 ? 4.307 -10.051 -35.487 1.00 94.38 339 SER A C 1
ATOM 2748 O O . SER A 1 339 ? 3.510 -9.124 -35.538 1.00 94.38 339 SER A O 1
ATOM 2750 N N . ASP A 1 340 ? 4.215 -11.007 -34.565 1.00 94.94 340 ASP A N 1
ATOM 2751 C CA . ASP A 1 340 ? 3.331 -10.969 -33.398 1.00 94.94 340 ASP A CA 1
ATOM 2752 C C . ASP A 1 340 ? 3.919 -10.162 -32.230 1.00 94.94 340 ASP A C 1
ATOM 2754 O O . ASP A 1 340 ? 3.181 -9.780 -31.316 1.00 94.94 340 ASP A O 1
ATOM 2758 N N . LEU A 1 341 ? 5.218 -9.857 -32.283 1.00 95.50 341 LEU A N 1
ATOM 2759 C CA . LEU A 1 341 ? 5.867 -8.898 -31.403 1.00 95.50 341 LEU A CA 1
ATOM 2760 C C . LEU A 1 341 ? 5.831 -7.516 -32.057 1.00 95.50 341 LEU A C 1
ATOM 2762 O O . LEU A 1 341 ? 6.154 -7.370 -33.230 1.00 95.50 341 LEU A O 1
ATOM 2766 N N . ASN A 1 342 ? 5.484 -6.496 -31.279 1.00 96.31 342 ASN A N 1
ATOM 2767 C CA . ASN A 1 342 ? 5.522 -5.094 -31.689 1.00 96.31 342 ASN A CA 1
ATOM 2768 C C . ASN A 1 342 ? 6.748 -4.430 -31.036 1.00 96.31 342 ASN A C 1
ATOM 2770 O O . ASN A 1 342 ? 6.607 -3.894 -29.933 1.00 96.31 342 ASN A O 1
ATOM 2774 N N . PRO A 1 343 ? 7.949 -4.538 -31.636 1.00 96.75 343 PRO A N 1
ATOM 2775 C CA . PRO A 1 343 ? 9.163 -3.956 -31.081 1.00 96.75 343 PRO A CA 1
ATOM 2776 C C . PRO A 1 343 ? 9.181 -2.429 -31.192 1.00 96.75 343 PRO A C 1
ATOM 2778 O O . PRO A 1 343 ? 8.783 -1.856 -32.207 1.00 96.75 343 PRO A O 1
ATOM 2781 N N . GLU A 1 344 ? 9.721 -1.781 -30.168 1.00 96.38 344 GLU A N 1
ATOM 2782 C CA . GLU A 1 344 ? 9.925 -0.336 -30.075 1.00 96.38 344 GLU A CA 1
ATOM 2783 C C . GLU A 1 344 ? 11.302 -0.067 -29.455 1.00 96.38 344 GLU A C 1
ATOM 2785 O O . GLU A 1 344 ? 11.637 -0.650 -28.424 1.00 96.38 344 GLU A O 1
ATOM 2790 N N . ILE A 1 345 ? 12.103 0.818 -30.058 1.00 94.75 345 ILE A N 1
ATOM 2791 C CA . ILE A 1 345 ? 13.343 1.296 -29.429 1.00 94.75 345 ILE A CA 1
ATOM 2792 C C . ILE A 1 345 ? 12.962 2.324 -28.371 1.00 94.75 345 ILE A C 1
ATOM 2794 O O . ILE A 1 345 ? 12.454 3.396 -28.692 1.00 94.75 345 ILE A O 1
ATOM 2798 N N . VAL A 1 346 ? 13.221 1.993 -27.111 1.00 94.00 346 VAL A N 1
ATOM 2799 C CA . VAL A 1 346 ? 12.895 2.850 -25.963 1.00 94.00 346 VAL A CA 1
ATOM 2800 C C . VAL A 1 346 ? 14.062 3.762 -25.628 1.00 94.00 346 VAL A C 1
ATOM 2802 O O . VAL A 1 346 ? 13.889 4.946 -25.337 1.00 94.00 346 VAL A O 1
ATOM 2805 N N . LYS A 1 347 ? 15.269 3.195 -25.651 1.00 92.12 347 LYS A N 1
ATOM 2806 C CA . LYS A 1 347 ? 16.501 3.889 -25.302 1.00 92.12 347 LYS A CA 1
ATOM 2807 C C . LYS A 1 347 ? 17.654 3.328 -26.111 1.00 92.12 347 LYS A C 1
ATOM 2809 O O . LYS A 1 347 ? 17.694 2.136 -26.384 1.00 92.12 347 LYS A O 1
ATOM 2814 N N . GLN A 1 348 ? 18.609 4.183 -26.444 1.00 91.50 348 GLN A N 1
ATOM 2815 C CA . GLN A 1 348 ? 19.899 3.773 -26.980 1.00 91.50 348 GLN A CA 1
ATOM 2816 C C . GLN A 1 348 ? 21.010 4.578 -26.305 1.00 91.50 348 GLN A C 1
ATOM 2818 O O . GLN A 1 348 ? 20.804 5.738 -25.935 1.00 91.50 348 GLN A O 1
ATOM 2823 N N . ASN A 1 349 ? 22.158 3.942 -26.111 1.00 89.31 349 ASN A N 1
ATOM 2824 C CA . ASN A 1 349 ? 23.353 4.523 -25.521 1.00 89.31 349 ASN A CA 1
ATOM 2825 C C . ASN A 1 349 ? 24.585 3.960 -26.240 1.00 89.31 349 ASN A C 1
ATOM 2827 O O . ASN A 1 349 ? 25.128 2.929 -25.846 1.00 89.31 349 ASN A O 1
ATOM 2831 N N . PHE A 1 350 ? 24.978 4.610 -27.334 1.00 89.38 350 PHE A N 1
ATOM 2832 C CA . PHE A 1 350 ? 26.176 4.266 -28.097 1.00 89.38 350 PHE A CA 1
ATOM 2833 C C . PHE A 1 350 ? 27.354 5.145 -27.687 1.00 89.38 350 PHE A C 1
ATOM 2835 O O . PHE A 1 350 ? 27.171 6.304 -27.319 1.00 89.38 350 PHE A O 1
ATOM 2842 N N . ILE A 1 351 ? 28.574 4.617 -27.816 1.00 86.75 351 ILE A N 1
ATOM 2843 C CA . ILE A 1 351 ? 29.801 5.383 -27.543 1.00 86.75 351 ILE A CA 1
ATOM 2844 C C . ILE A 1 351 ? 29.932 6.585 -28.495 1.00 86.75 351 ILE A C 1
ATOM 2846 O O . ILE A 1 351 ? 30.452 7.630 -28.107 1.00 86.75 351 ILE A O 1
ATOM 2850 N N . SER A 1 352 ? 29.460 6.457 -29.740 1.00 85.25 352 SER A N 1
ATOM 2851 C CA . SER A 1 352 ? 29.488 7.533 -30.737 1.00 85.25 352 SER A CA 1
ATOM 2852 C C . SER A 1 352 ? 28.078 8.029 -31.072 1.00 85.25 352 SER A C 1
ATOM 2854 O O . SER A 1 352 ? 27.173 7.245 -31.353 1.00 85.25 352 SER A O 1
ATOM 2856 N N . ALA A 1 353 ? 27.913 9.356 -31.092 1.00 82.00 353 ALA A N 1
ATOM 2857 C CA . ALA A 1 353 ? 26.642 10.041 -31.343 1.00 82.00 353 ALA A CA 1
ATOM 2858 C C . ALA A 1 353 ? 26.130 9.925 -32.792 1.00 82.00 353 ALA A C 1
ATOM 2860 O O . ALA A 1 353 ? 25.018 10.350 -33.081 1.00 82.00 353 ALA A O 1
ATOM 2861 N N . PHE A 1 354 ? 26.935 9.377 -33.708 1.00 83.75 354 PHE A N 1
ATOM 2862 C CA . PHE A 1 354 ? 26.539 9.134 -35.100 1.00 83.75 354 PHE A CA 1
ATOM 2863 C C . PHE A 1 354 ? 25.898 7.757 -35.306 1.00 83.75 354 PHE A C 1
ATOM 2865 O O . PHE A 1 354 ? 25.595 7.385 -36.445 1.00 83.75 354 PHE A O 1
ATOM 2872 N N . HIS A 1 355 ? 25.735 6.987 -34.224 1.00 83.19 355 HIS A N 1
ATOM 2873 C CA . HIS A 1 355 ? 25.146 5.665 -34.293 1.00 83.19 355 HIS A CA 1
ATOM 2874 C C . HIS A 1 355 ? 23.728 5.622 -33.767 1.00 83.19 355 HIS A C 1
ATOM 2876 O O . HIS A 1 355 ? 23.413 6.200 -32.732 1.00 83.19 355 HIS A O 1
ATOM 2882 N N . ASP A 1 356 ? 22.916 4.862 -34.491 1.00 88.19 356 ASP A N 1
ATOM 2883 C CA . ASP A 1 356 ? 21.502 4.693 -34.241 1.00 88.19 356 ASP A CA 1
ATOM 2884 C C . ASP A 1 356 ? 21.110 3.227 -34.396 1.00 88.19 356 ASP A C 1
ATOM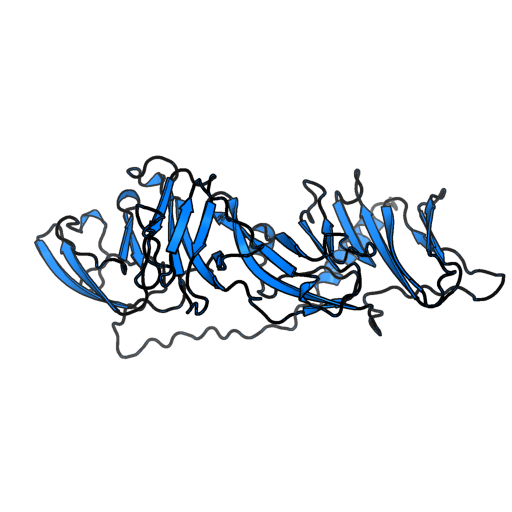 2886 O O . ASP A 1 356 ? 21.679 2.460 -35.190 1.00 88.19 356 ASP A O 1
ATOM 2890 N N . ALA A 1 357 ? 20.097 2.858 -33.626 1.00 91.88 357 ALA A N 1
ATOM 2891 C CA . ALA A 1 357 ? 19.335 1.650 -33.822 1.00 91.88 357 ALA A CA 1
ATOM 2892 C C . ALA A 1 357 ? 18.084 1.956 -34.652 1.00 91.88 357 ALA A C 1
ATOM 2894 O O . ALA A 1 357 ? 17.476 3.018 -34.538 1.00 91.88 357 ALA A O 1
ATOM 2895 N N . GLU A 1 358 ? 17.668 1.002 -35.478 1.00 94.38 358 GLU A N 1
ATOM 2896 C CA . GLU A 1 358 ? 16.452 1.109 -36.277 1.00 94.38 358 GLU A CA 1
ATOM 2897 C C . GLU A 1 358 ? 15.632 -0.172 -36.146 1.00 94.38 358 GLU A C 1
ATOM 2899 O O . GLU A 1 358 ? 16.152 -1.282 -36.295 1.00 94.38 358 GLU A O 1
ATOM 2904 N N . VAL A 1 359 ? 14.329 0.002 -35.923 1.00 95.56 359 VAL A N 1
ATOM 2905 C CA . VAL A 1 359 ? 13.314 -1.041 -36.063 1.00 95.56 359 VAL A CA 1
ATOM 2906 C C . VAL A 1 359 ? 12.438 -0.686 -37.260 1.00 95.56 359 VAL A C 1
ATOM 2908 O O . VAL A 1 359 ? 11.869 0.400 -37.322 1.00 95.56 359 VAL A O 1
ATOM 2911 N N . SER A 1 360 ? 12.318 -1.606 -38.214 1.00 95.19 360 SER A N 1
ATOM 2912 C CA . SER A 1 360 ? 11.527 -1.428 -39.439 1.00 95.19 360 SER A CA 1
ATOM 2913 C C . SER A 1 360 ? 10.597 -2.619 -39.679 1.00 95.19 360 SER A C 1
ATOM 2915 O O . SER A 1 360 ? 10.794 -3.699 -39.124 1.00 95.19 360 SER A O 1
ATOM 2917 N N . VAL A 1 361 ? 9.555 -2.432 -40.490 1.00 94.56 361 VAL A N 1
ATOM 2918 C CA . VAL A 1 361 ? 8.616 -3.503 -40.866 1.00 94.56 361 VAL A CA 1
ATOM 2919 C C . VAL A 1 361 ? 9.097 -4.192 -42.145 1.00 94.56 361 VAL A C 1
ATOM 2921 O O . VAL A 1 361 ? 9.583 -3.546 -43.071 1.00 94.56 361 VAL A O 1
ATOM 2924 N N . SER A 1 362 ? 8.926 -5.508 -42.224 1.00 93.62 362 SER A N 1
ATOM 2925 C CA . SER A 1 362 ? 9.270 -6.345 -43.375 1.00 93.62 362 SER A CA 1
ATOM 2926 C C . SER A 1 362 ? 8.178 -7.377 -43.671 1.00 93.62 362 SER A C 1
ATOM 2928 O O . SER A 1 362 ? 7.289 -7.626 -42.859 1.00 93.62 362 SER A O 1
ATOM 2930 N N . ALA A 1 363 ? 8.282 -8.062 -44.814 1.00 89.56 363 ALA A N 1
ATOM 2931 C CA . ALA A 1 363 ? 7.349 -9.128 -45.188 1.00 89.56 363 ALA A CA 1
ATOM 2932 C C . ALA A 1 363 ? 7.339 -10.332 -44.219 1.00 89.56 363 ALA A C 1
ATOM 2934 O O . ALA A 1 363 ? 6.406 -11.131 -44.255 1.00 89.56 363 ALA A O 1
ATOM 2935 N N . LYS A 1 364 ? 8.377 -10.494 -43.384 1.00 89.44 364 LYS A N 1
ATOM 2936 C CA . LYS A 1 364 ? 8.524 -11.616 -42.438 1.00 89.44 364 LYS A CA 1
ATOM 2937 C C . LYS A 1 364 ? 8.317 -11.216 -40.969 1.00 89.44 364 LYS A C 1
ATOM 2939 O O . LYS A 1 364 ? 8.506 -12.057 -40.098 1.00 89.44 364 LYS A O 1
ATOM 2944 N N . GLY A 1 365 ? 7.946 -9.964 -40.698 1.00 93.62 365 GLY A N 1
ATOM 2945 C CA . GLY A 1 365 ? 7.867 -9.398 -39.349 1.00 93.62 365 GLY A CA 1
ATOM 2946 C C . GLY A 1 365 ? 8.657 -8.104 -39.248 1.00 93.62 365 GLY A C 1
ATOM 2947 O O . GLY A 1 365 ? 8.760 -7.367 -40.226 1.00 93.62 365 GLY A O 1
ATOM 2948 N N . HIS A 1 366 ? 9.240 -7.830 -38.093 1.00 95.69 366 HIS A N 1
ATOM 2949 C CA . HIS A 1 366 ? 10.050 -6.638 -37.873 1.00 95.69 366 HIS A CA 1
ATOM 2950 C C . HIS A 1 366 ? 11.536 -6.942 -38.077 1.00 95.69 366 HIS A C 1
ATOM 2952 O O . HIS A 1 366 ? 11.975 -8.088 -37.993 1.00 95.69 366 HIS A O 1
ATOM 2958 N N . ILE A 1 367 ? 12.316 -5.913 -38.378 1.00 94.94 367 ILE A N 1
ATOM 2959 C CA . ILE A 1 367 ? 13.760 -6.005 -38.547 1.00 94.94 367 ILE A CA 1
ATOM 2960 C C . ILE A 1 367 ? 14.416 -4.997 -37.618 1.00 94.94 367 ILE A C 1
ATOM 2962 O O . ILE A 1 367 ? 14.121 -3.807 -37.714 1.00 94.94 367 ILE A O 1
ATOM 2966 N N . PHE A 1 368 ? 15.331 -5.475 -36.780 1.00 94.06 368 PHE A N 1
ATOM 2967 C CA . PHE A 1 368 ? 16.218 -4.652 -35.966 1.00 94.06 368 PHE A CA 1
ATOM 2968 C C . PHE A 1 368 ? 17.635 -4.629 -36.549 1.00 94.06 368 PHE A C 1
ATOM 2970 O O . PHE A 1 368 ? 18.179 -5.667 -36.949 1.00 94.06 368 PHE A O 1
ATOM 2977 N N . LYS A 1 369 ? 18.243 -3.443 -36.602 1.00 91.25 369 LYS A N 1
ATOM 2978 C CA . LYS A 1 369 ? 19.632 -3.235 -37.038 1.00 91.25 369 LYS A CA 1
ATOM 2979 C C . LYS A 1 369 ? 20.246 -2.024 -36.330 1.00 91.25 369 LYS A C 1
ATOM 2981 O O . LYS A 1 369 ? 19.529 -1.109 -35.940 1.00 91.25 369 LYS A O 1
ATOM 2986 N N . THR A 1 370 ? 21.574 -1.989 -36.241 1.00 89.81 370 THR A N 1
ATOM 2987 C CA . THR A 1 370 ? 22.351 -0.829 -35.758 1.00 89.81 370 THR A CA 1
ATOM 2988 C C . THR A 1 370 ? 23.453 -0.479 -36.758 1.00 89.81 370 THR A C 1
ATOM 2990 O O . THR A 1 370 ? 23.904 -1.350 -37.505 1.00 89.81 370 THR A O 1
ATOM 2993 N N . ASN A 1 371 ? 23.901 0.772 -36.824 1.00 84.69 371 ASN A N 1
ATOM 2994 C CA . ASN A 1 371 ? 24.912 1.225 -37.797 1.00 84.69 371 ASN A CA 1
ATOM 2995 C C . ASN A 1 371 ? 26.366 1.263 -37.252 1.00 84.69 371 ASN A C 1
ATOM 2997 O O . ASN A 1 371 ? 27.210 1.901 -37.874 1.00 84.69 371 ASN A O 1
ATOM 3001 N N . GLY A 1 372 ? 26.683 0.567 -36.148 1.00 70.12 372 GLY A N 1
ATOM 3002 C CA . GLY A 1 372 ? 28.059 0.094 -35.891 1.00 70.12 372 GLY A CA 1
ATOM 3003 C C . GLY A 1 372 ? 28.927 0.833 -34.859 1.00 70.12 372 GLY A C 1
ATOM 3004 O O . GLY A 1 372 ? 30.077 1.141 -35.151 1.00 70.12 372 GLY A O 1
ATOM 3005 N N . SER A 1 373 ? 28.444 1.039 -33.632 1.00 80.69 373 SER A N 1
ATOM 3006 C CA . SER A 1 373 ? 29.304 1.330 -32.470 1.00 80.69 373 SER A CA 1
ATOM 3007 C C . SER A 1 373 ? 28.887 0.455 -31.289 1.00 80.69 373 SER A C 1
ATOM 3009 O O . SER A 1 373 ? 27.697 0.149 -31.173 1.00 80.69 373 SER A O 1
ATOM 3011 N N . PRO A 1 374 ? 29.826 0.028 -30.424 1.00 86.69 374 PRO A N 1
ATOM 3012 C CA . PRO A 1 374 ? 29.468 -0.619 -29.172 1.00 86.69 374 PRO A CA 1
ATOM 3013 C C . PRO A 1 374 ? 28.559 0.284 -28.333 1.00 86.69 374 PRO A C 1
ATOM 3015 O O . PRO A 1 374 ? 28.720 1.508 -28.293 1.00 86.69 374 PRO A O 1
ATOM 3018 N N . GLY A 1 375 ? 27.592 -0.332 -27.667 1.00 89.69 375 GLY A N 1
ATOM 3019 C CA . GLY A 1 375 ? 26.615 0.377 -26.863 1.00 89.69 375 GLY A CA 1
ATOM 3020 C C . GLY A 1 375 ? 25.421 -0.490 -26.517 1.00 89.69 375 GLY A C 1
ATOM 3021 O O . GLY A 1 375 ? 25.395 -1.686 -26.805 1.00 89.69 375 GLY A O 1
ATOM 3022 N N . TRP A 1 376 ? 24.427 0.157 -25.928 1.00 90.75 376 TRP A N 1
ATOM 3023 C CA . TRP A 1 376 ? 23.204 -0.469 -25.459 1.00 90.75 376 TRP A CA 1
ATOM 3024 C C . TRP A 1 376 ? 22.000 0.025 -26.240 1.00 90.75 376 TRP A C 1
ATOM 3026 O O . TRP A 1 376 ? 21.908 1.203 -26.592 1.00 90.75 376 TRP A O 1
ATOM 3036 N N . VAL A 1 377 ? 21.049 -0.871 -26.473 1.00 92.56 377 VAL A N 1
ATOM 3037 C CA . VAL A 1 377 ? 19.726 -0.537 -26.989 1.00 92.56 377 VAL A CA 1
ATOM 3038 C C . VAL A 1 377 ? 18.716 -1.275 -26.135 1.00 92.56 377 VAL A C 1
ATOM 3040 O O . VAL A 1 377 ? 18.841 -2.478 -25.965 1.00 92.56 377 VAL A O 1
ATOM 3043 N N . LEU A 1 378 ? 17.731 -0.549 -25.617 1.00 93.94 378 LEU A N 1
ATOM 3044 C CA . LEU A 1 378 ? 16.589 -1.117 -24.921 1.00 93.94 378 LEU A CA 1
ATOM 3045 C C . LEU A 1 378 ? 15.441 -1.269 -25.912 1.00 93.94 378 LEU A C 1
ATOM 3047 O O . LEU A 1 378 ? 14.894 -0.265 -26.392 1.00 93.94 378 LEU A O 1
ATOM 3051 N N . LEU A 1 379 ? 15.065 -2.511 -26.191 1.00 95.31 379 LEU A N 1
ATOM 3052 C CA . LEU A 1 379 ? 13.893 -2.837 -26.987 1.00 95.31 379 LEU A CA 1
ATOM 3053 C C . LEU A 1 379 ? 12.730 -3.180 -26.065 1.00 95.31 379 LEU A C 1
ATOM 3055 O O . LEU A 1 379 ? 12.825 -4.041 -25.199 1.00 95.31 379 LEU A O 1
ATOM 3059 N N . LYS A 1 380 ? 11.590 -2.534 -26.290 1.00 96.19 380 LYS A N 1
ATOM 3060 C CA . LYS A 1 380 ? 10.311 -2.949 -25.720 1.00 96.19 380 LYS A CA 1
ATOM 3061 C C . LYS A 1 380 ? 9.605 -3.847 -26.716 1.00 96.19 380 LYS A C 1
ATOM 3063 O O . LYS A 1 380 ? 9.375 -3.446 -27.853 1.00 96.19 380 LYS A O 1
ATOM 3068 N N . TYR A 1 381 ? 9.189 -5.018 -26.262 1.00 96.75 381 TYR A N 1
ATOM 3069 C CA . TYR A 1 381 ? 8.334 -5.926 -27.013 1.00 96.75 381 TYR A CA 1
ATOM 3070 C C . TYR A 1 381 ? 6.932 -5.905 -26.430 1.00 96.75 381 TYR A C 1
ATOM 3072 O O . TYR A 1 381 ? 6.753 -5.886 -25.214 1.00 96.75 381 TYR A O 1
ATOM 3080 N N . ALA A 1 382 ? 5.925 -5.921 -27.298 1.00 97.50 382 ALA A N 1
ATOM 3081 C CA . ALA A 1 382 ? 4.532 -5.903 -26.882 1.00 97.50 382 ALA A CA 1
ATOM 3082 C C . ALA A 1 382 ? 3.672 -6.819 -27.765 1.00 97.50 382 ALA A C 1
ATOM 3084 O O . ALA A 1 382 ? 3.866 -6.868 -28.980 1.00 97.50 382 ALA A O 1
ATOM 3085 N N . THR A 1 383 ? 2.702 -7.522 -27.178 1.00 97.50 383 THR A N 1
ATOM 3086 C CA . THR A 1 383 ? 1.825 -8.473 -27.891 1.00 97.50 383 THR A CA 1
ATOM 3087 C C . THR A 1 383 ? 0.342 -8.155 -27.712 1.00 97.50 383 THR A C 1
ATOM 3089 O O . THR A 1 383 ? -0.062 -7.450 -26.782 1.00 97.50 383 THR A O 1
ATOM 3092 N N . GLY A 1 384 ? -0.481 -8.713 -28.602 1.00 95.81 384 GLY A N 1
ATOM 3093 C CA . GLY A 1 384 ? -1.941 -8.643 -28.549 1.00 95.81 384 GLY A CA 1
ATOM 3094 C C . GLY A 1 384 ? -2.577 -7.765 -29.630 1.00 95.81 384 GLY A C 1
ATOM 3095 O O . GLY A 1 384 ? -1.870 -7.116 -30.396 1.00 95.81 384 GLY A O 1
ATOM 3096 N N . PRO A 1 385 ? -3.925 -7.763 -29.719 1.00 93.69 385 PRO A N 1
ATOM 3097 C CA . PRO A 1 385 ? -4.669 -7.022 -30.746 1.00 93.69 385 PRO A CA 1
ATOM 3098 C C . PRO A 1 385 ? -4.430 -5.509 -30.668 1.00 93.69 385 PRO A C 1
ATOM 3100 O O . PRO A 1 385 ? -4.448 -4.816 -31.678 1.00 93.69 385 PRO A O 1
ATOM 3103 N N . GLN A 1 386 ? -4.178 -5.018 -29.457 1.00 95.75 386 GLN A N 1
ATOM 3104 C CA . GLN A 1 386 ? -3.525 -3.748 -29.188 1.00 95.75 386 GLN A CA 1
ATOM 3105 C C . GLN A 1 386 ? -2.152 -4.087 -28.591 1.00 95.75 386 GLN A C 1
ATOM 3107 O O . GLN A 1 386 ? -2.116 -4.898 -27.658 1.00 95.75 386 GLN A O 1
ATOM 3112 N N . PRO A 1 387 ? -1.041 -3.500 -29.072 1.00 96.25 387 PRO A N 1
ATOM 3113 C CA . PRO A 1 387 ? 0.283 -3.752 -28.513 1.00 96.25 387 PRO A CA 1
ATOM 3114 C C . PRO A 1 387 ? 0.305 -3.579 -26.990 1.00 96.25 387 PRO A C 1
ATOM 3116 O O . PRO A 1 387 ? -0.005 -2.509 -26.463 1.00 96.25 387 PRO A O 1
ATOM 3119 N N . GLY A 1 388 ? 0.650 -4.657 -26.286 1.00 96.12 388 GLY A N 1
ATOM 3120 C CA . GLY A 1 388 ? 0.751 -4.703 -24.830 1.00 96.12 388 GLY A CA 1
ATOM 3121 C C . GLY A 1 388 ? -0.508 -5.205 -24.129 1.00 96.12 388 GLY A C 1
ATOM 3122 O O . GLY A 1 388 ? -0.516 -5.327 -22.912 1.00 96.12 388 GLY A O 1
ATOM 3123 N N . ARG A 1 389 ? -1.574 -5.537 -24.868 1.00 96.88 389 ARG A N 1
ATOM 3124 C CA . ARG A 1 389 ? -2.804 -6.085 -24.283 1.00 96.88 389 ARG A CA 1
ATOM 3125 C C . ARG A 1 389 ? -2.589 -7.435 -23.606 1.00 96.88 389 ARG A C 1
ATOM 3127 O O . ARG A 1 389 ? -3.286 -7.732 -22.641 1.00 96.88 389 ARG A O 1
ATOM 3134 N N . PHE A 1 390 ? -1.694 -8.261 -24.136 1.00 96.12 390 PHE A N 1
ATOM 3135 C CA . PHE A 1 390 ? -1.408 -9.570 -23.549 1.00 96.12 390 PHE A CA 1
ATOM 3136 C C . PHE A 1 390 ? -0.115 -9.560 -22.750 1.00 96.12 390 PHE A C 1
ATOM 3138 O O . PHE A 1 390 ? -0.079 -10.134 -21.666 1.00 96.12 390 PHE A O 1
ATOM 3145 N N . TRP A 1 391 ? 0.924 -8.908 -23.273 1.00 96.88 391 TRP A N 1
ATOM 3146 C CA . TRP A 1 391 ? 2.219 -8.853 -22.615 1.00 96.88 391 TRP A CA 1
ATOM 3147 C C . TRP A 1 391 ? 3.081 -7.689 -23.122 1.00 96.88 391 TRP A C 1
ATOM 3149 O O . TRP A 1 391 ? 2.998 -7.308 -24.293 1.00 96.88 391 TRP A O 1
ATOM 3159 N N . VAL A 1 392 ? 3.922 -7.164 -22.237 1.00 96.81 392 VAL A N 1
ATOM 3160 C CA . VAL A 1 392 ? 5.027 -6.237 -22.454 1.00 96.81 392 VAL A CA 1
ATOM 3161 C C . VAL A 1 392 ? 6.256 -6.754 -21.708 1.00 96.81 392 VAL A C 1
ATOM 3163 O O . VAL A 1 392 ? 6.169 -7.156 -20.544 1.00 96.81 392 VAL A O 1
ATOM 3166 N N . GLY A 1 393 ? 7.405 -6.675 -22.367 1.00 94.69 393 GLY A N 1
ATOM 3167 C CA . GLY A 1 393 ? 8.711 -6.896 -21.762 1.00 94.69 393 GLY A CA 1
ATOM 3168 C C . GLY A 1 393 ? 9.785 -6.059 -22.435 1.00 94.69 393 GLY A C 1
ATOM 3169 O O . GLY A 1 393 ? 9.531 -5.385 -23.438 1.00 94.69 393 GLY A O 1
ATOM 3170 N N . PHE A 1 394 ? 10.966 -6.083 -21.836 1.00 93.69 394 PHE A N 1
ATOM 3171 C CA . PHE A 1 394 ? 12.105 -5.264 -22.211 1.00 93.69 394 PHE A CA 1
ATOM 3172 C C . PHE A 1 394 ? 13.345 -6.147 -22.276 1.00 93.69 394 PHE A C 1
ATOM 3174 O O . PHE A 1 394 ? 13.544 -6.951 -21.368 1.00 93.69 394 PHE A O 1
ATOM 3181 N N . GLU A 1 395 ? 14.144 -5.974 -23.325 1.00 86.06 395 GLU A N 1
ATOM 3182 C CA . GLU A 1 395 ? 15.427 -6.661 -23.535 1.00 86.06 395 GLU A CA 1
ATOM 3183 C C . GLU A 1 395 ? 16.500 -5.684 -24.008 1.00 86.06 395 GLU A C 1
ATOM 3185 O O . GLU A 1 395 ? 16.138 -4.697 -24.704 1.00 86.06 395 GLU A O 1
#